Protein AF-0000000068558010 (afdb_homodimer)

InterPro domains:
  IPR004045 Glutathione S-transferase, N-terminal [PF02798] (6-77)
  IPR004045 Glutathione S-transferase, N-terminal [PS50404] (4-83)
  IPR004046 Glutathione S-transferase, C-terminal [PF00043] (120-195)
  IPR010987 Glutathione S-transferase, C-terminal-like [PS50405] (88-211)
  IPR036249 Thioredoxin-like superfamily [SSF52833] (5-106)
  IPR036282 Glutathione S-transferase, C-terminal domain superfamily [SSF47616] (77-216)
  IPR040079 Glutathione transferase family [SFLDS00019] (2-218)
  IPR045073 Glutathione S-transferase Omega/Tau-like [PTHR11260] (8-207)
  IPR045073 Glutathione S-transferase Omega/Tau-like [SFLDG01152] (2-218)
  IPR045074 Glutathione S-transferases Tau, C-terminal alpha-helical domain, plant [cd03185] (89-211)

Structure (mmCIF, N/CA/C/O backbone):
data_AF-0000000068558010-model_v1
#
loop_
_entity.id
_entity.type
_entity.pdbx_description
1 polymer 'glutathione transferase'
#
loop_
_atom_site.group_PDB
_atom_site.id
_atom_site.type_symbol
_atom_site.label_atom_id
_atom_site.label_alt_id
_atom_site.label_comp_id
_atom_site.label_asym_id
_atom_site.label_entity_id
_atom_site.label_seq_id
_atom_site.pdbx_PDB_ins_code
_atom_site.Cartn_x
_atom_site.Cartn_y
_atom_site.Cartn_z
_atom_site.occupancy
_atom_site.B_iso_or_equiv
_atom_site.auth_seq_id
_atom_site.auth_comp_id
_atom_site.auth_asym_id
_atom_site.auth_atom_id
_atom_site.pdbx_PDB_model_num
ATOM 1 N N . MET A 1 1 ? 26.234 -14.492 13.906 1 39.69 1 MET A N 1
ATOM 2 C CA . MET A 1 1 ? 25.875 -14.43 12.492 1 39.69 1 MET A CA 1
ATOM 3 C C . MET A 1 1 ? 26.625 -13.289 11.797 1 39.69 1 MET A C 1
ATOM 5 O O . MET A 1 1 ? 26.75 -12.195 12.344 1 39.69 1 MET A O 1
ATOM 9 N N . GLY A 1 2 ? 27.281 -13.422 10.789 1 46.94 2 GLY A N 1
ATOM 10 C CA . GLY A 1 2 ? 28.156 -12.398 10.25 1 46.94 2 GLY A CA 1
ATOM 11 C C . GLY A 1 2 ? 27.438 -11.133 9.844 1 46.94 2 GLY A C 1
ATOM 12 O O . GLY A 1 2 ? 26.203 -11.125 9.758 1 46.94 2 GLY A O 1
ATOM 13 N N . SER A 1 3 ? 28.062 -9.828 9.758 1 55 3 SER A N 1
ATOM 14 C CA . SER A 1 3 ? 27.641 -8.453 9.492 1 55 3 SER A CA 1
ATOM 15 C C . SER A 1 3 ? 26.734 -8.367 8.273 1 55 3 SER A C 1
ATOM 17 O O . SER A 1 3 ? 25.953 -7.426 8.133 1 55 3 SER A O 1
ATOM 19 N N . GLU A 1 4 ? 26.547 -9.562 7.398 1 76.94 4 GLU A N 1
ATOM 20 C CA . GLU A 1 4 ? 25.797 -9.492 6.141 1 76.94 4 GLU A CA 1
ATOM 21 C C . GLU A 1 4 ? 24.812 -10.641 6.027 1 76.94 4 GLU A C 1
ATOM 23 O O . GLU A 1 4 ? 24.344 -10.969 4.93 1 76.94 4 GLU A O 1
ATOM 28 N N . ASP A 1 5 ? 24.375 -11.109 7.207 1 91.81 5 ASP A N 1
ATOM 29 C CA . ASP A 1 5 ? 23.5 -12.281 7.195 1 91.81 5 ASP A CA 1
ATOM 30 C C . ASP A 1 5 ? 22.078 -11.898 6.801 1 91.81 5 ASP A C 1
ATOM 32 O O . ASP A 1 5 ? 21.578 -10.852 7.203 1 91.81 5 ASP A O 1
ATOM 36 N N . VAL A 1 6 ? 21.453 -12.812 6.031 1 98.25 6 VAL A N 1
ATOM 37 C CA . VAL A 1 6 ? 20.078 -12.625 5.57 1 98.25 6 VAL A CA 1
ATOM 38 C C . VAL A 1 6 ? 19.203 -13.781 6.055 1 98.25 6 VAL A C 1
ATOM 40 O O . VAL A 1 6 ? 19.562 -14.945 5.895 1 98.25 6 VAL A O 1
ATOM 43 N N . LYS A 1 7 ? 18.109 -13.391 6.793 1 98.62 7 LYS A N 1
ATOM 44 C CA . LYS A 1 7 ? 17.094 -14.344 7.211 1 98.62 7 LYS A CA 1
ATOM 45 C C . LYS A 1 7 ? 15.711 -13.938 6.699 1 98.62 7 LYS A C 1
ATOM 47 O O . LYS A 1 7 ? 15.43 -12.75 6.539 1 98.62 7 LYS A O 1
ATOM 52 N N . VAL A 1 8 ? 14.938 -14.961 6.426 1 98.75 8 VAL A N 1
ATOM 53 C CA . VAL A 1 8 ? 13.547 -14.695 6.059 1 98.75 8 VAL A CA 1
ATOM 54 C C . VAL A 1 8 ? 12.617 -15.555 6.91 1 98.75 8 VAL A C 1
ATOM 56 O O . VAL A 1 8 ? 12.656 -16.781 6.848 1 98.75 8 VAL A O 1
ATOM 59 N N . LEU A 1 9 ? 11.875 -14.891 7.797 1 98.81 9 LEU A N 1
ATOM 60 C CA . LEU A 1 9 ? 10.742 -15.57 8.43 1 98.81 9 LEU A CA 1
ATOM 61 C C . LEU A 1 9 ? 9.578 -15.703 7.461 1 98.81 9 LEU A C 1
ATOM 63 O O . LEU A 1 9 ? 9.078 -14.703 6.938 1 98.81 9 LEU A O 1
ATOM 67 N N . CYS A 1 10 ? 9.148 -16.922 7.258 1 98 10 CYS A N 1
ATOM 68 C CA . CYS A 1 10 ? 8.203 -17.203 6.184 1 98 10 CYS A CA 1
ATOM 69 C C . CYS A 1 10 ? 7.184 -18.25 6.613 1 98 10 CYS A C 1
ATOM 71 O O . CYS A 1 10 ? 7.363 -18.922 7.637 1 98 10 CYS A O 1
ATOM 73 N N . PHE A 1 11 ? 6.137 -18.328 5.898 1 98.38 11 PHE A N 1
ATOM 74 C CA . PHE A 1 11 ? 5.152 -19.391 5.918 1 98.38 11 PHE A CA 1
ATOM 75 C C . PHE A 1 11 ? 5.043 -20.062 4.547 1 98.38 11 PHE A C 1
ATOM 77 O O . PHE A 1 11 ? 4.879 -19.375 3.535 1 98.38 11 PHE A O 1
ATOM 84 N N . TRP A 1 12 ? 5.121 -21.312 4.402 1 97.75 12 TRP A N 1
ATOM 85 C CA . TRP A 1 12 ? 5.34 -22.031 3.154 1 97.75 12 TRP A CA 1
ATOM 86 C C . TRP A 1 12 ? 4.195 -21.797 2.178 1 97.75 12 TRP A C 1
ATOM 88 O O . TRP A 1 12 ? 4.391 -21.812 0.96 1 97.75 12 TRP A O 1
ATOM 98 N N . ALA A 1 13 ? 3.035 -21.516 2.695 1 98 13 ALA A N 1
ATOM 99 C CA . ALA A 1 13 ? 1.86 -21.422 1.834 1 98 13 ALA A CA 1
ATOM 100 C C . ALA A 1 13 ? 1.511 -19.969 1.549 1 98 13 ALA A C 1
ATOM 102 O O . ALA A 1 13 ? 0.517 -19.672 0.876 1 98 13 ALA A O 1
ATOM 103 N N . SER A 1 14 ? 2.283 -19.031 2.055 1 97.81 14 SER A N 1
ATOM 104 C CA . SER A 1 14 ? 2.002 -17.594 1.93 1 97.81 14 SER A CA 1
ATOM 105 C C . SER A 1 14 ? 2.543 -17.047 0.617 1 97.81 14 SER A C 1
ATOM 107 O O . SER A 1 14 ? 3.748 -17.094 0.362 1 97.81 14 SER A O 1
ATOM 109 N N . PRO A 1 15 ? 1.687 -16.484 -0.187 1 98 15 PRO A N 1
ATOM 110 C CA . PRO A 1 15 ? 2.188 -15.859 -1.41 1 98 15 PRO A CA 1
ATOM 111 C C . PRO A 1 15 ? 3.1 -14.664 -1.13 1 98 15 PRO A C 1
ATOM 113 O O . PRO A 1 15 ? 3.971 -14.344 -1.942 1 98 15 PRO A O 1
ATOM 116 N N . PHE A 1 16 ? 2.928 -14.016 -0.006 1 98.31 16 PHE A N 1
ATOM 117 C CA . PHE A 1 16 ? 3.732 -12.859 0.375 1 98.31 16 PHE A CA 1
ATOM 118 C C . PHE A 1 16 ? 5.145 -13.281 0.761 1 98.31 16 PHE A C 1
ATOM 120 O O . PHE A 1 16 ? 6.109 -12.57 0.486 1 98.31 16 PHE A O 1
ATOM 127 N N . SER A 1 17 ? 5.234 -14.422 1.38 1 98.44 17 SER A N 1
ATOM 128 C CA . SER A 1 17 ? 6.539 -14.984 1.71 1 98.44 17 SER A CA 1
ATOM 129 C C . SER A 1 17 ? 7.297 -15.406 0.454 1 98.44 17 SER A C 1
ATOM 131 O O . SER A 1 17 ? 8.492 -15.125 0.32 1 98.44 17 SER A O 1
ATOM 133 N N . LEU A 1 18 ? 6.586 -16.016 -0.424 1 98.44 18 LEU A N 1
ATOM 134 C CA . LEU A 1 18 ? 7.242 -16.578 -1.597 1 98.44 18 LEU A CA 1
ATOM 135 C C . LEU A 1 18 ? 7.809 -15.477 -2.488 1 98.44 18 LEU A C 1
ATOM 137 O O . LEU A 1 18 ? 8.875 -15.648 -3.09 1 98.44 18 LEU A O 1
ATOM 141 N N . ARG A 1 19 ? 7.051 -14.391 -2.635 1 98.25 19 ARG A N 1
ATOM 142 C CA . ARG A 1 19 ? 7.559 -13.359 -3.535 1 98.25 19 ARG A CA 1
ATOM 143 C C . ARG A 1 19 ? 8.875 -12.781 -3.02 1 98.25 19 ARG A C 1
ATOM 145 O O . ARG A 1 19 ? 9.742 -12.398 -3.807 1 98.25 19 ARG A O 1
ATOM 152 N N . VAL A 1 20 ? 9.062 -12.758 -1.673 1 98.81 20 VAL A N 1
ATOM 153 C CA . VAL A 1 20 ? 10.32 -12.305 -1.088 1 98.81 20 VAL A CA 1
ATOM 154 C C . VAL A 1 20 ? 11.43 -13.305 -1.412 1 98.81 20 VAL A C 1
ATOM 156 O O . VAL A 1 20 ? 12.531 -12.914 -1.823 1 98.81 20 VAL A O 1
ATOM 159 N N . GLU A 1 21 ? 11.133 -14.578 -1.282 1 98.69 21 GLU A N 1
ATOM 160 C CA . GLU A 1 21 ? 12.117 -15.609 -1.581 1 98.69 21 GLU A CA 1
ATOM 161 C C . GLU A 1 21 ? 12.508 -15.594 -3.055 1 98.69 21 GLU A C 1
ATOM 163 O O . GLU A 1 21 ? 13.688 -15.68 -3.389 1 98.69 21 GLU A O 1
ATOM 168 N N . TRP A 1 22 ? 11.516 -15.5 -3.941 1 98.69 22 TRP A N 1
ATOM 169 C CA . TRP A 1 22 ? 11.789 -15.422 -5.371 1 98.69 22 TRP A CA 1
ATOM 170 C C . TRP A 1 22 ? 12.727 -14.266 -5.688 1 98.69 22 TRP A C 1
ATOM 172 O O . TRP A 1 22 ? 13.664 -14.406 -6.48 1 98.69 22 TRP A O 1
ATOM 182 N N . ALA A 1 23 ? 12.492 -13.078 -5.086 1 98.75 23 ALA A N 1
ATOM 183 C CA . ALA A 1 23 ? 13.32 -11.906 -5.328 1 98.75 23 ALA A CA 1
ATOM 184 C C . ALA A 1 23 ? 14.766 -12.156 -4.91 1 98.75 23 ALA A C 1
ATOM 186 O O . ALA A 1 23 ? 15.703 -11.836 -5.652 1 98.75 23 ALA A O 1
ATOM 187 N N . LEU A 1 24 ? 14.953 -12.734 -3.711 1 98.56 24 LEU A N 1
ATOM 188 C CA . LEU A 1 24 ? 16.297 -13.023 -3.217 1 98.56 24 LEU A CA 1
ATOM 189 C C . LEU A 1 24 ? 17.016 -14.016 -4.129 1 98.56 24 LEU A C 1
ATOM 191 O O . LEU A 1 24 ? 18.188 -13.82 -4.461 1 98.56 24 LEU A O 1
ATOM 195 N N . LYS A 1 25 ? 16.312 -15.008 -4.559 1 98.19 25 LYS A N 1
ATOM 196 C CA . LYS A 1 25 ? 16.906 -16.047 -5.41 1 98.19 25 LYS A CA 1
ATOM 197 C C . LYS A 1 25 ? 17.281 -15.477 -6.777 1 98.19 25 LYS A C 1
ATOM 199 O O . LYS A 1 25 ? 18.344 -15.797 -7.32 1 98.19 25 LYS A O 1
ATOM 204 N N . LEU A 1 26 ? 16.406 -14.672 -7.336 1 97.75 26 LEU A N 1
ATOM 205 C CA . LEU A 1 26 ? 16.719 -14.039 -8.609 1 97.75 26 LEU A CA 1
ATOM 206 C C . LEU A 1 26 ? 18 -13.234 -8.523 1 97.75 26 LEU A C 1
ATOM 208 O O . LEU A 1 26 ? 18.766 -13.164 -9.484 1 97.75 26 LEU A O 1
ATOM 212 N N . LYS A 1 27 ? 18.25 -12.68 -7.352 1 97.56 27 LYS A N 1
ATOM 213 C CA . LYS A 1 27 ? 19.406 -11.82 -7.172 1 97.56 27 LYS A CA 1
ATOM 214 C C . LYS A 1 27 ? 20.609 -12.609 -6.676 1 97.56 27 LYS A C 1
ATOM 216 O O . LYS A 1 27 ? 21.703 -12.055 -6.512 1 97.56 27 LYS A O 1
ATOM 221 N N . GLY A 1 28 ? 20.422 -13.859 -6.41 1 97 28 GLY A N 1
ATOM 222 C CA . GLY A 1 28 ? 21.5 -14.719 -5.973 1 97 28 GLY A CA 1
ATOM 223 C C . GLY A 1 28 ? 21.922 -14.469 -4.531 1 97 28 GLY A C 1
ATOM 224 O O . GLY A 1 28 ? 23.078 -14.648 -4.172 1 97 28 GLY A O 1
ATOM 225 N N . VAL A 1 29 ? 21.031 -14.016 -3.729 1 97.56 29 VAL A N 1
ATOM 226 C CA . VAL A 1 29 ? 21.312 -13.727 -2.328 1 97.56 29 VAL A CA 1
ATOM 227 C C . VAL A 1 29 ? 20.969 -14.945 -1.469 1 97.56 29 VAL A C 1
ATOM 229 O O . VAL A 1 29 ? 19.828 -15.398 -1.447 1 97.56 29 VAL A O 1
ATOM 232 N N . ASP A 1 30 ? 21.969 -15.445 -0.79 1 97.12 30 ASP A N 1
ATOM 233 C CA . ASP A 1 30 ? 21.734 -16.547 0.146 1 97.12 30 ASP A CA 1
ATOM 234 C C . ASP A 1 30 ? 21 -16.047 1.393 1 97.12 30 ASP A C 1
ATOM 236 O O . ASP A 1 30 ? 21.25 -14.953 1.877 1 97.12 30 ASP A O 1
ATOM 240 N N . TYR A 1 31 ? 20.109 -16.938 1.855 1 98.06 31 TYR A N 1
ATOM 241 C CA . TYR A 1 31 ? 19.359 -16.578 3.059 1 98.06 31 TYR A CA 1
ATOM 242 C C . TYR A 1 31 ? 19.016 -17.828 3.877 1 98.06 31 TYR A C 1
ATOM 244 O O . TYR A 1 31 ? 18.953 -18.938 3.338 1 98.06 31 TYR A O 1
ATOM 252 N N . GLU A 1 32 ? 18.859 -17.562 5.148 1 98.25 32 GLU A N 1
ATOM 253 C CA . GLU A 1 32 ? 18.328 -18.594 6.035 1 98.25 32 GLU A CA 1
ATOM 254 C C . GLU A 1 32 ? 16.812 -18.562 6.074 1 98.25 32 GLU A C 1
ATOM 256 O O . GLU A 1 32 ? 16.219 -17.531 6.395 1 98.25 32 GLU A O 1
ATOM 261 N N . TYR A 1 33 ? 16.234 -19.672 5.691 1 97.94 33 TYR A N 1
ATOM 262 C CA . TYR A 1 33 ? 14.789 -19.859 5.723 1 97.94 33 TYR A CA 1
ATOM 263 C C . TYR A 1 33 ? 14.312 -20.25 7.117 1 97.94 33 TYR A C 1
ATOM 265 O O . TYR A 1 33 ? 14.773 -21.25 7.68 1 97.94 33 TYR A O 1
ATOM 273 N N . ILE A 1 34 ? 13.391 -19.469 7.695 1 98.44 34 ILE A N 1
ATOM 274 C CA . ILE A 1 34 ? 12.836 -19.781 9.016 1 98.44 34 ILE A CA 1
ATOM 275 C C . ILE A 1 34 ? 11.32 -19.922 8.922 1 98.44 34 ILE A C 1
ATOM 277 O O . ILE A 1 34 ? 10.602 -18.922 8.82 1 98.44 34 ILE A O 1
ATOM 281 N N . GLU A 1 35 ? 10.867 -21.109 8.977 1 98.44 35 GLU A N 1
ATOM 282 C CA . GLU A 1 35 ? 9.445 -21.422 8.883 1 98.44 35 GLU A CA 1
ATOM 283 C C . GLU A 1 35 ? 8.688 -20.922 10.109 1 98.44 35 GLU A C 1
ATOM 285 O O . GLU A 1 35 ? 9.148 -21.109 11.242 1 98.44 35 GLU A O 1
ATOM 290 N N . GLN A 1 36 ? 7.555 -20.25 9.867 1 98.19 36 GLN A N 1
ATOM 291 C CA . GLN A 1 36 ? 6.695 -19.781 10.945 1 98.19 36 GLN A CA 1
ATOM 292 C C . GLN A 1 36 ? 5.336 -20.484 10.906 1 98.19 36 GLN A C 1
ATOM 294 O O . GLN A 1 36 ? 4.84 -20.828 9.836 1 98.19 36 GLN A O 1
ATOM 299 N N . ASP A 1 37 ? 4.773 -20.688 12.078 1 95.62 37 ASP A N 1
ATOM 300 C CA . ASP A 1 37 ? 3.371 -21.078 12.234 1 95.62 37 ASP A CA 1
ATOM 301 C C . ASP A 1 37 ? 2.48 -19.844 12.359 1 95.62 37 ASP A C 1
ATOM 303 O O . ASP A 1 37 ? 2.541 -19.125 13.359 1 95.62 37 ASP A O 1
ATOM 307 N N . VAL A 1 38 ? 1.643 -19.609 11.406 1 92.69 38 VAL A N 1
ATOM 308 C CA . VAL A 1 38 ? 0.875 -18.375 11.375 1 92.69 38 VAL A CA 1
ATOM 309 C C . VAL A 1 38 ? -0.32 -18.484 12.32 1 92.69 38 VAL A C 1
ATOM 311 O O . VAL A 1 38 ? -0.961 -17.484 12.641 1 92.69 38 VAL A O 1
ATOM 314 N N . PHE A 1 39 ? -0.606 -19.609 12.805 1 93.12 39 PHE A N 1
ATOM 315 C CA . PHE A 1 39 ? -1.703 -19.828 13.734 1 93.12 39 PHE A CA 1
ATOM 316 C C . PHE A 1 39 ? -1.205 -19.781 15.18 1 93.12 39 PHE A C 1
ATOM 318 O O . PHE A 1 39 ? -1.98 -19.516 16.094 1 93.12 39 PHE A O 1
ATOM 325 N N . ASN A 1 40 ? -0.041 -20.156 15.375 1 95.69 40 ASN A N 1
ATOM 326 C CA . ASN A 1 40 ? 0.66 -20.031 16.656 1 95.69 40 ASN A CA 1
ATOM 327 C C . ASN A 1 40 ? 1.964 -19.266 16.5 1 95.69 40 ASN A C 1
ATOM 329 O O . ASN A 1 40 ? 3.039 -19.859 16.406 1 95.69 40 ASN A O 1
ATOM 333 N N . LYS A 1 41 ? 1.896 -18.062 16.656 1 96.69 41 LYS A N 1
ATOM 334 C CA . LYS A 1 41 ? 2.992 -17.156 16.328 1 96.69 41 LYS A CA 1
ATOM 335 C C . LYS A 1 41 ? 4.152 -17.328 17.297 1 96.69 41 LYS A C 1
ATOM 337 O O . LYS A 1 41 ? 3.943 -17.391 18.516 1 96.69 41 LYS A O 1
ATOM 342 N N . SER A 1 42 ? 5.309 -17.328 16.844 1 98 42 SER A N 1
ATOM 343 C CA . SER A 1 42 ? 6.516 -17.516 17.641 1 98 42 SER A CA 1
ATOM 344 C C . SER A 1 42 ? 6.918 -16.219 18.344 1 98 42 SER A C 1
ATOM 346 O O . SER A 1 42 ? 6.547 -15.125 17.891 1 98 42 SER A O 1
ATOM 348 N N . THR A 1 43 ? 7.691 -16.344 19.406 1 97.94 43 THR A N 1
ATOM 349 C CA . THR A 1 43 ? 8.266 -15.195 20.094 1 97.94 43 THR A CA 1
ATOM 350 C C . THR A 1 43 ? 9.188 -14.414 19.172 1 97.94 43 THR A C 1
ATOM 352 O O . THR A 1 43 ? 9.219 -13.18 19.219 1 97.94 43 THR A O 1
ATOM 355 N N . LEU A 1 44 ? 9.828 -15.125 18.328 1 97.88 44 LEU A N 1
ATOM 356 C CA . LEU A 1 44 ? 10.742 -14.5 17.375 1 97.88 44 LEU A CA 1
ATOM 357 C C . LEU A 1 44 ? 9.992 -13.578 16.422 1 97.88 44 LEU A C 1
ATOM 359 O O . LEU A 1 44 ? 10.398 -12.438 16.203 1 97.88 44 LEU A O 1
ATOM 363 N N . LEU A 1 45 ? 8.914 -14.078 15.844 1 98.25 45 LEU A N 1
ATOM 364 C CA . LEU A 1 45 ? 8.109 -13.273 14.93 1 98.25 45 LEU A CA 1
ATOM 365 C C . LEU A 1 45 ? 7.555 -12.039 15.633 1 98.25 45 LEU A C 1
ATOM 367 O O . LEU A 1 45 ? 7.594 -10.938 15.086 1 98.25 45 LEU A O 1
ATOM 371 N N . LEU A 1 46 ? 7.098 -12.258 16.891 1 97.81 46 LEU A N 1
ATOM 372 C CA . LEU A 1 46 ? 6.504 -11.164 17.641 1 97.81 46 LEU A CA 1
ATOM 373 C C . LEU A 1 46 ? 7.547 -10.109 17.984 1 97.81 46 LEU A C 1
ATOM 375 O O . LEU A 1 46 ? 7.238 -8.914 18.047 1 97.81 46 LEU A O 1
ATOM 379 N N . GLU A 1 47 ? 8.758 -10.461 18.156 1 97.81 47 GLU A N 1
ATOM 380 C CA . GLU A 1 47 ? 9.859 -9.547 18.438 1 97.81 47 GLU A CA 1
ATOM 381 C C . GLU A 1 47 ? 10.289 -8.781 17.188 1 97.81 47 GLU A C 1
ATOM 383 O O . GLU A 1 47 ? 10.547 -7.582 17.25 1 97.81 47 GLU A O 1
ATOM 388 N N . LEU A 1 48 ? 10.312 -9.477 16.062 1 97.88 48 LEU A N 1
ATOM 389 C CA . LEU A 1 48 ? 10.859 -8.898 14.844 1 97.88 48 LEU A CA 1
ATOM 390 C C . LEU A 1 48 ? 9.812 -8.062 14.117 1 97.88 48 LEU A C 1
ATOM 392 O O . LEU A 1 48 ? 10.156 -7.188 13.32 1 97.88 48 LEU A O 1
ATOM 396 N N . ASN A 1 49 ? 8.578 -8.352 14.383 1 97.62 49 ASN A N 1
ATOM 397 C CA . ASN A 1 49 ? 7.457 -7.586 13.844 1 97.62 49 ASN A CA 1
ATOM 398 C C . ASN A 1 49 ? 6.379 -7.355 14.891 1 97.62 49 ASN A C 1
ATOM 400 O O . ASN A 1 49 ? 5.27 -7.875 14.773 1 97.62 49 ASN A O 1
ATOM 404 N N . PRO A 1 50 ? 6.637 -6.496 15.812 1 95.56 50 PRO A N 1
ATOM 405 C CA . PRO A 1 50 ? 5.758 -6.344 16.984 1 95.56 50 PRO A CA 1
ATOM 406 C C . PRO A 1 50 ? 4.449 -5.633 16.641 1 95.56 50 PRO A C 1
ATOM 408 O O . PRO A 1 50 ? 3.488 -5.699 17.406 1 95.56 50 PRO A O 1
ATOM 411 N N . ILE A 1 51 ? 4.406 -5.051 15.547 1 93.62 51 ILE A N 1
ATOM 412 C CA . ILE A 1 51 ? 3.232 -4.25 15.227 1 93.62 51 ILE A CA 1
ATOM 413 C C . ILE A 1 51 ? 2.215 -5.102 14.477 1 93.62 51 ILE A C 1
ATOM 415 O O . ILE A 1 51 ? 1.093 -5.301 14.945 1 93.62 51 ILE A O 1
ATOM 419 N N . HIS A 1 52 ? 2.57 -5.668 13.305 1 93.94 52 HIS A N 1
ATOM 420 C CA . HIS A 1 52 ? 1.626 -6.418 12.484 1 93.94 52 HIS A CA 1
ATOM 421 C C . HIS A 1 52 ? 1.671 -7.906 12.812 1 93.94 52 HIS A C 1
ATOM 423 O O . HIS A 1 52 ? 0.722 -8.641 12.523 1 93.94 52 HIS A O 1
ATOM 429 N N . LYS A 1 53 ? 2.836 -8.352 13.297 1 96.94 53 LYS A N 1
ATOM 430 C CA . LYS A 1 53 ? 3.002 -9.727 13.758 1 96.94 53 LYS A CA 1
ATOM 431 C C . LYS A 1 53 ? 2.73 -10.719 12.633 1 96.94 53 LYS A C 1
ATOM 433 O O . LYS A 1 53 ? 2.129 -11.773 12.859 1 96.94 53 LYS A O 1
ATOM 438 N N . LYS A 1 54 ? 3.105 -10.383 11.414 1 97.38 54 LYS A N 1
ATOM 439 C CA . LYS A 1 54 ? 2.846 -11.211 10.234 1 97.38 54 LYS A CA 1
ATOM 440 C C . LYS A 1 54 ? 4.145 -11.555 9.508 1 97.38 54 LYS A C 1
ATOM 442 O O . LYS A 1 54 ? 5.164 -10.891 9.703 1 97.38 54 LYS A O 1
ATOM 447 N N . VAL A 1 55 ? 4.09 -12.586 8.773 1 98.19 55 VAL A N 1
ATOM 448 C CA . VAL A 1 55 ? 5.141 -12.906 7.812 1 98.19 55 VAL A CA 1
ATOM 449 C C . VAL A 1 55 ? 4.816 -12.281 6.461 1 98.19 55 VAL A C 1
ATOM 451 O O . VAL A 1 55 ? 3.654 -11.992 6.164 1 98.19 55 VAL A O 1
ATOM 454 N N . PRO A 1 56 ? 5.832 -12 5.652 1 98.69 56 PRO A N 1
ATOM 455 C CA . PRO A 1 56 ? 7.262 -12.266 5.828 1 98.69 56 PRO A CA 1
ATOM 456 C C . PRO A 1 56 ? 7.973 -11.172 6.629 1 98.69 56 PRO A C 1
ATOM 458 O O . PRO A 1 56 ? 7.496 -10.039 6.688 1 98.69 56 PRO A O 1
ATOM 461 N N . VAL A 1 57 ? 9.023 -11.555 7.309 1 98.81 57 VAL A N 1
ATOM 462 C CA . VAL A 1 57 ? 10.008 -10.625 7.855 1 98.81 57 VAL A CA 1
ATOM 463 C C . VAL A 1 57 ? 11.383 -10.914 7.262 1 98.81 57 VAL A C 1
ATOM 465 O O . VAL A 1 57 ? 11.883 -12.039 7.367 1 98.81 57 VAL A O 1
ATOM 468 N N . LEU A 1 58 ? 11.961 -10 6.562 1 98.88 58 LEU A N 1
ATOM 469 C CA . LEU A 1 58 ? 13.359 -10.078 6.133 1 98.88 58 LEU A CA 1
ATOM 470 C C . LEU A 1 58 ? 14.281 -9.477 7.18 1 98.88 58 LEU A C 1
ATOM 472 O O . LEU A 1 58 ? 14.07 -8.344 7.621 1 98.88 58 LEU A O 1
ATOM 476 N N . VAL A 1 59 ? 15.203 -10.219 7.645 1 98.75 59 VAL A N 1
ATOM 477 C CA . VAL A 1 59 ? 16.219 -9.695 8.562 1 98.75 59 VAL A CA 1
ATOM 478 C C . VAL A 1 59 ? 17.562 -9.594 7.844 1 98.75 59 VAL A C 1
ATOM 480 O O . VAL A 1 59 ? 18.094 -10.594 7.375 1 98.75 59 VAL A O 1
ATOM 483 N N . HIS A 1 60 ? 18.031 -8.422 7.656 1 98.44 60 HIS A N 1
ATOM 484 C CA . HIS A 1 60 ? 19.344 -8.172 7.047 1 98.44 60 HIS A CA 1
ATOM 485 C C . HIS A 1 60 ? 20.25 -7.418 8 1 98.44 60 HIS A C 1
ATOM 487 O O . HIS A 1 60 ? 19.938 -6.312 8.445 1 98.44 60 HIS A O 1
ATOM 493 N N . ALA A 1 61 ? 21.422 -7.98 8.367 1 96.06 61 ALA A N 1
ATOM 494 C CA . ALA A 1 61 ? 22.359 -7.379 9.32 1 96.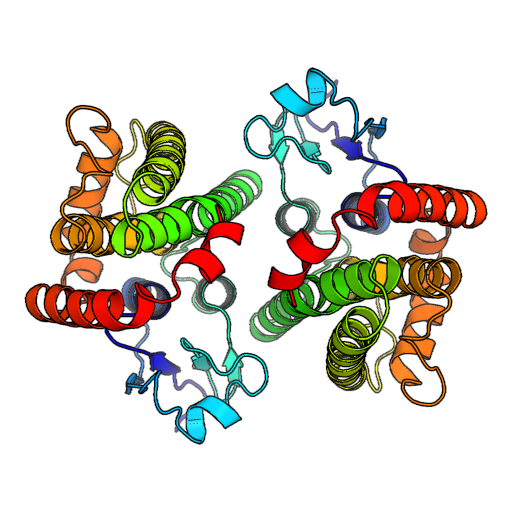06 61 ALA A CA 1
ATOM 495 C C . ALA A 1 61 ? 21.656 -7.008 10.617 1 96.06 61 ALA A C 1
ATOM 497 O O . ALA A 1 61 ? 21.766 -5.875 11.094 1 96.06 61 ALA A O 1
ATOM 498 N N . SER A 1 62 ? 20.797 -7.879 11.039 1 95.12 62 SER A N 1
ATOM 499 C CA . SER A 1 62 ? 20.109 -7.824 12.32 1 95.12 62 SER A CA 1
ATOM 500 C C . SER A 1 62 ? 19.016 -6.762 12.312 1 95.12 62 SER A C 1
ATOM 502 O O . SER A 1 62 ? 18.484 -6.398 13.367 1 95.12 62 SER A O 1
ATOM 504 N N . LYS A 1 63 ? 18.641 -6.312 11.141 1 97 63 LYS A N 1
ATOM 505 C CA . LYS A 1 63 ? 17.562 -5.328 11.016 1 97 63 LYS A CA 1
ATOM 506 C C . LYS A 1 63 ? 16.359 -5.926 10.312 1 97 63 LYS A C 1
ATOM 508 O O . LYS A 1 63 ? 16.453 -6.375 9.164 1 97 63 LYS A O 1
ATOM 513 N N . PRO A 1 64 ? 15.211 -5.879 10.953 1 98.44 64 PRO A N 1
ATOM 514 C CA . PRO A 1 64 ? 14.008 -6.434 10.328 1 98.44 64 PRO A CA 1
ATOM 515 C C . PRO A 1 64 ? 13.344 -5.465 9.352 1 98.44 64 PRO A C 1
ATOM 517 O O . PRO A 1 64 ? 13.297 -4.258 9.609 1 98.44 64 PRO A O 1
ATOM 520 N N . ILE A 1 65 ? 12.961 -5.965 8.273 1 98.69 65 ILE A N 1
ATOM 521 C CA . ILE A 1 65 ? 12.125 -5.285 7.293 1 98.69 65 ILE A CA 1
ATOM 522 C C . ILE A 1 65 ? 10.828 -6.055 7.094 1 98.69 65 ILE A C 1
ATOM 524 O O . ILE A 1 65 ? 10.844 -7.266 6.871 1 98.69 65 ILE A O 1
ATOM 528 N N . VAL A 1 66 ? 9.688 -5.27 7.168 1 98.25 66 VAL A N 1
ATOM 529 C CA . VAL A 1 66 ? 8.406 -5.961 7.109 1 98.25 66 VAL A CA 1
ATOM 530 C C . VAL A 1 66 ? 7.559 -5.383 5.977 1 98.25 66 VAL A C 1
ATOM 532 O O . VAL A 1 66 ? 7.914 -4.359 5.387 1 98.25 66 VAL A O 1
ATOM 535 N N . GLU A 1 67 ? 6.438 -6.121 5.684 1 97.69 67 GLU A N 1
ATOM 536 C CA . GLU A 1 67 ? 5.559 -5.852 4.547 1 97.69 67 GLU A CA 1
ATOM 537 C C . GLU A 1 67 ? 6.203 -6.281 3.234 1 97.69 67 GLU A C 1
ATOM 539 O O . GLU A 1 67 ? 7.238 -5.742 2.838 1 97.69 67 GLU A O 1
ATOM 544 N N . SER A 1 68 ? 5.586 -7.125 2.561 1 98.44 68 SER A N 1
ATOM 545 C CA . SER A 1 68 ? 6.219 -7.84 1.457 1 98.44 68 SER A CA 1
ATOM 546 C C . SER A 1 68 ? 6.582 -6.891 0.319 1 98.44 68 SER A C 1
ATOM 548 O O . SER A 1 68 ? 7.645 -7.027 -0.292 1 98.44 68 SER A O 1
ATOM 550 N N . PHE A 1 69 ? 5.734 -5.863 0.031 1 98.5 69 PHE A N 1
ATOM 551 C CA . PHE A 1 69 ? 6.074 -4.914 -1.024 1 98.5 69 PHE A CA 1
ATOM 552 C C . PHE A 1 69 ? 7.25 -4.043 -0.611 1 98.5 69 PHE A C 1
ATOM 554 O O . PHE A 1 69 ? 8.102 -3.711 -1.436 1 98.5 69 PHE A O 1
ATOM 561 N N . VAL A 1 70 ? 7.297 -3.65 0.668 1 98.69 70 VAL A N 1
ATOM 562 C CA . VAL A 1 70 ? 8.414 -2.879 1.2 1 98.69 70 VAL A CA 1
ATOM 563 C C . VAL A 1 70 ? 9.695 -3.71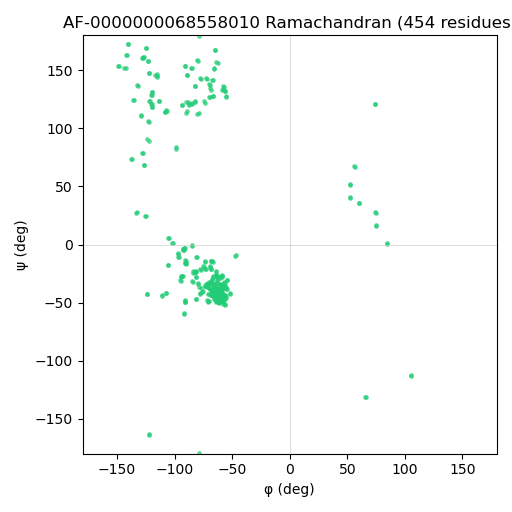1 1.144 1 98.69 70 VAL A C 1
ATOM 565 O O . VAL A 1 70 ? 10.758 -3.205 0.776 1 98.69 70 VAL A O 1
ATOM 568 N N . ILE A 1 71 ? 9.562 -4.973 1.479 1 98.88 71 ILE A N 1
ATOM 569 C CA . ILE A 1 71 ? 10.703 -5.879 1.452 1 98.88 71 ILE A CA 1
ATOM 570 C C . ILE A 1 71 ? 11.242 -5.988 0.027 1 98.88 71 ILE A C 1
ATOM 572 O O . ILE A 1 71 ? 12.461 -5.961 -0.189 1 98.88 71 ILE A O 1
ATOM 576 N N . LEU A 1 72 ? 10.344 -6.109 -0.96 1 98.81 72 LEU A N 1
ATOM 577 C CA . LEU A 1 72 ? 10.773 -6.219 -2.35 1 98.81 72 LEU A CA 1
ATOM 578 C C . LEU A 1 72 ? 11.555 -4.984 -2.777 1 98.81 72 LEU A C 1
ATOM 580 O O . LEU A 1 72 ? 12.578 -5.098 -3.451 1 98.81 72 LEU A O 1
ATOM 584 N N . GLU A 1 73 ? 11.023 -3.809 -2.408 1 98.56 73 GLU A N 1
ATOM 585 C CA . GLU A 1 73 ? 11.742 -2.576 -2.719 1 98.56 73 GLU A CA 1
ATOM 586 C C . GLU A 1 73 ? 13.109 -2.543 -2.031 1 98.56 73 GLU A C 1
ATOM 588 O O . GLU A 1 73 ? 14.102 -2.152 -2.639 1 98.56 73 GLU A O 1
ATOM 593 N N . TYR A 1 74 ? 13.172 -2.971 -0.799 1 98.75 74 TYR A N 1
ATOM 594 C CA . TYR A 1 74 ? 14.43 -3.021 -0.052 1 98.75 74 TYR A CA 1
ATOM 595 C C . TYR A 1 74 ? 15.445 -3.916 -0.75 1 98.75 74 TYR A C 1
ATOM 597 O O . TYR A 1 74 ? 16.609 -3.535 -0.917 1 98.75 74 TYR A O 1
ATOM 605 N N . ILE A 1 75 ? 14.992 -5.059 -1.155 1 98.75 75 ILE A N 1
ATOM 606 C CA . ILE A 1 75 ? 15.852 -6.012 -1.845 1 98.75 75 ILE A CA 1
ATOM 607 C C . ILE A 1 75 ? 16.422 -5.375 -3.115 1 98.75 75 ILE A C 1
ATOM 609 O O . ILE A 1 75 ? 17.609 -5.461 -3.381 1 98.75 75 ILE A O 1
ATOM 613 N N . ASP A 1 76 ? 15.523 -4.727 -3.832 1 98.44 76 ASP A N 1
ATOM 614 C CA . ASP A 1 76 ? 15.93 -4.105 -5.09 1 98.44 76 ASP A CA 1
ATOM 615 C C . ASP A 1 76 ? 16.922 -2.973 -4.844 1 98.44 76 ASP A C 1
ATOM 617 O O . ASP A 1 76 ? 17.844 -2.762 -5.641 1 98.44 76 ASP A O 1
ATOM 621 N N . GLU A 1 77 ? 16.797 -2.238 -3.795 1 98 77 GLU A N 1
ATOM 622 C CA . GLU A 1 77 ? 17.609 -1.076 -3.473 1 98 77 GLU A CA 1
ATOM 623 C C . GLU A 1 77 ? 18.938 -1.494 -2.832 1 98 77 GLU A C 1
ATOM 625 O O . GLU A 1 77 ? 19.906 -0.737 -2.85 1 98 77 GLU A O 1
ATOM 630 N N . THR A 1 78 ? 18.969 -2.662 -2.25 1 98.06 78 THR A N 1
ATOM 631 C CA . THR A 1 78 ? 20.141 -3.133 -1.519 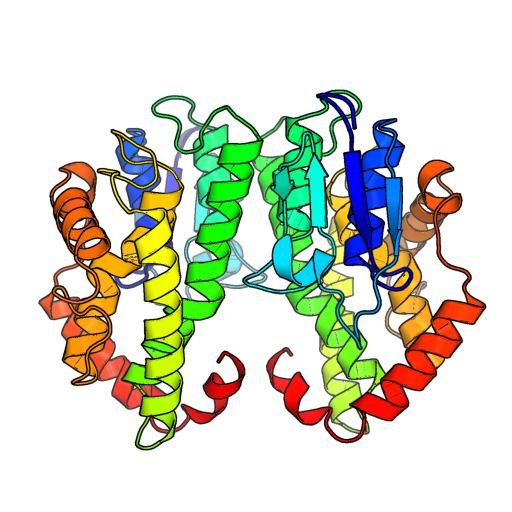1 98.06 78 THR A CA 1
ATOM 632 C C . THR A 1 78 ? 21.078 -3.918 -2.438 1 98.06 78 THR A C 1
ATOM 634 O O . THR A 1 78 ? 22.281 -3.674 -2.461 1 98.06 78 THR A O 1
ATOM 637 N N . TRP A 1 79 ? 20.531 -4.824 -3.146 1 97.75 79 TRP A N 1
ATOM 638 C CA . TRP A 1 79 ? 21.297 -5.645 -4.082 1 97.75 79 TRP A CA 1
ATOM 639 C C . TRP A 1 79 ? 21 -5.242 -5.523 1 97.75 79 TRP A C 1
ATOM 641 O O . TRP A 1 79 ? 19.922 -5.512 -6.043 1 97.75 79 TRP A O 1
ATOM 651 N N . LYS A 1 80 ? 22.016 -4.73 -6.215 1 96.25 80 LYS A N 1
ATOM 652 C CA . LYS A 1 80 ? 21.797 -3.99 -7.453 1 96.25 80 LYS A CA 1
ATOM 653 C C . LYS A 1 80 ? 21.812 -4.922 -8.664 1 96.25 80 LYS A C 1
ATOM 655 O O . LYS A 1 80 ? 21.391 -4.543 -9.758 1 96.25 80 LYS A O 1
ATOM 660 N N . GLN A 1 81 ? 22.328 -6.07 -8.461 1 95.5 81 GLN A N 1
ATOM 661 C CA . GLN A 1 81 ? 22.297 -7.016 -9.57 1 95.5 81 GLN A CA 1
ATOM 662 C C . GLN A 1 81 ? 20.859 -7.441 -9.883 1 95.5 81 GLN A C 1
ATOM 664 O O . GLN A 1 81 ? 20.031 -7.551 -8.977 1 95.5 81 GLN A O 1
ATOM 669 N N . HIS A 1 82 ? 20.562 -7.594 -11.227 1 94.31 82 HIS A N 1
ATOM 670 C CA . HIS A 1 82 ? 19.234 -8 -11.672 1 94.31 82 HIS A CA 1
ATOM 671 C C . HIS A 1 82 ? 18.156 -7.07 -11.133 1 94.31 82 HIS A C 1
ATOM 673 O O . HIS A 1 82 ? 17.297 -7.492 -10.352 1 94.31 82 HIS A O 1
ATOM 679 N N . PRO A 1 83 ? 18.156 -5.887 -11.578 1 96.44 83 PRO A N 1
ATOM 680 C CA . PRO A 1 83 ? 17.141 -4.945 -11.086 1 96.44 83 PRO A CA 1
ATOM 681 C C . PRO A 1 83 ? 15.719 -5.449 -11.281 1 96.44 83 PRO A C 1
ATOM 683 O O . PRO A 1 83 ? 15.375 -5.926 -12.367 1 96.44 83 PRO A O 1
ATOM 686 N N . LEU A 1 84 ? 14.969 -5.355 -10.25 1 97.81 84 LEU A N 1
ATOM 687 C CA . LEU A 1 84 ? 13.578 -5.773 -10.328 1 97.81 84 LEU A CA 1
ATOM 688 C C . LEU A 1 84 ? 12.711 -4.68 -10.953 1 97.81 84 LEU A C 1
ATOM 690 O O . LEU A 1 84 ? 11.859 -4.965 -11.797 1 97.81 84 LEU A O 1
ATOM 694 N N . LEU A 1 85 ? 12.906 -3.467 -10.469 1 97.94 85 LEU A N 1
ATOM 695 C CA . LEU A 1 85 ? 12.156 -2.338 -11.008 1 97.94 85 LEU A CA 1
ATOM 696 C C . LEU A 1 85 ? 12.898 -1.701 -12.18 1 97.94 85 LEU A C 1
ATOM 698 O O . LEU A 1 85 ? 14.133 -1.636 -12.18 1 97.94 85 LEU A O 1
ATOM 702 N N . PRO A 1 86 ? 12.102 -1.202 -13.156 1 96.38 86 PRO A N 1
ATOM 703 C CA . PRO A 1 86 ? 12.75 -0.466 -14.242 1 96.38 86 PRO A CA 1
ATOM 704 C C . PRO A 1 86 ? 13.406 0.825 -13.773 1 96.38 86 PRO A C 1
ATOM 706 O O . PRO A 1 86 ? 13.203 1.246 -12.633 1 96.38 86 PRO A O 1
ATOM 709 N N . HIS A 1 87 ? 14.242 1.428 -14.633 1 94.88 87 HIS A N 1
ATOM 710 C CA . HIS A 1 87 ? 14.914 2.676 -14.297 1 94.88 87 HIS A CA 1
ATOM 711 C C . HIS A 1 87 ? 13.984 3.869 -14.469 1 94.88 87 HIS A C 1
ATOM 713 O O . HIS A 1 87 ? 14.078 4.848 -13.719 1 94.88 87 HIS A O 1
ATOM 719 N N . ASP A 1 88 ? 13.109 3.758 -15.445 1 96.81 88 ASP A N 1
ATOM 720 C CA . ASP A 1 88 ? 12.211 4.855 -15.766 1 96.81 88 ASP A CA 1
ATOM 721 C C . ASP A 1 88 ? 11.164 5.055 -14.672 1 96.81 88 ASP A C 1
ATOM 723 O O . ASP A 1 88 ? 10.43 4.125 -14.328 1 96.81 88 ASP A O 1
ATOM 727 N N . PRO A 1 89 ? 11.039 6.301 -14.156 1 97.75 89 PRO A N 1
ATOM 728 C CA . PRO A 1 89 ? 10.125 6.551 -13.047 1 97.75 89 PRO A CA 1
ATOM 729 C C . PRO A 1 89 ? 8.672 6.211 -13.391 1 97.75 89 PRO A C 1
ATOM 731 O O . PRO A 1 89 ? 7.934 5.719 -12.531 1 97.75 89 PRO A O 1
ATOM 734 N N . TYR A 1 90 ? 8.281 6.504 -14.578 1 97.75 90 TYR A N 1
ATOM 735 C CA . TYR A 1 90 ? 6.906 6.207 -14.953 1 97.75 90 TYR A CA 1
ATOM 736 C C . TYR A 1 90 ? 6.648 4.707 -14.953 1 97.75 90 TYR A C 1
ATOM 738 O O . TYR A 1 90 ? 5.609 4.25 -14.477 1 97.75 90 TYR A O 1
ATOM 746 N N . GLN A 1 91 ? 7.594 3.936 -15.484 1 97.31 91 GLN A N 1
ATOM 747 C CA . GLN A 1 91 ? 7.453 2.482 -15.508 1 97.31 91 GLN A CA 1
ATOM 748 C C . GLN A 1 91 ? 7.477 1.91 -14.094 1 97.31 91 GLN A C 1
ATOM 750 O O . GLN A 1 91 ? 6.805 0.917 -13.805 1 97.31 91 GLN A O 1
ATOM 755 N N . ARG A 1 92 ? 8.273 2.547 -13.203 1 98.19 92 ARG A N 1
ATOM 756 C CA . ARG A 1 92 ? 8.266 2.156 -11.797 1 98.19 92 ARG A CA 1
ATOM 757 C C . ARG A 1 92 ? 6.887 2.373 -11.18 1 98.19 92 ARG A C 1
ATOM 759 O O . ARG A 1 92 ? 6.352 1.483 -10.516 1 98.19 92 ARG A O 1
ATOM 766 N N . ALA A 1 93 ? 6.324 3.535 -11.438 1 98.44 93 ALA A N 1
ATOM 767 C CA . ALA A 1 93 ? 5.004 3.879 -10.914 1 98.44 93 ALA A CA 1
ATOM 768 C C . ALA A 1 93 ? 3.938 2.928 -11.445 1 98.44 93 ALA A C 1
ATOM 770 O O . ALA A 1 93 ? 3.055 2.496 -10.703 1 98.44 93 ALA A O 1
ATOM 771 N N . HIS A 1 94 ? 4.125 2.639 -12.641 1 97.5 94 HIS A N 1
ATOM 772 C CA . HIS A 1 94 ? 3.197 1.727 -13.305 1 97.5 94 HIS A CA 1
ATOM 773 C C . HIS A 1 94 ? 3.225 0.348 -12.648 1 97.5 94 HIS A C 1
ATOM 775 O O . HIS A 1 94 ? 2.172 -0.231 -12.367 1 97.5 94 HIS A O 1
ATOM 781 N N . ALA A 1 95 ? 4.359 -0.162 -12.422 1 98.06 95 ALA A N 1
ATOM 782 C CA . ALA A 1 95 ? 4.516 -1.46 -11.766 1 98.06 95 ALA A CA 1
ATOM 783 C C . ALA A 1 95 ? 3.908 -1.45 -10.367 1 98.06 95 ALA A C 1
ATOM 785 O O . ALA A 1 95 ? 3.197 -2.383 -9.984 1 98.06 95 ALA A O 1
ATOM 786 N N . ARG A 1 96 ? 4.148 -0.392 -9.609 1 98.38 96 ARG A N 1
ATOM 787 C CA . ARG A 1 96 ? 3.619 -0.273 -8.25 1 98.38 96 ARG A CA 1
ATOM 788 C C . ARG A 1 96 ? 2.094 -0.219 -8.266 1 98.38 96 ARG A C 1
ATOM 790 O O . ARG A 1 96 ? 1.44 -0.819 -7.41 1 98.38 96 ARG A O 1
ATOM 797 N N . PHE A 1 97 ? 1.523 0.453 -9.266 1 98.06 97 PHE A N 1
ATOM 798 C CA . PHE A 1 97 ? 0.073 0.561 -9.367 1 98.06 97 PHE A CA 1
ATOM 799 C C . PHE A 1 97 ? -0.56 -0.812 -9.555 1 98.06 97 PHE A C 1
ATOM 801 O O . PHE A 1 97 ? -1.471 -1.189 -8.812 1 98.06 97 PHE A O 1
ATOM 808 N N . TRP A 1 98 ? -0.048 -1.552 -10.422 1 98 98 TRP A N 1
ATOM 809 C CA . TRP A 1 98 ? -0.661 -2.83 -10.773 1 98 98 TRP A CA 1
ATOM 810 C C . TRP A 1 98 ? -0.448 -3.854 -9.656 1 98 98 TRP A C 1
ATOM 812 O O . TRP A 1 98 ? -1.307 -4.707 -9.422 1 98 98 TRP A O 1
ATOM 822 N N . ALA A 1 99 ? 0.708 -3.785 -8.992 1 98.31 99 ALA A N 1
ATOM 823 C CA . ALA A 1 99 ? 0.927 -4.645 -7.836 1 98.31 99 ALA A CA 1
ATOM 824 C C . ALA A 1 99 ? -0.139 -4.406 -6.77 1 98.31 99 ALA A C 1
ATOM 826 O O . ALA A 1 99 ? -0.744 -5.355 -6.266 1 98.31 99 ALA A O 1
ATOM 827 N N . ASN A 1 100 ? -0.33 -3.141 -6.488 1 97 100 ASN A N 1
ATOM 828 C CA . ASN A 1 100 ? -1.322 -2.77 -5.488 1 97 100 ASN A CA 1
ATOM 829 C C . ASN A 1 100 ? -2.734 -3.133 -5.934 1 97 100 ASN A C 1
ATOM 831 O O . ASN A 1 100 ? -3.529 -3.643 -5.141 1 97 100 ASN A O 1
ATOM 835 N N . PHE A 1 101 ? -3.057 -2.869 -7.16 1 96.5 101 PHE A N 1
ATOM 836 C CA . PHE A 1 101 ? -4.375 -3.172 -7.707 1 96.5 101 PHE A CA 1
ATOM 837 C C . PHE A 1 101 ? -4.688 -4.656 -7.578 1 96.5 101 PHE A C 1
ATOM 839 O O . PHE A 1 101 ? -5.75 -5.031 -7.074 1 96.5 101 PHE A O 1
ATOM 846 N N . ALA A 1 102 ? -3.811 -5.488 -8.023 1 97.75 102 ALA A N 1
ATOM 847 C CA . ALA A 1 102 ? -4.043 -6.93 -8.039 1 97.75 102 ALA A CA 1
ATOM 848 C C . ALA A 1 102 ? -4.234 -7.465 -6.621 1 97.75 102 ALA A C 1
ATOM 850 O O . ALA A 1 102 ? -5.078 -8.328 -6.383 1 97.75 102 ALA A O 1
ATOM 851 N N . GLU A 1 103 ? -3.434 -6.965 -5.723 1 95.5 103 GLU A N 1
ATOM 852 C CA . GLU A 1 103 ? -3.527 -7.449 -4.348 1 95.5 103 GLU A CA 1
ATOM 853 C C . GLU A 1 103 ? -4.84 -7.02 -3.701 1 95.5 103 GLU A C 1
ATOM 855 O O . GLU A 1 103 ? -5.52 -7.832 -3.066 1 95.5 103 GLU A O 1
ATOM 860 N N . ASN A 1 104 ? -5.227 -5.809 -3.922 1 92.5 104 ASN A N 1
ATOM 861 C CA . ASN A 1 104 ? -6.387 -5.258 -3.23 1 92.5 104 ASN A CA 1
ATOM 862 C C . ASN A 1 104 ? -7.691 -5.684 -3.895 1 92.5 104 ASN A C 1
ATOM 864 O O . ASN A 1 104 ? -8.727 -5.789 -3.232 1 92.5 104 ASN A O 1
ATOM 868 N N . LYS A 1 105 ? -7.676 -5.941 -5.152 1 94.62 105 LYS A N 1
ATOM 869 C CA . LYS A 1 105 ? -8.914 -6.227 -5.863 1 94.62 105 LYS A CA 1
ATOM 870 C C . LYS A 1 105 ? -9.016 -7.703 -6.223 1 94.62 105 LYS A C 1
ATOM 872 O O . LYS A 1 105 ? -10.039 -8.344 -5.969 1 94.62 105 LYS A O 1
ATOM 877 N N . LEU A 1 106 ? -7.957 -8.273 -6.652 1 97.88 106 LEU A N 1
ATOM 878 C CA . LEU A 1 106 ? -8.031 -9.625 -7.195 1 97.88 106 LEU A CA 1
ATOM 879 C C . LEU A 1 106 ? -7.785 -10.664 -6.102 1 97.88 106 LEU A C 1
ATOM 881 O O . LEU A 1 106 ? -8.539 -11.633 -5.984 1 97.88 106 LEU A O 1
ATOM 885 N N . LEU A 1 107 ? -6.777 -10.492 -5.316 1 97.38 107 LEU A N 1
ATOM 886 C CA . LEU A 1 107 ? -6.406 -11.508 -4.34 1 97.38 107 LEU A CA 1
ATOM 887 C C . LEU A 1 107 ? -7.535 -11.75 -3.346 1 97.38 107 LEU A C 1
ATOM 889 O O . LEU A 1 107 ? -7.945 -12.891 -3.129 1 97.38 107 LEU A O 1
ATOM 893 N N . TYR A 1 108 ? -8.031 -10.68 -2.814 1 94.25 108 TYR A N 1
ATOM 894 C CA . TYR A 1 108 ? -9.086 -10.812 -1.82 1 94.25 108 TYR A CA 1
ATOM 895 C C . TYR A 1 108 ? -10.352 -11.383 -2.443 1 94.25 108 TYR A C 1
ATOM 897 O O . TYR A 1 108 ? -10.992 -12.266 -1.868 1 94.25 108 TYR A O 1
ATOM 905 N N . ALA A 1 109 ? -10.711 -10.859 -3.607 1 97.38 109 ALA A N 1
ATOM 906 C CA . ALA A 1 109 ? -11.898 -11.359 -4.289 1 97.38 109 ALA A CA 1
ATOM 907 C C . ALA A 1 109 ? -11.773 -12.852 -4.586 1 97.38 109 ALA A C 1
ATOM 909 O O . ALA A 1 109 ? -12.742 -13.602 -4.438 1 97.38 109 ALA A O 1
ATOM 910 N N . SER A 1 110 ? -10.656 -13.32 -4.973 1 98.38 110 SER A N 1
ATOM 911 C CA . SER A 1 110 ? -10.445 -14.727 -5.293 1 98.38 110 SER A CA 1
ATOM 912 C C . SER A 1 110 ? -10.555 -15.602 -4.047 1 98.38 110 SER A C 1
ATOM 914 O O . SER A 1 110 ? -11.148 -16.672 -4.09 1 98.38 110 SER A O 1
ATOM 916 N N . PHE A 1 111 ? -9.984 -15.148 -2.975 1 97.88 111 PHE A N 1
ATOM 917 C CA . PHE A 1 111 ? -10.055 -15.891 -1.724 1 97.88 111 PHE A CA 1
ATOM 918 C C . PHE A 1 111 ? -11.492 -15.977 -1.226 1 97.88 111 PHE A C 1
ATOM 920 O O . PHE A 1 111 ? -11.945 -17.047 -0.801 1 97.88 111 PHE A O 1
ATOM 927 N N . ILE A 1 112 ? -12.195 -14.836 -1.317 1 97.38 112 ILE A N 1
ATOM 928 C CA . ILE A 1 112 ? -13.586 -14.797 -0.887 1 97.38 112 ILE A CA 1
ATOM 929 C C . ILE A 1 112 ? -14.422 -15.742 -1.744 1 97.38 112 ILE A C 1
ATOM 931 O O . ILE A 1 112 ? -15.266 -16.484 -1.226 1 97.38 112 ILE A O 1
ATOM 935 N N . ALA A 1 113 ? -14.18 -15.734 -3.027 1 98.06 113 ALA A N 1
ATOM 936 C CA . ALA A 1 113 ? -14.914 -16.641 -3.918 1 98.06 113 ALA A CA 1
ATOM 937 C C . ALA A 1 113 ? -14.727 -18.094 -3.5 1 98.06 113 ALA A C 1
ATOM 939 O O . ALA A 1 113 ? -15.656 -18.891 -3.602 1 98.06 113 ALA A O 1
ATOM 940 N N . MET A 1 114 ? -13.57 -18.422 -3.01 1 98.25 114 MET A N 1
ATOM 941 C CA . MET A 1 114 ? -13.242 -19.781 -2.625 1 98.25 114 MET A CA 1
ATOM 942 C C . MET A 1 114 ? -14.008 -20.203 -1.366 1 98.25 114 MET A C 1
ATOM 944 O O . MET A 1 114 ? -14.438 -21.344 -1.241 1 98.25 114 MET A O 1
ATOM 948 N N . VAL A 1 115 ? -14.234 -19.25 -0.465 1 98 115 VAL A N 1
ATOM 949 C CA . VAL A 1 115 ? -14.727 -19.656 0.849 1 98 115 VAL A CA 1
ATOM 950 C C . VAL A 1 115 ? -16.219 -19.312 0.973 1 98 115 VAL A C 1
ATOM 952 O O . VAL A 1 115 ? -16.891 -19.797 1.878 1 98 115 VAL A O 1
ATOM 955 N N . ALA A 1 116 ? -16.688 -18.453 0.115 1 97.19 116 ALA A N 1
ATOM 956 C CA . ALA A 1 116 ? -18.078 -17.984 0.198 1 97.19 116 ALA A CA 1
ATOM 957 C C . ALA A 1 116 ? -19.031 -19.031 -0.381 1 97.19 116 ALA A C 1
ATOM 959 O O . ALA A 1 116 ? -18.609 -20.125 -0.749 1 97.19 116 ALA A O 1
ATOM 960 N N . SER A 1 117 ? -20.375 -18.688 -0.345 1 94.75 117 SER A N 1
ATOM 961 C CA . SER A 1 117 ? -21.391 -19.562 -0.908 1 94.75 117 SER A CA 1
ATOM 962 C C . SER A 1 117 ? -22.5 -18.766 -1.59 1 94.75 117 SER A C 1
ATOM 964 O O . SER A 1 117 ? -22.656 -17.562 -1.333 1 94.75 117 SER A O 1
ATOM 966 N N . GLY A 1 118 ? -23.047 -19.391 -2.512 1 94.12 118 GLY A N 1
ATOM 967 C CA . GLY A 1 118 ? -24.219 -18.828 -3.16 1 94.12 118 GLY A CA 1
ATOM 968 C C . GLY A 1 118 ? -23.922 -17.547 -3.922 1 94.12 118 GLY A C 1
ATOM 969 O O . GLY A 1 118 ? -22.984 -17.484 -4.707 1 94.12 118 GLY A O 1
ATOM 970 N N . ASP A 1 119 ? -24.766 -16.562 -3.664 1 95.31 119 ASP A N 1
ATOM 971 C CA . ASP A 1 119 ? -24.703 -15.305 -4.398 1 95.31 119 ASP A CA 1
ATOM 972 C C . ASP A 1 119 ? -23.422 -14.547 -4.094 1 95.31 119 ASP A C 1
ATOM 974 O O . ASP A 1 119 ? -22.891 -13.828 -4.949 1 95.31 119 ASP A O 1
ATOM 978 N N . ASP A 1 120 ? -22.922 -14.781 -2.957 1 95.44 120 ASP A N 1
ATOM 979 C CA . ASP A 1 120 ? -21.703 -14.086 -2.557 1 95.44 120 ASP A CA 1
ATOM 980 C C . ASP A 1 120 ? -20.5 -14.609 -3.33 1 95.44 120 ASP A C 1
ATOM 982 O O . ASP A 1 120 ? -19.594 -13.844 -3.668 1 95.44 120 ASP A O 1
ATOM 986 N N . THR A 1 121 ? -20.516 -15.906 -3.629 1 96.88 121 THR A N 1
ATOM 987 C CA . THR A 1 121 ? -19.484 -16.469 -4.488 1 96.88 121 THR A CA 1
ATOM 988 C C . THR A 1 121 ? -19.5 -15.805 -5.863 1 96.88 121 THR A C 1
ATOM 990 O O . THR A 1 121 ? -18.453 -15.406 -6.379 1 96.88 121 THR A O 1
ATOM 993 N N . GLU A 1 122 ? -20.641 -15.641 -6.375 1 96.81 122 GLU A N 1
ATOM 994 C CA . GLU A 1 122 ? -20.781 -15.07 -7.711 1 96.81 122 GLU A CA 1
ATOM 995 C C . GLU A 1 122 ? -20.344 -13.609 -7.73 1 96.81 122 GLU A C 1
ATOM 997 O O . GLU A 1 122 ? -19.703 -13.156 -8.688 1 96.81 122 GLU A O 1
ATOM 1002 N N . LYS A 1 123 ? -20.703 -12.93 -6.73 1 96.75 123 LYS A N 1
ATOM 1003 C CA . LYS A 1 123 ? -20.25 -11.547 -6.613 1 96.75 123 LYS A CA 1
ATOM 1004 C C . LYS A 1 123 ? -18.734 -11.453 -6.59 1 96.75 123 LYS A C 1
ATOM 1006 O O . LYS A 1 123 ? -18.141 -10.641 -7.309 1 96.75 123 LYS A O 1
ATOM 1011 N N . ALA A 1 124 ? -18.141 -12.266 -5.773 1 97.69 124 ALA A N 1
ATOM 1012 C CA . ALA A 1 124 ? -16.688 -12.289 -5.656 1 97.69 124 ALA A CA 1
ATOM 1013 C C . ALA A 1 124 ? -16.031 -12.703 -6.973 1 97.69 124 ALA A C 1
ATOM 1015 O O . ALA A 1 124 ? -15.031 -12.133 -7.383 1 97.69 124 ALA A O 1
ATOM 1016 N N . LEU A 1 125 ? -16.625 -13.641 -7.613 1 97.88 125 LEU A N 1
ATOM 1017 C CA . LEU A 1 125 ? -16.109 -14.109 -8.898 1 97.88 125 LEU A CA 1
ATOM 1018 C C . LEU A 1 125 ? -16.156 -13 -9.938 1 97.88 125 LEU A C 1
ATOM 1020 O O . LEU A 1 125 ? -15.211 -12.836 -10.711 1 97.88 125 LEU A O 1
ATOM 1024 N N . ASN A 1 126 ? -17.203 -12.289 -9.945 1 97.69 12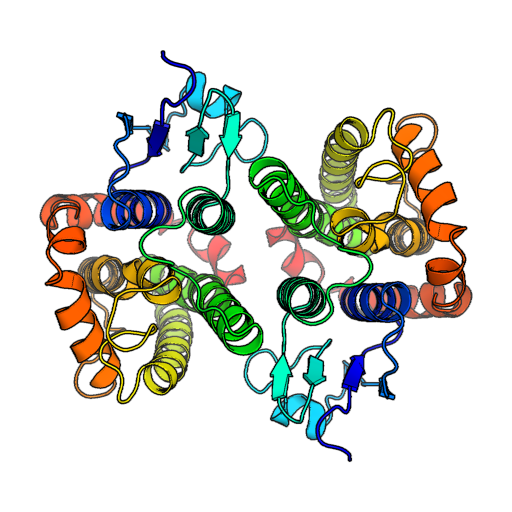6 ASN A N 1
ATOM 1025 C CA . ASN A 1 126 ? -17.328 -11.195 -10.898 1 97.69 126 ASN A CA 1
ATOM 1026 C C . ASN A 1 126 ? -16.234 -10.141 -10.688 1 97.69 126 ASN A C 1
ATOM 1028 O O . ASN A 1 126 ? -15.609 -9.688 -11.648 1 97.69 126 ASN A O 1
ATOM 1032 N N . VAL A 1 127 ? -15.984 -9.859 -9.438 1 97 127 VAL A N 1
ATOM 1033 C CA . VAL A 1 127 ? -14.938 -8.898 -9.125 1 97 127 VAL A CA 1
ATOM 1034 C C . VAL A 1 127 ? -13.578 -9.453 -9.547 1 97 127 VAL A C 1
ATOM 1036 O O . VAL A 1 127 ? -12.773 -8.742 -10.156 1 97 127 VAL A O 1
ATOM 1039 N N . ALA A 1 128 ? -13.336 -10.664 -9.242 1 98.19 128 ALA A N 1
ATOM 1040 C CA . ALA A 1 128 ? -12.07 -11.305 -9.578 1 98.19 128 ALA A CA 1
ATOM 1041 C C . ALA A 1 128 ? -11.867 -11.344 -11.094 1 98.19 128 ALA A C 1
ATOM 1043 O O . ALA A 1 128 ? -10.797 -10.961 -11.586 1 98.19 128 ALA A O 1
ATOM 1044 N N . ARG A 1 129 ? -12.859 -11.719 -11.781 1 98.19 129 ARG A N 1
ATOM 1045 C CA . ARG A 1 129 ? -12.758 -11.844 -13.227 1 98.19 129 ARG A CA 1
ATOM 1046 C C . ARG A 1 129 ? -12.586 -10.484 -13.891 1 98.19 129 ARG A C 1
ATOM 1048 O O . ARG A 1 129 ? -11.812 -10.336 -14.836 1 98.19 129 ARG A O 1
ATOM 1055 N N . ASP A 1 130 ? -13.297 -9.469 -13.398 1 97.12 130 ASP A N 1
ATOM 1056 C CA . ASP A 1 130 ? -13.117 -8.109 -13.891 1 97.12 130 ASP A CA 1
ATOM 1057 C C . ASP A 1 130 ? -11.68 -7.633 -13.672 1 97.12 130 ASP A C 1
ATOM 1059 O O . ASP A 1 130 ? -11.117 -6.941 -14.523 1 97.12 130 ASP A O 1
ATOM 1063 N N . SER A 1 131 ? -11.141 -7.992 -12.539 1 97.69 131 SER A N 1
ATOM 1064 C CA . SER A 1 131 ? -9.766 -7.621 -12.227 1 97.69 131 SER A CA 1
ATOM 1065 C C . SER A 1 131 ? -8.781 -8.328 -13.148 1 97.69 131 SER A C 1
ATOM 1067 O O . SER A 1 131 ? -7.836 -7.711 -13.648 1 97.69 131 SER A O 1
ATOM 1069 N N . VAL A 1 132 ? -9 -9.586 -13.406 1 98.25 132 VAL A N 1
ATOM 1070 C CA . VAL A 1 132 ? -8.141 -10.352 -14.305 1 98.25 132 VAL A CA 1
ATOM 1071 C C . VAL A 1 132 ? -8.188 -9.75 -15.703 1 98.25 132 VAL A C 1
ATOM 1073 O O . VAL A 1 132 ? -7.172 -9.703 -16.406 1 98.25 132 VAL A O 1
ATOM 1076 N N . GLU A 1 133 ? -9.344 -9.336 -16.062 1 97.81 133 GLU A N 1
ATOM 1077 C CA . GLU A 1 133 ? -9.5 -8.734 -17.375 1 97.81 133 GLU A CA 1
ATOM 1078 C C . GLU A 1 133 ? -8.602 -7.512 -17.547 1 97.81 133 GLU A C 1
ATOM 1080 O O . GLU A 1 133 ? -7.984 -7.32 -18.594 1 97.81 133 GLU A O 1
ATOM 1085 N N . LYS A 1 134 ? -8.562 -6.68 -16.609 1 97.19 134 LYS A N 1
ATOM 1086 C CA . LYS A 1 134 ? -7.707 -5.5 -16.641 1 97.19 134 LYS A CA 1
ATOM 1087 C C . LYS A 1 134 ? -6.234 -5.891 -16.688 1 97.19 134 LYS A C 1
ATOM 1089 O O . LYS A 1 134 ? -5.457 -5.297 -17.438 1 97.19 134 LYS A O 1
ATOM 1094 N N . ILE A 1 135 ? -5.852 -6.902 -15.953 1 97.88 135 ILE A N 1
ATOM 1095 C CA . ILE A 1 135 ? -4.465 -7.359 -15.914 1 97.88 135 ILE A CA 1
ATOM 1096 C C . ILE A 1 135 ? -4.102 -8.016 -17.234 1 97.88 135 ILE A C 1
ATOM 1098 O O . ILE A 1 135 ? -2.971 -7.883 -17.719 1 97.88 135 ILE A O 1
ATOM 1102 N N . GLU A 1 136 ? -5.039 -8.742 -17.828 1 98.12 136 GLU A N 1
ATOM 1103 C CA . GLU A 1 136 ? -4.871 -9.336 -19.156 1 98.12 136 GLU A CA 1
ATOM 1104 C C . GLU A 1 136 ? -4.418 -8.289 -20.172 1 98.12 136 GLU A C 1
ATOM 1106 O O . GLU A 1 136 ? -3.514 -8.547 -20.969 1 98.12 136 GLU A O 1
ATOM 1111 N N . GLN A 1 137 ? -5.008 -7.148 -20.094 1 96.31 137 GLN A N 1
ATOM 1112 C CA . GLN A 1 137 ? -4.664 -6.074 -21.016 1 96.31 137 GLN A CA 1
ATOM 1113 C C . GLN A 1 137 ? -3.248 -5.562 -20.766 1 96.31 137 GLN A C 1
ATOM 1115 O O . GLN A 1 137 ? -2.535 -5.195 -21.703 1 96.31 137 GLN A O 1
ATOM 1120 N N . GLU A 1 138 ? -2.863 -5.578 -19.547 1 95.19 138 GLU A N 1
ATOM 1121 C CA . GLU A 1 138 ? -1.552 -5.07 -19.156 1 95.19 138 GLU A CA 1
ATOM 1122 C C . GLU A 1 138 ? -0.436 -5.988 -19.641 1 95.19 138 GLU A C 1
ATOM 1124 O O . GLU A 1 138 ? 0.644 -5.523 -20.016 1 95.19 138 GLU A O 1
ATOM 1129 N N . ILE A 1 139 ? -0.652 -7.266 -19.703 1 97.62 139 ILE A N 1
ATOM 1130 C CA . ILE A 1 139 ? 0.396 -8.242 -19.984 1 97.62 139 ILE A CA 1
ATOM 1131 C C . ILE A 1 139 ? 0.388 -8.594 -21.469 1 97.62 139 ILE A C 1
ATOM 1133 O O . ILE A 1 139 ? 1.326 -9.219 -21.969 1 97.62 139 ILE A O 1
ATOM 1137 N N . LYS A 1 140 ? -0.604 -8.195 -22.172 1 95.81 140 LYS A N 1
ATOM 1138 C CA . LYS A 1 140 ? -0.756 -8.547 -23.578 1 95.81 140 LYS A CA 1
ATOM 1139 C C . LYS A 1 140 ? 0.478 -8.148 -24.375 1 95.81 140 LYS A C 1
ATOM 1141 O O . LYS A 1 140 ? 0.961 -7.02 -24.266 1 95.81 140 LYS A O 1
ATOM 1146 N N . GLY A 1 141 ? 1.038 -9.164 -25.156 1 93.88 141 GLY A N 1
ATOM 1147 C CA . GLY A 1 141 ? 2.162 -8.906 -26.047 1 93.88 141 GLY A CA 1
ATOM 1148 C C . GLY A 1 141 ? 3.504 -8.969 -25.344 1 93.88 141 GLY A C 1
ATOM 1149 O O . GLY A 1 141 ? 4.547 -8.734 -25.953 1 93.88 141 GLY A O 1
ATOM 1150 N N . LYS A 1 142 ? 3.545 -9.234 -24.109 1 95.06 142 LYS A N 1
ATOM 1151 C CA . LYS A 1 142 ? 4.773 -9.312 -23.328 1 95.06 142 LYS A CA 1
ATOM 1152 C C . LYS A 1 142 ? 5.016 -10.734 -22.812 1 95.06 142 LYS A C 1
ATOM 1154 O O . LYS A 1 142 ? 4.074 -11.438 -22.453 1 95.06 142 LYS A O 1
ATOM 1159 N N . LYS A 1 143 ? 6.199 -11.102 -22.766 1 97.38 143 LYS A N 1
ATOM 1160 C CA . LYS A 1 143 ? 6.566 -12.383 -22.172 1 97.38 143 LYS A CA 1
ATOM 1161 C C . LYS A 1 143 ? 6.398 -12.352 -20.656 1 97.38 143 LYS A C 1
ATOM 1163 O O . LYS A 1 143 ? 5.848 -13.281 -20.062 1 97.38 143 LYS A O 1
ATOM 1168 N N . PHE A 1 144 ? 6.93 -11.328 -20.078 1 98.25 144 PHE A N 1
ATOM 1169 C CA . PHE A 1 144 ? 6.773 -11 -18.672 1 98.25 144 PHE A CA 1
ATOM 1170 C C . PHE A 1 144 ? 6.281 -9.562 -18.5 1 98.25 144 PHE A C 1
ATOM 1172 O O . PHE A 1 144 ? 6.367 -8.758 -19.438 1 98.25 144 PHE A O 1
ATOM 1179 N N . PHE A 1 145 ? 5.723 -9.203 -17.328 1 96.75 145 PHE A N 1
ATOM 1180 C CA . PHE A 1 145 ? 5.344 -7.824 -17.062 1 96.75 145 PHE A CA 1
ATOM 1181 C C . PHE A 1 145 ? 6.555 -6.902 -17.156 1 96.75 145 PHE A C 1
ATOM 1183 O O . PHE A 1 145 ? 6.422 -5.742 -17.547 1 96.75 145 PHE A O 1
ATOM 1190 N N . GLY A 1 146 ? 7.762 -7.391 -16.906 1 88.38 146 GLY A N 1
ATOM 1191 C CA . GLY A 1 146 ? 9 -6.637 -17.016 1 88.38 146 GLY A CA 1
ATOM 1192 C C . GLY A 1 146 ? 9.57 -6.621 -18.422 1 88.38 146 GLY A C 1
ATOM 1193 O O . GLY A 1 146 ? 10.633 -6.047 -18.656 1 88.38 146 GLY A O 1
ATOM 1194 N N . GLY A 1 147 ? 8.953 -7.254 -19.312 1 93.12 147 GLY A N 1
ATOM 1195 C CA . GLY A 1 147 ? 9.461 -7.375 -20.672 1 93.12 147 GLY A CA 1
ATOM 1196 C C . GLY A 1 147 ? 10.023 -8.75 -20.984 1 93.12 147 GLY A C 1
ATOM 1197 O O . GLY A 1 147 ? 9.305 -9.75 -20.922 1 93.12 147 GLY A O 1
ATOM 1198 N N . ASP A 1 148 ? 11.312 -8.773 -21.172 1 93.62 148 ASP A N 1
ATOM 1199 C CA . ASP A 1 148 ? 11.945 -10.031 -21.562 1 93.62 148 ASP A CA 1
ATOM 1200 C C . ASP A 1 148 ? 12.406 -10.82 -20.344 1 93.62 148 ASP A C 1
ATOM 1202 O O . ASP A 1 148 ? 12.648 -12.023 -20.438 1 93.62 148 ASP A O 1
ATOM 1206 N N . ASN A 1 149 ? 12.453 -10.156 -19.281 1 95.38 149 ASN A N 1
ATOM 1207 C CA . ASN A 1 149 ? 12.898 -10.789 -18.047 1 95.38 149 ASN A CA 1
ATOM 1208 C C . ASN A 1 149 ? 11.906 -10.57 -16.922 1 95.38 149 ASN A C 1
ATOM 1210 O O . ASN A 1 149 ? 11.109 -9.625 -16.953 1 95.38 149 ASN A O 1
ATOM 1214 N N . ILE A 1 150 ? 12.016 -11.43 -15.898 1 97.81 150 ILE A N 1
ATOM 1215 C CA . ILE A 1 150 ? 11.188 -11.289 -14.711 1 97.81 150 ILE A CA 1
ATOM 1216 C C . ILE A 1 150 ? 11.562 -10.008 -13.969 1 97.81 150 ILE A C 1
ATOM 1218 O O . ILE A 1 150 ? 12.742 -9.75 -13.727 1 97.81 150 ILE A O 1
ATOM 1222 N N . GLY A 1 151 ? 10.594 -9.227 -13.695 1 97.5 151 GLY A N 1
ATOM 1223 C CA . GLY A 1 151 ? 10.789 -8.016 -12.922 1 97.5 151 GLY A CA 1
ATOM 1224 C C . GLY A 1 151 ? 9.938 -7.953 -11.672 1 97.5 151 GLY A C 1
ATOM 1225 O O . GLY A 1 151 ? 9.445 -8.984 -11.203 1 97.5 151 GLY A O 1
ATOM 1226 N N . TYR A 1 152 ? 9.812 -6.773 -11.125 1 98.5 152 TYR A N 1
ATOM 1227 C CA . TYR A 1 152 ? 9.086 -6.504 -9.891 1 98.5 152 TYR A CA 1
ATOM 1228 C C . TYR A 1 152 ? 7.645 -6.988 -9.984 1 98.5 152 TYR A C 1
ATOM 1230 O O . TYR A 1 152 ? 7.156 -7.688 -9.094 1 98.5 152 TYR A O 1
ATOM 1238 N N . LEU A 1 153 ? 7.008 -6.574 -11.016 1 98.5 153 LEU A N 1
ATOM 1239 C CA . LEU A 1 153 ? 5.578 -6.852 -11.125 1 98.5 153 LEU A CA 1
ATOM 1240 C C . LEU A 1 153 ? 5.328 -8.344 -11.32 1 98.5 153 LEU A C 1
ATOM 1242 O O . LEU A 1 153 ? 4.324 -8.875 -10.836 1 98.5 153 LEU A O 1
ATOM 1246 N N . ASP A 1 154 ? 6.219 -9.062 -11.984 1 98.75 154 ASP A N 1
ATOM 1247 C CA . ASP A 1 154 ? 6.098 -10.508 -12.117 1 98.75 154 ASP A CA 1
ATOM 1248 C C . ASP A 1 154 ? 6.141 -11.195 -10.75 1 98.75 154 ASP A C 1
ATOM 1250 O O . ASP A 1 154 ? 5.332 -12.078 -10.469 1 98.75 154 ASP A O 1
ATOM 1254 N N . ILE A 1 155 ? 7.02 -10.742 -9.945 1 98.5 155 ILE A N 1
ATOM 1255 C CA . ILE A 1 155 ? 7.188 -11.32 -8.609 1 98.5 155 ILE A CA 1
ATOM 1256 C C . ILE A 1 155 ? 5.996 -10.945 -7.734 1 98.5 155 ILE A C 1
ATOM 1258 O O . ILE A 1 155 ? 5.473 -11.789 -7 1 98.5 155 ILE A O 1
ATOM 1262 N N . ALA A 1 156 ? 5.594 -9.734 -7.832 1 98.62 156 ALA A N 1
ATOM 1263 C CA . ALA A 1 156 ? 4.477 -9.234 -7.039 1 98.62 156 ALA A CA 1
ATOM 1264 C C . ALA A 1 156 ? 3.184 -9.969 -7.379 1 98.62 156 ALA A C 1
ATOM 1266 O O . ALA A 1 156 ? 2.357 -10.227 -6.5 1 98.62 156 ALA A O 1
ATOM 1267 N N . LEU A 1 157 ? 3.02 -10.383 -8.625 1 98.56 157 LEU A N 1
ATOM 1268 C CA . LEU A 1 157 ? 1.777 -10.984 -9.094 1 98.56 157 LEU A CA 1
ATOM 1269 C C . LEU A 1 157 ? 1.939 -12.492 -9.273 1 98.56 157 LEU A C 1
ATOM 1271 O O . LEU A 1 157 ? 1.021 -13.172 -9.742 1 98.56 157 LEU A O 1
ATOM 1275 N N . GLY A 1 158 ? 3.061 -12.992 -8.883 1 98.56 158 GLY A N 1
ATOM 1276 C CA . GLY A 1 158 ? 3.342 -14.398 -9.102 1 98.56 158 GLY A CA 1
ATOM 1277 C C . GLY A 1 158 ? 2.273 -15.312 -8.531 1 98.56 158 GLY A C 1
ATOM 1278 O O . GLY A 1 158 ? 2.021 -16.391 -9.078 1 98.56 158 GLY A O 1
ATOM 1279 N N . TRP A 1 159 ? 1.653 -14.891 -7.492 1 98.5 159 TRP A N 1
ATOM 1280 C CA . TRP A 1 159 ? 0.623 -15.68 -6.824 1 98.5 159 TRP A CA 1
ATOM 1281 C C . TRP A 1 159 ? -0.543 -15.961 -7.766 1 98.5 159 TRP A C 1
ATOM 1283 O O . TRP A 1 159 ? -1.249 -16.953 -7.613 1 98.5 159 TRP A O 1
ATOM 1293 N N . ILE A 1 160 ? -0.828 -15.125 -8.711 1 98.69 160 ILE A N 1
ATOM 1294 C CA . ILE A 1 160 ? -1.883 -15.375 -9.688 1 98.69 160 ILE A CA 1
ATOM 1295 C C . ILE A 1 160 ? -1.649 -16.719 -10.375 1 98.69 160 ILE A C 1
ATOM 1297 O O . ILE A 1 160 ? -2.588 -17.484 -10.578 1 98.69 160 ILE A O 1
ATOM 1301 N N . SER A 1 161 ? -0.446 -17.047 -10.656 1 98.5 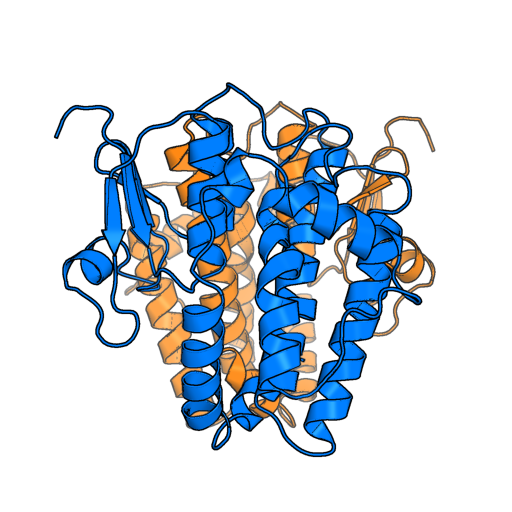161 SER A N 1
ATOM 1302 C CA . SER A 1 161 ? -0.095 -18.219 -11.453 1 98.5 161 SER A CA 1
ATOM 1303 C C . SER A 1 161 ? -0.214 -19.5 -10.641 1 98.5 161 SER A C 1
ATOM 1305 O O . SER A 1 161 ? -0.397 -20.578 -11.195 1 98.5 161 SER A O 1
ATOM 1307 N N . TYR A 1 162 ? -0.161 -19.375 -9.375 1 98.19 162 TYR A N 1
ATOM 1308 C CA . TYR A 1 162 ? -0.037 -20.594 -8.586 1 98.19 162 TYR A CA 1
ATOM 1309 C C . TYR A 1 162 ? -1.163 -20.703 -7.566 1 98.19 162 TYR A C 1
ATOM 1311 O O . TYR A 1 162 ? -1.803 -21.75 -7.445 1 98.19 162 TYR A O 1
ATOM 1319 N N . TRP A 1 163 ? -1.531 -19.656 -6.891 1 98.56 163 TRP A N 1
ATOM 1320 C CA . TRP A 1 163 ? -2.549 -19.672 -5.848 1 98.56 163 TRP A CA 1
ATOM 1321 C C . TRP A 1 163 ? -3.949 -19.703 -6.453 1 98.56 163 TRP A C 1
ATOM 1323 O O . TRP A 1 163 ? -4.832 -20.406 -5.965 1 98.56 163 TRP A O 1
ATOM 1333 N N . ILE A 1 164 ? -4.172 -18.891 -7.516 1 98.62 164 ILE A N 1
ATOM 1334 C CA . ILE A 1 164 ? -5.523 -18.812 -8.055 1 98.62 164 ILE A CA 1
ATOM 1335 C C . ILE A 1 164 ? -5.953 -20.172 -8.586 1 98.62 164 ILE A C 1
ATOM 1337 O O . ILE A 1 164 ? -7.059 -20.641 -8.289 1 98.62 164 ILE A O 1
ATOM 1341 N N . PRO A 1 165 ? -5.145 -20.922 -9.305 1 98.56 165 PRO A N 1
ATOM 1342 C CA . PRO A 1 165 ? -5.551 -22.266 -9.703 1 98.56 165 PRO A CA 1
ATOM 1343 C C . PRO A 1 165 ? -5.883 -23.156 -8.508 1 98.56 165 PRO A C 1
ATOM 1345 O O . PRO A 1 165 ? -6.797 -23.984 -8.586 1 98.56 165 PRO A O 1
ATOM 1348 N N . VAL A 1 166 ? -5.156 -23.016 -7.465 1 98.69 166 VAL A N 1
ATOM 1349 C CA . VAL A 1 166 ? -5.457 -23.766 -6.258 1 98.69 166 VAL A CA 1
ATOM 1350 C C . VAL A 1 166 ? -6.824 -23.359 -5.711 1 98.69 166 VAL A C 1
ATOM 1352 O O . VAL A 1 166 ? -7.641 -24.203 -5.355 1 98.69 166 VAL A O 1
ATOM 1355 N N . TYR A 1 167 ? -7.051 -22.031 -5.637 1 98.62 167 TYR A N 1
ATOM 1356 C CA . TYR A 1 167 ? -8.352 -21.531 -5.191 1 98.62 167 TYR A CA 1
ATOM 1357 C C . TYR A 1 167 ? -9.469 -22.078 -6.066 1 98.62 167 TYR A C 1
ATOM 1359 O O . TYR A 1 167 ? -10.539 -22.453 -5.566 1 98.62 167 TYR A O 1
ATOM 1367 N N . GLU A 1 168 ? -9.227 -22.078 -7.348 1 98.56 168 GLU A N 1
ATOM 1368 C CA . GLU A 1 168 ? -10.227 -22.594 -8.289 1 98.56 168 GLU A CA 1
ATOM 1369 C C . GLU A 1 168 ? -10.57 -24.047 -7.988 1 98.56 168 GLU A C 1
ATOM 1371 O O . GLU A 1 168 ? -11.742 -24.422 -7.973 1 98.56 168 GLU A O 1
ATOM 1376 N N . GLU A 1 169 ? -9.57 -24.828 -7.789 1 98.44 169 GLU A N 1
ATOM 1377 C CA . GLU A 1 169 ? -9.781 -26.234 -7.5 1 98.44 169 GLU A CA 1
ATOM 1378 C C . GLU A 1 169 ? -10.523 -26.438 -6.18 1 98.44 169 GLU A C 1
ATOM 1380 O O . GLU A 1 169 ? -11.516 -27.156 -6.121 1 98.44 169 GLU A O 1
ATOM 1385 N N . VAL A 1 170 ? -10.094 -25.781 -5.164 1 98.62 170 VAL A N 1
ATOM 1386 C CA . VAL A 1 170 ? -10.641 -25.922 -3.82 1 98.62 170 VAL A CA 1
ATOM 1387 C C . VAL A 1 170 ? -12.078 -25.406 -3.789 1 98.62 170 VAL A C 1
ATOM 1389 O O . VAL A 1 170 ? -12.945 -26 -3.143 1 98.62 170 VAL A O 1
ATOM 1392 N N . GLY A 1 171 ? -12.32 -24.328 -4.516 1 97.81 171 GLY A N 1
ATOM 1393 C CA . GLY A 1 171 ? -13.625 -23.688 -4.496 1 97.81 171 GLY A CA 1
ATOM 1394 C C . GLY A 1 171 ? -14.547 -24.188 -5.59 1 97.81 171 GLY A C 1
ATOM 1395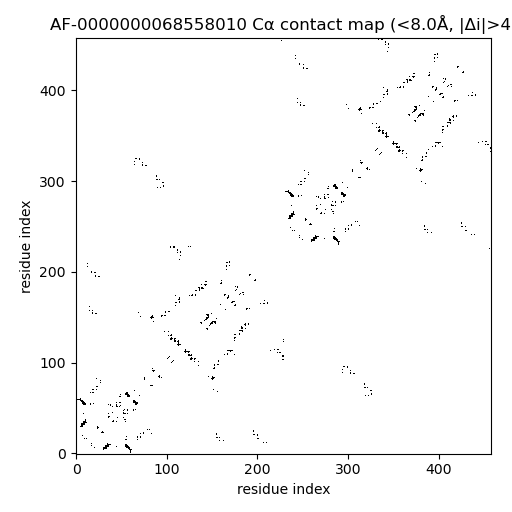 O O . GLY A 1 171 ? -15.695 -23.734 -5.691 1 97.81 171 GLY A O 1
ATOM 1396 N N . SER A 1 172 ? -14.031 -25.094 -6.488 1 97.38 172 SER A N 1
ATOM 1397 C CA . SER A 1 172 ? -14.781 -25.594 -7.633 1 97.38 172 SER A CA 1
ATOM 1398 C C . SER A 1 172 ? -15.352 -24.453 -8.461 1 97.38 172 SER A C 1
ATOM 1400 O O . SER A 1 172 ? -16.547 -24.406 -8.742 1 97.38 172 SER A O 1
ATOM 1402 N N . MET A 1 173 ? -14.492 -23.562 -8.797 1 97.44 173 MET A N 1
ATOM 1403 C CA . MET A 1 173 ? -14.836 -22.359 -9.547 1 97.44 173 MET A CA 1
ATOM 1404 C C . MET A 1 173 ? -13.766 -22.031 -10.578 1 97.44 173 MET A C 1
ATOM 1406 O O . MET A 1 173 ? -12.742 -22.719 -10.648 1 97.44 173 MET A O 1
ATOM 1410 N N . GLN A 1 174 ? -14.07 -21.031 -11.414 1 97.81 174 GLN A N 1
ATOM 1411 C CA . GLN A 1 174 ? -13.094 -20.656 -12.43 1 97.81 174 GLN A CA 1
ATOM 1412 C C . GLN A 1 174 ? -12.953 -19.141 -12.516 1 97.81 174 GLN A C 1
ATOM 1414 O O . GLN A 1 174 ? -13.938 -18.422 -12.672 1 97.81 174 GLN A O 1
ATOM 1419 N N . ILE A 1 175 ? -11.719 -18.734 -12.359 1 98.5 175 ILE A N 1
ATOM 1420 C CA . ILE A 1 175 ? -11.367 -17.328 -12.484 1 98.5 175 ILE A CA 1
ATOM 1421 C C . ILE A 1 175 ? -10.523 -17.109 -13.734 1 98.5 175 ILE A C 1
ATOM 1423 O O . ILE A 1 175 ? -10.797 -16.203 -14.531 1 98.5 175 ILE A O 1
ATOM 1427 N N . LEU A 1 176 ? -9.586 -18 -13.914 1 98.38 176 LEU A N 1
ATOM 1428 C CA . LEU A 1 176 ? -8.617 -17.875 -15 1 98.38 176 LEU A CA 1
ATOM 1429 C C . LEU A 1 176 ? -9.023 -18.75 -16.188 1 98.38 176 LEU A C 1
ATOM 1431 O O . LEU A 1 176 ? -8.445 -19.828 -16.391 1 98.38 176 LEU A O 1
ATOM 1435 N N . ASP A 1 177 ? -9.891 -18.266 -16.984 1 97.5 177 ASP A N 1
ATOM 1436 C CA . ASP A 1 177 ? -10.281 -18.953 -18.219 1 97.5 177 ASP A CA 1
ATOM 1437 C C . ASP A 1 177 ? -9.25 -18.734 -19.312 1 97.5 177 ASP A C 1
ATOM 1439 O O . ASP A 1 177 ? -9.117 -17.641 -19.844 1 97.5 177 ASP A O 1
ATOM 1443 N N . PRO A 1 178 ? -8.531 -19.75 -19.75 1 96.69 178 PRO A N 1
ATOM 1444 C CA . PRO A 1 178 ? -7.457 -19.578 -20.719 1 96.69 178 PRO A CA 1
ATOM 1445 C C . PRO A 1 178 ? -7.965 -19.078 -22.078 1 96.69 178 PRO A C 1
ATOM 1447 O O . PRO A 1 178 ? -7.207 -18.484 -22.844 1 96.69 178 PRO A O 1
ATOM 1450 N N . LEU A 1 179 ? -9.18 -19.328 -22.469 1 96.88 179 LEU A N 1
ATOM 1451 C CA . LEU A 1 179 ? -9.758 -18.859 -23.719 1 96.88 179 LEU A CA 1
ATOM 1452 C C . LEU A 1 179 ? -10.062 -17.359 -23.641 1 96.88 179 LEU A C 1
ATOM 1454 O O . LEU A 1 179 ? -9.875 -16.641 -24.625 1 96.88 179 LEU A O 1
ATOM 1458 N N . ARG A 1 180 ? -10.461 -16.953 -22.469 1 96.88 180 ARG A N 1
ATOM 1459 C CA . ARG A 1 180 ? -10.812 -15.555 -22.281 1 96.88 180 ARG A CA 1
ATOM 1460 C C . ARG A 1 180 ? -9.57 -14.719 -21.969 1 96.88 180 ARG A C 1
ATOM 1462 O O . ARG A 1 180 ? -9.508 -13.547 -22.344 1 96.88 180 ARG A O 1
ATOM 1469 N N . PHE A 1 181 ? -8.641 -15.398 -21.312 1 98.12 181 PHE A N 1
ATOM 1470 C CA . PHE A 1 181 ? -7.449 -14.68 -20.875 1 98.12 181 PHE A CA 1
ATOM 1471 C C . PHE A 1 181 ? -6.184 -15.375 -21.359 1 98.12 181 PHE A C 1
ATOM 1473 O O . PHE A 1 181 ? -5.367 -15.82 -20.547 1 98.12 181 PHE A O 1
ATOM 1480 N N . PRO A 1 182 ? -5.945 -15.367 -22.672 1 98.12 182 PRO A N 1
ATOM 1481 C CA . PRO A 1 182 ? -4.812 -16.109 -23.219 1 98.12 182 PRO A CA 1
ATOM 1482 C C . PRO A 1 182 ? -3.465 -15.5 -22.844 1 98.12 182 PRO A C 1
ATOM 1484 O O . PRO A 1 182 ? -2.479 -16.219 -22.688 1 98.12 182 PRO A O 1
ATOM 1487 N N . ALA A 1 183 ? -3.369 -14.211 -22.703 1 98.31 183 ALA A N 1
ATOM 1488 C CA . ALA A 1 183 ? -2.098 -13.562 -22.391 1 98.31 183 ALA A CA 1
ATOM 1489 C C . ALA A 1 183 ? -1.633 -13.906 -20.984 1 98.31 183 ALA A C 1
ATOM 1491 O O . ALA A 1 183 ? -0.456 -14.211 -20.766 1 98.31 183 ALA A O 1
ATOM 1492 N N . ILE A 1 184 ? -2.527 -13.883 -20.062 1 98.19 184 ILE A N 1
ATOM 1493 C CA . ILE A 1 184 ? -2.186 -14.234 -18.688 1 98.19 184 ILE A CA 1
ATOM 1494 C C . ILE A 1 184 ? -1.783 -15.703 -18.625 1 98.19 184 ILE A C 1
ATOM 1496 O O . ILE A 1 184 ? -0.844 -16.062 -17.906 1 98.19 184 ILE A O 1
ATOM 1500 N N . ASN A 1 185 ? -2.52 -16.5 -19.328 1 98.06 185 ASN A N 1
ATOM 1501 C CA . ASN A 1 185 ? -2.184 -17.922 -19.359 1 98.06 185 ASN A CA 1
ATOM 1502 C C . ASN A 1 185 ? -0.771 -18.156 -19.891 1 98.06 185 ASN A C 1
ATOM 1504 O O . ASN A 1 185 ? -0.023 -18.969 -19.344 1 98.06 185 ASN A O 1
ATOM 1508 N N . ALA A 1 186 ? -0.45 -17.484 -20.953 1 98.44 186 ALA A N 1
ATOM 1509 C CA . ALA A 1 186 ? 0.9 -17.594 -21.5 1 98.44 186 ALA A CA 1
ATOM 1510 C C . ALA A 1 186 ? 1.939 -17.109 -20.5 1 98.44 186 ALA A C 1
ATOM 1512 O O . ALA A 1 186 ? 2.973 -17.75 -20.297 1 98.44 186 ALA A O 1
ATOM 1513 N N . TRP A 1 187 ? 1.692 -16.016 -19.859 1 98.69 187 TRP A N 1
ATOM 1514 C CA . TRP A 1 187 ? 2.584 -15.461 -18.844 1 98.69 187 TRP A CA 1
ATOM 1515 C C . TRP A 1 187 ? 2.773 -16.453 -17.688 1 98.69 187 TRP A C 1
ATOM 1517 O O . TRP A 1 187 ? 3.895 -16.656 -17.219 1 98.69 187 TRP A O 1
ATOM 1527 N N . MET A 1 188 ? 1.665 -17.031 -17.25 1 98.5 188 MET A N 1
ATOM 1528 C CA . MET A 1 188 ? 1.743 -18 -16.156 1 98.5 188 MET A CA 1
ATOM 1529 C C . MET A 1 188 ? 2.682 -19.141 -16.516 1 98.5 188 MET A C 1
ATOM 1531 O O . MET A 1 188 ? 3.502 -19.547 -15.688 1 98.5 188 MET A O 1
ATOM 1535 N N . THR A 1 189 ? 2.535 -19.625 -17.688 1 98.19 189 THR A N 1
ATOM 1536 C CA . THR A 1 189 ? 3.381 -20.719 -18.156 1 98.19 189 THR A CA 1
ATOM 1537 C C . THR A 1 189 ? 4.848 -20.297 -18.172 1 98.19 189 THR A C 1
ATOM 1539 O O . THR A 1 189 ? 5.715 -21.016 -17.672 1 98.19 189 THR A O 1
ATOM 1542 N N . ASN A 1 190 ? 5.121 -19.156 -18.781 1 98.31 190 ASN A N 1
ATOM 1543 C CA . ASN A 1 190 ? 6.477 -18.625 -18.812 1 98.31 190 ASN A CA 1
ATOM 1544 C C . ASN A 1 190 ? 7.051 -18.453 -17.406 1 98.31 190 ASN A C 1
ATOM 1546 O O . ASN A 1 190 ? 8.188 -18.828 -17.141 1 98.31 190 ASN A O 1
ATOM 1550 N N . PHE A 1 191 ? 6.262 -17.875 -16.562 1 98.56 191 PHE A N 1
ATOM 1551 C CA . PHE A 1 191 ? 6.684 -17.531 -15.211 1 98.56 191 PHE A CA 1
ATOM 1552 C C . PHE A 1 191 ? 6.996 -18.781 -14.406 1 98.56 191 PHE A C 1
ATOM 1554 O O . PHE A 1 191 ? 8.07 -18.891 -13.805 1 98.56 191 PHE A O 1
ATOM 1561 N N . LEU A 1 192 ? 6.145 -19.781 -14.445 1 98.31 192 LEU A N 1
ATOM 1562 C CA . LEU A 1 192 ? 6.285 -21 -13.641 1 98.31 192 LEU A CA 1
ATOM 1563 C C . LEU A 1 192 ? 7.406 -21.875 -14.172 1 98.31 192 LEU A C 1
ATOM 1565 O O . LEU A 1 192 ? 7.945 -22.703 -13.438 1 98.31 192 LEU A O 1
ATOM 1569 N N . ASN A 1 193 ? 7.738 -21.656 -15.398 1 97.75 193 ASN A N 1
ATOM 1570 C CA . ASN A 1 193 ? 8.781 -22.484 -15.992 1 97.75 193 ASN A CA 1
ATOM 1571 C C . ASN A 1 193 ? 10.164 -21.859 -15.805 1 97.75 193 ASN A C 1
ATOM 1573 O O . ASN A 1 193 ? 11.18 -22.5 -16.094 1 97.75 193 ASN A O 1
ATOM 1577 N N . HIS A 1 194 ? 10.188 -20.641 -15.43 1 97.44 194 HIS A N 1
ATOM 1578 C CA . HIS A 1 194 ? 11.492 -20.062 -15.117 1 97.44 194 HIS A CA 1
ATOM 1579 C C . HIS A 1 194 ? 12.211 -20.844 -14.031 1 97.44 194 HIS A C 1
ATOM 1581 O O . HIS A 1 194 ? 11.609 -21.172 -13 1 97.44 194 HIS A O 1
ATOM 1587 N N . PRO A 1 195 ? 13.469 -21.125 -14.164 1 97.31 195 PRO A N 1
ATOM 1588 C CA . PRO A 1 195 ? 14.172 -22.031 -13.258 1 97.31 195 PRO A CA 1
ATOM 1589 C C . PRO A 1 195 ? 14.125 -21.562 -11.805 1 97.31 195 PRO A C 1
ATOM 1591 O O . PRO A 1 195 ? 13.867 -22.375 -10.906 1 97.31 195 PRO A O 1
ATOM 1594 N N . VAL A 1 196 ? 14.289 -20.312 -11.562 1 96.62 196 VAL A N 1
ATOM 1595 C CA . VAL A 1 196 ? 14.312 -19.766 -10.211 1 96.62 196 VAL A CA 1
ATOM 1596 C C . VAL A 1 196 ? 12.945 -19.938 -9.555 1 96.62 196 VAL A C 1
ATOM 1598 O O . VAL A 1 196 ? 12.852 -20.297 -8.383 1 96.62 196 VAL A O 1
ATOM 1601 N N . ILE A 1 197 ? 11.891 -19.688 -10.32 1 98.12 197 ILE A N 1
ATOM 1602 C CA . ILE A 1 197 ? 10.523 -19.781 -9.82 1 98.12 197 ILE A CA 1
ATOM 1603 C C . ILE A 1 197 ? 10.164 -21.25 -9.586 1 98.12 197 ILE A C 1
ATOM 1605 O O . ILE A 1 197 ? 9.695 -21.625 -8.5 1 98.12 197 ILE A O 1
ATOM 1609 N N . LYS A 1 198 ? 10.422 -22.016 -10.547 1 97.38 198 LYS A N 1
ATOM 1610 C CA . LYS A 1 198 ? 10.094 -23.438 -10.523 1 97.38 198 LYS A CA 1
ATOM 1611 C C . LYS A 1 198 ? 10.758 -24.141 -9.344 1 97.38 198 LYS A C 1
ATOM 1613 O O . LYS A 1 198 ? 10.18 -25.047 -8.75 1 97.38 198 LYS A O 1
ATOM 1618 N N . ASP A 1 199 ? 11.898 -23.688 -9.031 1 96.25 199 ASP A N 1
ATOM 1619 C CA . ASP A 1 199 ? 12.695 -24.328 -7.984 1 96.25 199 ASP A CA 1
ATOM 1620 C C . ASP A 1 199 ? 12.141 -24 -6.598 1 96.25 199 ASP A C 1
ATOM 1622 O O . ASP A 1 199 ? 12.5 -24.656 -5.617 1 96.25 199 ASP A O 1
ATOM 1626 N N . ARG A 1 200 ? 11.352 -22.953 -6.578 1 96.62 200 ARG A N 1
ATOM 1627 C CA . ARG A 1 200 ? 10.805 -22.578 -5.277 1 96.62 200 ARG A CA 1
ATOM 1628 C C . ARG A 1 200 ? 9.289 -22.438 -5.344 1 96.62 200 ARG A C 1
ATOM 1630 O O . ARG A 1 200 ? 8.773 -21.312 -5.418 1 96.62 200 ARG A O 1
ATOM 1637 N N . LEU A 1 201 ? 8.602 -23.438 -5.328 1 97.94 201 LEU A N 1
ATOM 1638 C CA . LEU A 1 201 ? 7.152 -23.562 -5.227 1 97.94 201 LEU A CA 1
ATOM 1639 C C . LEU A 1 201 ? 6.762 -24.594 -4.176 1 97.94 201 LEU A C 1
ATOM 1641 O O . LEU A 1 201 ? 7.395 -25.641 -4.07 1 97.94 201 LEU A O 1
ATOM 1645 N N . PRO A 1 202 ? 5.77 -24.25 -3.369 1 98 202 PRO A N 1
ATOM 1646 C CA . PRO A 1 202 ? 5.301 -25.297 -2.469 1 98 202 PRO A CA 1
ATOM 1647 C C . PRO A 1 202 ? 4.656 -26.469 -3.213 1 98 202 PRO A C 1
ATOM 1649 O O . PRO A 1 202 ? 4.121 -26.281 -4.309 1 98 202 PRO A O 1
ATOM 1652 N N . PRO A 1 203 ? 4.73 -27.625 -2.617 1 97.94 203 PRO A N 1
ATOM 1653 C CA . PRO A 1 203 ? 4.059 -28.75 -3.281 1 97.94 203 PRO A CA 1
ATOM 1654 C C . PRO A 1 203 ? 2.566 -28.5 -3.482 1 97.94 203 PRO A C 1
ATOM 1656 O O . PRO A 1 203 ? 1.869 -28.109 -2.545 1 97.94 203 PRO A O 1
ATOM 1659 N N . ARG A 1 204 ? 2.164 -28.781 -4.66 1 97.38 204 ARG A N 1
ATOM 1660 C CA . ARG A 1 204 ? 0.791 -28.469 -5.043 1 97.38 204 ARG A CA 1
ATOM 1661 C C . ARG A 1 204 ? -0.206 -29.203 -4.152 1 97.38 204 ARG A C 1
ATOM 1663 O O . ARG A 1 204 ? -1.196 -28.625 -3.707 1 97.38 204 ARG A O 1
ATOM 1670 N N . ASP A 1 205 ? 0.022 -30.453 -3.906 1 98.31 205 ASP A N 1
ATOM 1671 C CA . ASP A 1 205 ? -0.891 -31.25 -3.084 1 98.31 205 ASP A CA 1
ATOM 1672 C C . ASP A 1 205 ? -1.006 -30.656 -1.678 1 98.31 205 ASP A C 1
ATOM 1674 O O . ASP A 1 205 ? -2.09 -30.656 -1.091 1 98.31 205 ASP A O 1
ATOM 1678 N N . ASP A 1 206 ? 0.113 -30.219 -1.15 1 98.5 206 ASP A N 1
ATOM 1679 C CA . ASP A 1 206 ? 0.102 -29.578 0.164 1 98.5 206 ASP A CA 1
ATOM 1680 C C . ASP A 1 206 ? -0.704 -28.281 0.144 1 98.5 206 ASP A C 1
ATOM 1682 O O . ASP A 1 206 ? -1.431 -27.984 1.093 1 98.5 206 ASP A O 1
ATOM 1686 N N . MET A 1 207 ? -0.59 -27.594 -0.931 1 98.56 207 MET A N 1
ATOM 1687 C CA . MET A 1 207 ? -1.339 -26.344 -1.085 1 98.56 207 MET A CA 1
ATOM 1688 C C . MET A 1 207 ? -2.84 -26.609 -1.111 1 98.56 207 MET A C 1
ATOM 1690 O O . MET A 1 207 ? -3.607 -25.938 -0.417 1 98.56 207 MET A O 1
ATOM 1694 N N . VAL A 1 208 ? -3.229 -27.562 -1.876 1 98.69 208 VAL A N 1
ATOM 1695 C CA . VAL A 1 208 ? -4.645 -27.891 -1.999 1 98.69 208 VAL A CA 1
ATOM 1696 C C . VAL A 1 208 ? -5.188 -28.344 -0.644 1 98.69 208 VAL A C 1
ATOM 1698 O O . VAL A 1 208 ? -6.254 -27.891 -0.219 1 98.69 208 VAL A O 1
ATOM 1701 N N . ALA A 1 209 ? -4.441 -29.172 0.05 1 98.69 209 ALA A N 1
ATOM 1702 C CA . ALA A 1 209 ? -4.859 -29.625 1.369 1 98.69 209 ALA A CA 1
ATOM 1703 C C . ALA A 1 209 ? -4.969 -28.469 2.354 1 98.69 209 ALA A C 1
ATOM 1705 O O . ALA A 1 209 ? -5.938 -28.375 3.111 1 98.69 209 ALA A O 1
ATOM 1706 N N . TYR A 1 210 ? -4.031 -27.641 2.32 1 98.38 210 TYR A N 1
ATOM 1707 C CA . TYR A 1 210 ? -4.016 -26.484 3.215 1 98.38 210 TYR A CA 1
ATOM 1708 C C . TYR A 1 210 ? -5.234 -25.609 2.984 1 98.38 210 TYR A C 1
ATOM 1710 O O . TYR A 1 210 ? -5.91 -25.203 3.936 1 98.38 210 TYR A O 1
ATOM 1718 N N . PHE A 1 211 ? -5.582 -25.359 1.771 1 98.5 211 PHE A N 1
ATOM 1719 C CA . PHE A 1 211 ? -6.648 -24.406 1.497 1 98.5 211 PHE A CA 1
ATOM 1720 C C . PHE A 1 211 ? -8.016 -25.062 1.644 1 98.5 211 PHE A C 1
ATOM 1722 O O . PHE A 1 211 ? -9.023 -24.375 1.852 1 98.5 211 PHE A O 1
ATOM 1729 N N . HIS A 1 212 ? -8.094 -26.391 1.509 1 98.62 212 HIS A N 1
ATOM 1730 C CA . HIS A 1 212 ? -9.32 -27.062 1.915 1 98.62 212 HIS A CA 1
ATOM 1731 C C . HIS A 1 212 ? -9.602 -26.844 3.398 1 98.62 212 HIS A C 1
ATOM 1733 O O . HIS A 1 212 ? -10.742 -26.594 3.787 1 98.62 212 HIS A O 1
ATOM 1739 N N . THR A 1 213 ? -8.539 -26.953 4.156 1 98 213 THR A N 1
ATOM 1740 C CA . THR A 1 213 ? -8.672 -26.719 5.594 1 98 213 THR A CA 1
ATOM 1741 C C . THR A 1 213 ? -9.039 -25.266 5.875 1 98 213 THR A C 1
ATOM 1743 O O . THR A 1 213 ? -9.906 -25 6.711 1 98 213 THR A O 1
ATOM 1746 N N . ARG A 1 214 ? -8.391 -24.375 5.18 1 96.81 214 ARG A N 1
ATOM 1747 C CA . ARG A 1 214 ? -8.688 -22.953 5.348 1 96.81 214 ARG A CA 1
ATOM 1748 C C . ARG A 1 214 ? -10.148 -22.672 5.012 1 96.81 214 ARG A C 1
ATOM 1750 O O . ARG A 1 214 ? -10.812 -21.906 5.719 1 96.81 214 ARG A O 1
ATOM 1757 N N . LYS A 1 215 ? -10.586 -23.203 3.928 1 97.69 215 LYS A N 1
ATOM 1758 C CA . LYS A 1 215 ? -11.977 -23.016 3.525 1 97.69 215 LYS A CA 1
ATOM 1759 C C . LYS A 1 215 ? -12.938 -23.469 4.621 1 97.69 215 LYS A C 1
ATOM 1761 O O . LYS A 1 215 ? -13.883 -22.766 4.965 1 97.69 215 LYS A O 1
ATOM 1766 N N . LYS A 1 216 ? -12.68 -24.609 5.168 1 97 216 LYS A N 1
ATOM 1767 C CA . LYS A 1 216 ? -13.523 -25.156 6.23 1 97 216 LYS A CA 1
ATOM 1768 C C . LYS A 1 216 ? -13.562 -24.219 7.434 1 97 216 LYS A C 1
ATOM 1770 O O . LYS A 1 216 ? -14.617 -24.016 8.047 1 97 216 LYS A O 1
ATOM 1775 N N . ILE A 1 217 ? -12.469 -23.625 7.707 1 95.88 217 ILE A N 1
ATOM 1776 C CA . ILE A 1 217 ? -12.336 -22.781 8.891 1 95.88 217 ILE A CA 1
ATOM 1777 C C . ILE A 1 217 ? -13 -21.438 8.648 1 95.88 217 ILE A C 1
ATOM 1779 O O . ILE A 1 217 ? -13.656 -20.891 9.547 1 95.88 217 ILE A O 1
ATOM 1783 N N . VAL A 1 218 ? -12.898 -20.938 7.473 1 95.56 218 VAL A N 1
ATOM 1784 C CA . VAL A 1 218 ? -13.258 -19.547 7.207 1 95.56 218 VAL A CA 1
ATOM 1785 C C . VAL A 1 218 ? -14.703 -19.484 6.707 1 95.56 218 VAL A C 1
ATOM 1787 O O . VAL A 1 218 ? -15.383 -18.469 6.895 1 95.56 218 VAL A O 1
ATOM 1790 N N . SER A 1 219 ? -15.203 -20.438 6.129 1 95.38 219 SER A N 1
ATOM 1791 C CA . SER A 1 219 ? -16.5 -20.438 5.457 1 95.38 219 SER A CA 1
ATOM 1792 C C . SER A 1 219 ? -17.609 -20.016 6.406 1 95.38 219 SER A C 1
ATOM 1794 O O . SER A 1 219 ? -18.5 -19.25 6.02 1 95.38 219 SER A O 1
ATOM 1796 N N . PRO A 1 220 ? -17.531 -20.406 7.688 1 94.81 220 PRO A N 1
ATOM 1797 C CA . PRO A 1 220 ? -18.641 -20.047 8.578 1 94.81 220 PRO A CA 1
ATOM 1798 C C . PRO A 1 220 ? -18.703 -18.547 8.844 1 94.81 220 PRO A C 1
ATOM 1800 O O . PRO A 1 220 ? -19.766 -18.016 9.203 1 94.81 220 PRO A O 1
ATOM 1803 N N . THR A 1 221 ? -17.609 -17.859 8.641 1 93.19 221 THR A N 1
ATOM 1804 C CA . THR A 1 221 ? -17.578 -16.438 8.977 1 93.19 221 THR A CA 1
ATOM 1805 C C . THR A 1 221 ? -17.156 -15.609 7.777 1 93.19 221 THR A C 1
ATOM 1807 O O . THR A 1 221 ? -16.625 -14.508 7.941 1 93.19 221 THR A O 1
ATOM 1810 N N . TYR A 1 222 ? -17.359 -16.125 6.609 1 91.94 222 TYR A N 1
ATOM 1811 C CA . TYR A 1 222 ? -16.828 -15.469 5.426 1 91.94 222 TYR A CA 1
ATOM 1812 C C . TYR A 1 222 ? -17.469 -14.094 5.234 1 91.94 222 TYR A C 1
ATOM 1814 O O . TYR A 1 222 ? -16.891 -13.219 4.582 1 91.94 222 TYR A O 1
ATOM 1822 N N . HIS A 1 223 ? -18.625 -13.812 5.742 1 89.25 223 HIS A N 1
ATOM 1823 C CA . HIS A 1 223 ? -19.344 -12.555 5.57 1 89.25 223 HIS A CA 1
ATOM 1824 C C . HIS A 1 223 ? -18.516 -11.375 6.078 1 89.25 223 HIS A C 1
ATOM 1826 O O . HIS A 1 223 ? -18.641 -10.258 5.57 1 89.25 223 HIS A O 1
ATOM 1832 N N . ASP A 1 224 ? -17.625 -11.719 7.031 1 83.12 224 ASP A N 1
ATOM 1833 C CA . ASP A 1 224 ? -16.75 -10.688 7.574 1 83.12 224 ASP A CA 1
ATOM 1834 C C . ASP A 1 224 ? -15.75 -10.203 6.52 1 83.12 224 ASP A C 1
ATOM 1836 O O . ASP A 1 224 ? -15.18 -9.117 6.648 1 83.12 224 ASP A O 1
ATOM 1840 N N . LEU A 1 225 ? -15.625 -10.977 5.418 1 86.5 225 LEU A N 1
ATOM 1841 C CA . LEU A 1 225 ? -14.633 -10.688 4.391 1 86.5 225 LEU A CA 1
ATOM 1842 C C . LEU A 1 225 ? -15.25 -9.914 3.23 1 86.5 225 LEU A C 1
ATOM 1844 O O . LEU A 1 225 ? -14.539 -9.352 2.396 1 86.5 225 LEU A O 1
ATOM 1848 N N . MET A 1 226 ? -16.562 -9.773 3.225 1 81.44 226 MET A N 1
ATOM 1849 C CA . MET A 1 226 ? -17.266 -9.203 2.074 1 81.44 226 MET A CA 1
ATOM 1850 C C . MET A 1 226 ? -16.953 -7.719 1.924 1 81.44 226 MET A C 1
ATOM 1852 O O . MET A 1 226 ? -17.094 -7.16 0.833 1 81.44 226 MET A O 1
ATOM 1856 N N . LYS A 1 227 ? -16.484 -7.152 2.971 1 74.75 227 LYS A N 1
ATOM 1857 C CA . LYS A 1 227 ? -16.125 -5.734 2.955 1 74.75 227 LYS A CA 1
ATOM 1858 C C . LYS A 1 227 ? -14.914 -5.48 2.064 1 74.75 227 LYS A C 1
ATOM 1860 O O . LYS A 1 227 ? -14.664 -4.344 1.663 1 74.75 227 LYS A O 1
ATOM 1865 N N . TYR A 1 228 ? -14.227 -6.488 1.691 1 72.81 228 TYR A N 1
ATOM 1866 C CA . TYR A 1 228 ? -13.016 -6.352 0.897 1 72.81 228 TYR A CA 1
ATOM 1867 C C . TYR A 1 228 ? -13.32 -6.434 -0.593 1 72.81 228 TYR A C 1
ATOM 1869 O O . TYR A 1 228 ? -12.43 -6.293 -1.428 1 72.81 228 TYR A O 1
ATOM 1877 N N . LEU A 1 229 ? -14.609 -6.676 -0.894 1 79.19 229 LEU A N 1
ATOM 1878 C CA . LEU A 1 229 ? -15 -6.691 -2.301 1 79.19 229 LEU A CA 1
ATOM 1879 C C . LEU A 1 229 ? -15.312 -5.285 -2.797 1 79.19 229 LEU A C 1
ATOM 1881 O O . LEU A 1 229 ? -15.891 -4.48 -2.064 1 79.19 229 LEU A O 1
ATOM 1885 N N . MET B 1 1 ? 0.164 21.906 -24.562 1 39.69 1 MET B N 1
ATOM 1886 C CA . MET B 1 1 ? 0.88 21.938 -23.297 1 39.69 1 MET B CA 1
ATOM 1887 C C . MET B 1 1 ? 2.316 21.453 -23.469 1 39.69 1 MET B C 1
ATOM 1889 O O . MET B 1 1 ? 2.564 20.469 -24.156 1 39.69 1 MET B O 1
ATOM 1893 N N . GLY B 1 2 ? 3.277 22.078 -23.109 1 46.84 2 GLY B N 1
ATOM 1894 C CA . GLY B 1 2 ? 4.641 21.734 -23.469 1 46.84 2 GLY B CA 1
ATOM 1895 C C . GLY B 1 2 ? 5.082 20.391 -22.906 1 46.84 2 GLY B C 1
ATOM 1896 O O . GLY B 1 2 ? 4.406 19.812 -22.047 1 46.84 2 GLY B O 1
ATOM 1897 N N . SER B 1 3 ? 6.152 19.594 -23.469 1 54.72 3 SER B N 1
ATOM 1898 C CA . SER B 1 3 ? 6.746 18.281 -23.25 1 54.72 3 SER B CA 1
ATOM 1899 C C . SER B 1 3 ? 7.02 18.047 -21.766 1 54.72 3 SER B C 1
ATOM 1901 O O . SER B 1 3 ? 7.121 16.906 -21.312 1 54.72 3 SER B O 1
ATOM 1903 N N . GLU B 1 4 ? 6.891 19.141 -20.781 1 76.94 4 GLU B N 1
ATOM 1904 C CA . GLU B 1 4 ? 7.281 19 -19.391 1 76.94 4 GLU B CA 1
ATOM 1905 C C . GLU B 1 4 ? 6.199 19.547 -18.453 1 76.94 4 GLU B C 1
ATOM 1907 O O . GLU B 1 4 ? 6.465 19.828 -17.281 1 76.94 4 GLU B O 1
ATOM 1912 N N . ASP B 1 5 ? 4.973 19.5 -18.984 1 91.69 5 ASP B N 1
ATOM 1913 C CA . ASP B 1 5 ? 3.891 20.094 -18.203 1 91.69 5 ASP B CA 1
ATOM 1914 C C . ASP B 1 5 ? 3.461 19.156 -17.062 1 91.69 5 ASP B C 1
ATOM 1916 O O . ASP B 1 5 ? 3.398 17.938 -17.25 1 91.69 5 ASP B O 1
ATOM 1920 N N . VAL B 1 6 ? 3.131 19.797 -15.922 1 98.25 6 VAL B N 1
ATOM 1921 C CA . VAL B 1 6 ? 2.686 19.078 -14.734 1 98.25 6 VAL B CA 1
ATOM 1922 C C . VAL B 1 6 ? 1.299 19.562 -14.32 1 98.25 6 VAL B C 1
ATOM 1924 O O . VAL B 1 6 ? 1.066 20.766 -14.203 1 98.25 6 VAL B O 1
ATOM 1927 N N . LYS B 1 7 ? 0.342 18.562 -14.242 1 98.62 7 LYS B N 1
ATOM 1928 C CA . LYS B 1 7 ? -0.995 18.828 -13.719 1 98.62 7 LYS B CA 1
ATOM 1929 C C . LYS B 1 7 ? -1.311 17.922 -12.539 1 98.62 7 LYS B C 1
ATOM 1931 O O . LYS B 1 7 ? -0.819 16.781 -12.461 1 98.62 7 LYS B O 1
ATOM 1936 N N . VAL B 1 8 ? -2.086 18.484 -11.641 1 98.75 8 VAL B N 1
ATOM 1937 C CA . VAL B 1 8 ? -2.566 17.672 -10.531 1 98.75 8 VAL B CA 1
ATOM 1938 C C . VAL B 1 8 ? -4.082 17.812 -10.406 1 98.75 8 VAL B C 1
ATOM 1940 O O . VAL B 1 8 ? -4.598 18.891 -10.156 1 98.75 8 VAL B O 1
ATOM 1943 N N . LEU B 1 9 ? -4.793 16.719 -10.734 1 98.81 9 LEU B N 1
ATOM 1944 C CA . LEU B 1 9 ? -6.203 16.641 -10.359 1 98.81 9 LEU B CA 1
ATOM 1945 C C . LEU B 1 9 ? -6.359 16.391 -8.867 1 98.81 9 LEU B C 1
ATOM 1947 O O . LEU B 1 9 ? -5.855 15.391 -8.344 1 98.81 9 LEU B O 1
ATOM 1951 N N . CYS B 1 10 ? -7.059 17.297 -8.211 1 98 10 CYS B N 1
ATOM 1952 C CA . CYS B 1 10 ? -7.078 17.281 -6.754 1 98 10 CYS B CA 1
ATOM 1953 C C . CYS B 1 10 ? -8.469 17.625 -6.227 1 98 10 CYS B C 1
ATOM 1955 O O . CYS B 1 10 ? -9.328 18.094 -6.98 1 98 10 CYS B O 1
ATOM 1957 N N . PHE B 1 11 ? -8.672 17.312 -5.004 1 98.38 11 PHE B N 1
ATOM 1958 C CA . PHE B 1 11 ? -9.789 17.766 -4.188 1 98.38 11 PHE B CA 1
ATOM 1959 C C . PHE B 1 11 ? -9.297 18.547 -2.971 1 98.38 11 PHE B C 1
ATOM 1961 O O . PHE B 1 11 ? -8.422 18.062 -2.242 1 98.38 11 PHE B O 1
ATOM 1968 N N . TRP B 1 12 ? -9.75 19.688 -2.676 1 97.69 12 TRP B N 1
ATOM 1969 C CA . TRP B 1 12 ? -9.164 20.656 -1.748 1 97.69 12 TRP B CA 1
ATOM 1970 C C . TRP B 1 12 ? -9.125 20.094 -0.332 1 97.69 12 TRP B C 1
ATOM 1972 O O . TRP B 1 12 ? -8.234 20.422 0.455 1 97.69 12 TRP B O 1
ATOM 1982 N N . ALA B 1 13 ? -10.023 19.203 -0.036 1 98 13 ALA B N 1
ATOM 1983 C CA . ALA B 1 13 ? -10.141 18.734 1.339 1 98 13 ALA B CA 1
ATOM 1984 C C . ALA B 1 13 ? -9.484 17.359 1.502 1 98 13 ALA B C 1
ATOM 1986 O O . ALA B 1 13 ? -9.523 16.766 2.584 1 98 13 ALA B O 1
ATOM 1987 N N . SER B 1 14 ? -8.898 16.812 0.465 1 97.81 14 SER B N 1
ATOM 1988 C CA . SER B 1 14 ? -8.312 15.484 0.469 1 97.81 14 SER B CA 1
ATOM 1989 C C . SER B 1 14 ? -6.879 15.508 0.997 1 97.81 14 SER B C 1
ATOM 1991 O O . SER B 1 14 ? -6.016 16.172 0.428 1 97.81 14 SER B O 1
ATOM 1993 N N . PRO B 1 15 ? -6.617 14.781 2.039 1 98 15 PRO B N 1
ATOM 1994 C CA . PRO B 1 15 ? -5.234 14.703 2.512 1 98 15 PRO B CA 1
ATOM 1995 C C . PRO B 1 15 ? -4.297 14.055 1.494 1 98 15 PRO B C 1
ATOM 1997 O O . PRO B 1 15 ? -3.098 14.344 1.48 1 98 15 PRO B O 1
ATOM 2000 N N . PHE B 1 16 ? -4.812 13.203 0.646 1 98.31 16 PHE B N 1
ATOM 2001 C CA . PHE B 1 16 ? -4.023 12.516 -0.37 1 98.31 16 PHE B CA 1
ATOM 2002 C C . PHE B 1 16 ? -3.617 13.484 -1.479 1 98.31 16 PHE B C 1
ATOM 2004 O O . PHE B 1 16 ? -2.518 13.375 -2.027 1 98.31 16 PHE B O 1
ATOM 2011 N N . SER B 1 17 ? -4.5 14.383 -1.788 1 98.44 17 SER B N 1
ATOM 2012 C CA . SER B 1 17 ? -4.184 15.414 -2.764 1 98.44 17 SER B CA 1
ATOM 2013 C C . SER B 1 17 ? -3.121 16.375 -2.232 1 98.44 17 SER B C 1
ATOM 2015 O O . SER B 1 17 ? -2.18 16.719 -2.949 1 98.44 17 SER B O 1
ATOM 2017 N N . LEU B 1 18 ? -3.271 16.734 -1.012 1 98.44 18 LEU B N 1
ATOM 2018 C CA . LEU B 1 18 ? -2.393 17.75 -0.449 1 98.44 18 LEU B CA 1
ATOM 2019 C C . LEU B 1 18 ? -0.959 17.234 -0.354 1 98.44 18 LEU B C 1
ATOM 2021 O O . LEU B 1 18 ? -0.009 18 -0.557 1 98.44 18 LEU B O 1
ATOM 2025 N N . ARG B 1 19 ? -0.815 15.969 0.029 1 98.25 19 ARG B N 1
ATOM 2026 C CA . ARG B 1 19 ? 0.556 15.492 0.181 1 98.25 19 ARG B CA 1
ATOM 2027 C C . ARG B 1 19 ? 1.296 15.523 -1.152 1 98.25 19 ARG B C 1
ATOM 2029 O O . ARG B 1 19 ? 2.508 15.75 -1.19 1 98.25 19 ARG B O 1
ATOM 2036 N N . VAL B 1 20 ? 0.564 15.328 -2.281 1 98.81 20 VAL B N 1
ATOM 2037 C CA . VAL B 1 20 ? 1.167 15.43 -3.607 1 98.81 20 VAL B CA 1
ATOM 2038 C C . VAL B 1 20 ? 1.575 16.875 -3.885 1 98.81 20 VAL B C 1
ATOM 2040 O O . VAL B 1 20 ? 2.688 17.125 -4.352 1 98.81 20 VAL B O 1
ATOM 2043 N N . GLU B 1 21 ? 0.704 17.797 -3.547 1 98.69 21 GLU B N 1
ATOM 2044 C CA . GLU B 1 21 ? 1.001 19.203 -3.76 1 98.69 21 GLU B CA 1
ATOM 2045 C C . GLU B 1 21 ? 2.191 19.656 -2.914 1 98.69 21 GLU B C 1
ATOM 2047 O O . GLU B 1 21 ? 3.082 20.344 -3.404 1 98.69 21 GLU B O 1
ATOM 2052 N N . TRP B 1 22 ? 2.199 19.266 -1.638 1 98.69 22 TRP B N 1
ATOM 2053 C CA . TRP B 1 22 ? 3.316 19.609 -0.762 1 98.69 22 TRP B CA 1
ATOM 2054 C C . TRP B 1 22 ? 4.637 19.109 -1.344 1 98.69 22 TRP B C 1
ATOM 2056 O O . TRP B 1 22 ? 5.641 19.828 -1.322 1 98.69 22 TRP B O 1
ATOM 2066 N N . ALA B 1 23 ? 4.668 17.875 -1.861 1 98.75 23 ALA B N 1
ATOM 2067 C CA . ALA B 1 23 ? 5.883 17.297 -2.436 1 98.75 23 ALA B CA 1
ATOM 2068 C C . ALA B 1 23 ? 6.371 18.125 -3.621 1 98.75 23 ALA B C 1
ATOM 2070 O O . ALA B 1 23 ? 7.562 18.438 -3.721 1 98.75 23 ALA B O 1
ATOM 2071 N N . LEU B 1 24 ? 5.445 18.469 -4.516 1 98.56 24 LEU B N 1
ATOM 2072 C CA . LEU B 1 24 ? 5.809 19.266 -5.688 1 98.56 24 LEU B CA 1
ATOM 2073 C C . LEU B 1 24 ? 6.355 20.625 -5.281 1 98.56 24 LEU B C 1
ATOM 2075 O O . LEU B 1 24 ? 7.367 21.078 -5.816 1 98.56 24 LEU B O 1
ATOM 2079 N N . LYS B 1 25 ? 5.738 21.234 -4.328 1 98.19 25 LYS B N 1
ATOM 2080 C CA . LYS B 1 25 ? 6.152 22.562 -3.877 1 98.19 25 LYS B CA 1
ATOM 2081 C C . LYS B 1 25 ? 7.52 22.516 -3.203 1 98.19 25 LYS B C 1
ATOM 2083 O O . LYS B 1 25 ? 8.352 23.391 -3.412 1 98.19 25 LYS B O 1
ATOM 2088 N N . LEU B 1 26 ? 7.727 21.516 -2.379 1 97.75 26 LEU B N 1
ATOM 2089 C CA . LEU B 1 26 ? 9.031 21.359 -1.742 1 97.75 26 LEU B CA 1
ATOM 2090 C C . LEU B 1 26 ? 10.133 21.266 -2.787 1 97.75 26 LEU B C 1
ATOM 2092 O O . LEU B 1 26 ? 11.25 21.734 -2.564 1 97.75 26 LEU B O 1
ATOM 2096 N N . LYS B 1 27 ? 9.797 20.672 -3.912 1 97.56 27 LYS B N 1
ATOM 2097 C CA . LYS B 1 27 ? 10.797 20.438 -4.953 1 97.56 27 LYS B CA 1
ATOM 2098 C C . LYS B 1 27 ? 10.836 21.594 -5.945 1 97.56 27 LYS B C 1
ATOM 2100 O O . LYS B 1 27 ? 11.656 21.609 -6.863 1 97.56 27 LYS B O 1
ATOM 2105 N N . GLY B 1 28 ? 9.953 22.531 -5.777 1 97 28 GLY B N 1
ATOM 2106 C CA . GLY B 1 28 ? 9.93 23.703 -6.637 1 97 28 GLY B CA 1
ATOM 2107 C C . GLY B 1 28 ? 9.375 23.406 -8.023 1 97 28 GLY B C 1
ATOM 2108 O O . GLY B 1 28 ? 9.773 24.047 -9 1 97 28 GLY B O 1
ATOM 2109 N N . VAL B 1 29 ? 8.547 22.453 -8.141 1 97.56 29 VAL B N 1
ATOM 2110 C CA . VAL B 1 29 ? 7.961 22.078 -9.422 1 97.56 29 VAL B CA 1
ATOM 2111 C C . VAL B 1 29 ? 6.629 22.797 -9.617 1 97.56 29 VAL B C 1
ATOM 2113 O O . VAL B 1 29 ? 5.707 22.641 -8.812 1 97.56 29 VAL B O 1
ATOM 2116 N N . ASP B 1 30 ? 6.562 23.578 -10.664 1 97.12 30 ASP B N 1
ATOM 2117 C CA . ASP B 1 30 ? 5.305 24.234 -11.008 1 97.12 30 ASP B CA 1
ATOM 2118 C C . ASP B 1 30 ? 4.293 23.234 -11.562 1 97.12 30 ASP B C 1
ATOM 2120 O O . ASP B 1 30 ? 4.66 22.312 -12.289 1 97.12 30 ASP B O 1
ATOM 2124 N N . TYR B 1 31 ? 3.035 23.5 -11.156 1 98.06 31 TYR B N 1
ATOM 2125 C CA . TYR B 1 31 ? 1.984 22.609 -11.648 1 98.06 31 TYR B CA 1
ATOM 2126 C C . TYR B 1 31 ? 0.668 23.359 -11.805 1 98.06 31 TYR B C 1
ATOM 2128 O O . TYR B 1 31 ? 0.454 24.391 -11.156 1 98.06 31 TYR B O 1
ATOM 2136 N N . GLU B 1 32 ? -0.12 22.828 -12.703 1 98.25 32 GLU B N 1
ATOM 2137 C CA . GLU B 1 32 ? -1.496 23.297 -12.828 1 98.25 32 GLU B CA 1
ATOM 2138 C C . GLU B 1 32 ? -2.43 22.547 -11.891 1 98.25 32 GLU B C 1
ATOM 2140 O O . GLU B 1 32 ? -2.506 21.312 -11.938 1 98.25 32 GLU B O 1
ATOM 2145 N N . TYR B 1 33 ? -3.055 23.281 -11.031 1 97.88 33 TYR B N 1
ATOM 2146 C CA . TYR B 1 33 ? -4.039 22.75 -10.102 1 97.88 33 TYR B CA 1
ATOM 2147 C C . TYR B 1 33 ? -5.402 22.609 -10.766 1 97.88 33 TYR B C 1
ATOM 2149 O O . TYR B 1 33 ? -5.953 23.578 -11.289 1 97.88 33 TYR B O 1
ATOM 2157 N N . ILE B 1 34 ? -5.973 21.391 -10.758 1 98.44 34 ILE B N 1
ATOM 2158 C CA . ILE B 1 34 ? -7.293 21.156 -11.336 1 98.44 34 ILE B CA 1
ATOM 2159 C C . ILE B 1 34 ? -8.219 20.562 -10.266 1 98.44 34 ILE B C 1
ATOM 2161 O O . ILE B 1 34 ? -8.117 19.391 -9.93 1 98.44 34 ILE B O 1
ATOM 2165 N N . GLU B 1 35 ? -9.102 21.375 -9.805 1 98.38 35 GLU B N 1
ATOM 2166 C CA . GLU B 1 35 ? -10.047 20.969 -8.766 1 98.38 35 GLU B CA 1
ATOM 2167 C C . GLU B 1 35 ? -11.047 19.953 -9.297 1 98.38 35 GLU B C 1
ATOM 2169 O O . GLU B 1 35 ? -11.578 20.109 -10.398 1 98.38 35 GLU B O 1
ATOM 2174 N N . GLN B 1 36 ? -11.273 18.891 -8.508 1 98.12 36 GLN B N 1
ATOM 2175 C CA . GLN B 1 36 ? -12.258 17.875 -8.852 1 98.12 36 GLN B CA 1
ATOM 2176 C C . GLN B 1 36 ? -13.383 17.828 -7.82 1 98.12 36 GLN B C 1
ATOM 2178 O O . GLN B 1 36 ? -13.156 18.078 -6.633 1 98.12 36 GLN B O 1
ATOM 2183 N N . ASP B 1 37 ? -14.578 17.531 -8.305 1 95.5 37 ASP B N 1
ATOM 2184 C CA . ASP B 1 37 ? -15.703 17.172 -7.445 1 95.5 37 ASP B CA 1
ATOM 2185 C C . ASP B 1 37 ? -15.734 15.664 -7.203 1 95.5 37 ASP B C 1
ATOM 2187 O O . ASP B 1 37 ? -15.992 14.883 -8.125 1 95.5 37 ASP B O 1
ATOM 2191 N N . VAL B 1 38 ? -15.539 15.258 -6.004 1 92.5 38 VAL B N 1
ATOM 2192 C CA . VAL B 1 38 ? -15.398 13.828 -5.73 1 92.5 38 VAL B CA 1
ATOM 2193 C C . VAL B 1 38 ? -16.781 13.18 -5.648 1 92.5 38 VAL B C 1
ATOM 2195 O O . VAL B 1 38 ? -16.891 11.953 -5.672 1 92.5 38 VAL B O 1
ATOM 2198 N N . PHE B 1 39 ? -17.781 13.922 -5.609 1 93.06 39 PHE B N 1
ATOM 2199 C CA . PHE B 1 39 ? -19.156 13.414 -5.566 1 93.06 39 PHE B CA 1
ATOM 2200 C C . PHE B 1 39 ? -19.75 13.344 -6.965 1 93.06 39 PHE B C 1
ATOM 2202 O O . PHE B 1 39 ? -20.688 12.586 -7.203 1 93.06 39 PHE B O 1
ATOM 2209 N N . ASN B 1 40 ? -19.359 14.188 -7.781 1 95.62 40 ASN B N 1
ATOM 2210 C CA . ASN B 1 40 ? -19.688 14.188 -9.203 1 95.62 40 ASN B CA 1
ATOM 2211 C C . ASN B 1 40 ? -18.438 14.156 -10.07 1 95.62 40 ASN B C 1
ATOM 2213 O O . ASN B 1 40 ? -18 15.195 -10.578 1 95.62 40 ASN B O 1
ATOM 2217 N N . LYS B 1 41 ? -18 13.062 -10.367 1 96.56 41 LYS B N 1
ATOM 2218 C CA . LYS B 1 41 ? -16.703 12.859 -11 1 96.56 41 LYS B CA 1
ATOM 2219 C C . LYS B 1 41 ? -16.703 13.375 -12.438 1 96.56 41 LYS B C 1
ATOM 2221 O O . LYS B 1 41 ? -17.641 13.117 -13.195 1 96.56 41 LYS B O 1
ATOM 2226 N N . SER B 1 42 ? -15.695 14.023 -12.82 1 97.94 42 SER B N 1
ATOM 2227 C CA . SER B 1 42 ? -15.562 14.602 -14.156 1 97.94 42 SER B CA 1
ATOM 2228 C C . SER B 1 42 ? -15.156 13.547 -15.18 1 97.94 42 SER B C 1
ATOM 2230 O O . SER B 1 42 ? -14.578 12.516 -14.82 1 97.94 42 SER B O 1
ATOM 2232 N N . THR B 1 43 ? -15.438 13.82 -16.438 1 97.88 43 THR B N 1
ATOM 2233 C CA . THR B 1 43 ? -14.984 12.969 -17.547 1 97.88 43 THR B CA 1
ATOM 2234 C C . THR B 1 43 ? -13.461 12.898 -17.578 1 97.88 43 THR B C 1
ATOM 2236 O O . THR B 1 43 ? -12.891 11.844 -17.875 1 97.88 43 THR B O 1
ATOM 2239 N N . LEU B 1 44 ? -12.867 13.969 -17.234 1 97.88 44 LEU B N 1
ATOM 2240 C CA . LEU B 1 44 ? -11.406 14.039 -17.234 1 97.88 44 LEU B CA 1
ATOM 2241 C C . LEU B 1 44 ? -10.82 13.07 -16.203 1 97.88 44 LEU B C 1
ATOM 2243 O O . LEU B 1 44 ? -9.898 12.312 -16.516 1 97.88 44 LEU B O 1
ATOM 2247 N N . LEU B 1 45 ? -11.336 13.109 -14.992 1 98.19 45 LEU B N 1
ATOM 2248 C CA . LEU B 1 45 ? -10.867 12.203 -13.945 1 98.19 45 LEU B CA 1
ATOM 2249 C C . LEU B 1 45 ? -11.07 10.75 -14.352 1 98.19 45 LEU B C 1
ATOM 2251 O O . LEU B 1 45 ? -10.18 9.914 -14.172 1 98.19 45 LEU B O 1
ATOM 2255 N N . LEU B 1 46 ? -12.25 10.484 -14.953 1 97.81 46 LEU B N 1
ATOM 2256 C CA . LEU B 1 46 ? -12.578 9.117 -15.344 1 97.81 46 LEU B CA 1
ATOM 2257 C C . LEU B 1 46 ? -11.672 8.641 -16.469 1 97.81 46 LEU B C 1
ATOM 2259 O O . LEU B 1 46 ? -11.336 7.457 -16.547 1 97.81 46 LEU B O 1
ATOM 2263 N N . GLU B 1 47 ? -11.211 9.484 -17.297 1 97.75 47 GLU B N 1
ATOM 2264 C CA . GLU B 1 47 ? -10.305 9.164 -18.391 1 97.75 47 GLU B CA 1
ATOM 2265 C C . GLU B 1 47 ? -8.883 8.945 -17.875 1 97.75 47 GLU B C 1
ATOM 2267 O O . GLU B 1 47 ? -8.195 8.016 -18.312 1 97.75 47 GLU B O 1
ATOM 2272 N N . LEU B 1 48 ? -8.461 9.766 -16.938 1 97.88 48 LEU B N 1
ATOM 2273 C CA . LEU B 1 48 ? -7.07 9.758 -16.484 1 97.88 48 LEU B CA 1
ATOM 2274 C C . LEU B 1 48 ? -6.852 8.68 -15.43 1 97.88 48 LEU B C 1
ATOM 2276 O O . LEU B 1 48 ? -5.719 8.234 -15.219 1 97.88 48 LEU B O 1
ATOM 2280 N N . ASN B 1 49 ? -7.898 8.305 -14.758 1 97.62 49 ASN B N 1
ATOM 2281 C CA . ASN B 1 49 ? -7.875 7.219 -13.781 1 97.62 49 ASN B CA 1
ATOM 2282 C C . ASN B 1 49 ? -9.094 6.309 -13.922 1 97.62 49 ASN B C 1
ATOM 2284 O O . ASN B 1 49 ? -9.938 6.254 -13.031 1 97.62 49 ASN B O 1
ATOM 2288 N N . PRO B 1 50 ? -9.125 5.504 -14.938 1 95.62 50 PRO B N 1
ATOM 2289 C CA . PRO B 1 50 ? -10.32 4.734 -15.273 1 95.62 50 PRO B CA 1
ATOM 2290 C C . PRO B 1 50 ? -10.562 3.57 -14.312 1 95.62 50 PRO B C 1
ATOM 2292 O O . PRO B 1 50 ? -11.672 3.029 -14.258 1 95.62 50 PRO B O 1
ATOM 2295 N N . ILE B 1 51 ? -9.617 3.25 -13.586 1 93.69 51 ILE B N 1
ATOM 2296 C CA . ILE B 1 51 ? -9.75 2.062 -12.75 1 93.69 51 ILE B CA 1
ATOM 2297 C C . ILE B 1 51 ? -10.289 2.457 -11.375 1 93.69 51 ILE B C 1
ATOM 2299 O O . ILE B 1 51 ? -11.359 2.008 -10.969 1 93.69 51 ILE B O 1
ATOM 2303 N N . HIS B 1 52 ? -9.602 3.34 -10.625 1 94.12 52 HIS B N 1
ATOM 2304 C CA . HIS B 1 52 ? -10.008 3.695 -9.273 1 94.12 52 HIS B CA 1
ATOM 2305 C C . HIS B 1 52 ? -10.891 4.938 -9.266 1 94.12 52 HIS B C 1
ATOM 2307 O O . HIS B 1 52 ? -11.633 5.172 -8.312 1 94.12 52 HIS B O 1
ATOM 2313 N N . LYS B 1 53 ? -10.703 5.777 -10.281 1 97 53 LYS B N 1
ATOM 2314 C CA . LYS B 1 53 ? -11.547 6.953 -10.469 1 97 53 LYS B CA 1
ATOM 2315 C C . LYS B 1 53 ? -11.461 7.895 -9.273 1 97 53 LYS B C 1
ATOM 2317 O O . LYS B 1 53 ? -12.461 8.477 -8.852 1 97 53 LYS B O 1
ATOM 2322 N N . LYS B 1 54 ? -10.281 8.008 -8.672 1 97.38 54 LYS B N 1
ATOM 2323 C CA . LYS B 1 54 ? -10.07 8.82 -7.477 1 97.38 54 LYS B CA 1
ATOM 2324 C C . LYS B 1 54 ? -8.984 9.859 -7.703 1 97.38 54 LYS B C 1
ATOM 2326 O O . LYS B 1 54 ? -8.18 9.742 -8.625 1 97.38 54 LYS B O 1
ATOM 2331 N N . VAL B 1 55 ? -9.039 10.867 -6.922 1 98.19 55 VAL B N 1
ATOM 2332 C CA . VAL B 1 55 ? -7.941 11.82 -6.816 1 98.19 55 VAL B CA 1
ATOM 2333 C C . VAL B 1 55 ? -6.977 11.383 -5.715 1 98.19 55 VAL B C 1
ATOM 2335 O O . VAL B 1 55 ? -7.359 10.641 -4.809 1 98.19 55 VAL B O 1
ATOM 2338 N N . PRO B 1 56 ? -5.711 11.781 -5.812 1 98.69 56 PRO B N 1
ATOM 2339 C CA . PRO B 1 56 ? -5.086 12.656 -6.809 1 98.69 56 PRO B CA 1
ATOM 2340 C C . PRO B 1 56 ? -4.648 11.898 -8.062 1 98.69 56 PRO B C 1
ATOM 2342 O O . PRO B 1 56 ? -4.434 10.688 -8.016 1 98.69 56 PRO B O 1
ATOM 2345 N N . VAL B 1 57 ? -4.629 12.594 -9.172 1 98.81 57 VAL B N 1
ATOM 2346 C CA . VAL B 1 57 ? -3.945 12.156 -10.383 1 98.81 57 VAL B CA 1
ATOM 2347 C C . VAL B 1 57 ? -2.871 13.172 -10.766 1 98.81 57 VAL B C 1
ATOM 2349 O O . VAL B 1 57 ? -3.166 14.352 -10.953 1 98.81 57 VAL B O 1
ATOM 2352 N N . LEU B 1 58 ? -1.641 12.781 -10.789 1 98.88 58 LEU B N 1
ATOM 2353 C CA . LEU B 1 58 ? -0.56 13.594 -11.336 1 98.88 58 LEU B CA 1
ATOM 2354 C C . LEU B 1 58 ? -0.377 13.312 -12.828 1 98.88 58 LEU B C 1
ATOM 2356 O O . LEU B 1 58 ? -0.255 12.156 -13.234 1 98.88 58 LEU B O 1
ATOM 2360 N N . VAL B 1 59 ? -0.47 14.305 -13.617 1 98.75 59 VAL B N 1
ATOM 2361 C CA . VAL B 1 59 ? -0.198 14.164 -15.039 1 98.75 59 VAL B CA 1
ATOM 2362 C C . VAL B 1 59 ? 1.127 14.844 -15.383 1 98.75 59 VAL B C 1
ATOM 2364 O O . VAL B 1 59 ? 1.284 16.047 -15.188 1 98.75 59 VAL B O 1
ATOM 2367 N N . HIS B 1 60 ? 2.09 14.086 -15.781 1 98.44 60 HIS B N 1
ATOM 2368 C CA . HIS B 1 60 ? 3.387 14.602 -16.203 1 98.44 60 HIS B CA 1
ATOM 2369 C C . HIS B 1 60 ? 3.689 14.211 -17.656 1 98.44 60 HIS B C 1
ATOM 2371 O O . HIS B 1 60 ? 3.729 13.023 -17.984 1 98.44 60 HIS B O 1
ATOM 2377 N N . ALA B 1 61 ? 3.898 15.195 -18.547 1 96.06 61 ALA B N 1
ATOM 2378 C CA . ALA B 1 61 ? 4.141 14.945 -19.969 1 96.06 61 ALA B CA 1
ATOM 2379 C C . ALA B 1 61 ? 3.061 14.047 -20.562 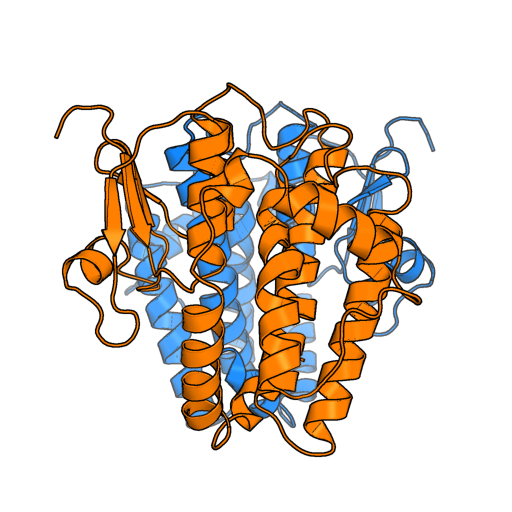1 96.06 61 ALA B C 1
ATOM 2381 O O . ALA B 1 61 ? 3.367 13.031 -21.203 1 96.06 61 ALA B O 1
ATOM 2382 N N . SER B 1 62 ? 1.862 14.297 -20.156 1 95.06 62 SER B N 1
ATOM 2383 C CA . SER B 1 62 ? 0.649 13.68 -20.672 1 95.06 62 SER B CA 1
ATOM 2384 C C . SER B 1 62 ? 0.494 12.25 -20.172 1 95.06 62 SER B C 1
ATOM 2386 O O . SER B 1 62 ? -0.327 11.492 -20.688 1 95.06 62 SER B O 1
ATOM 2388 N N . LYS B 1 63 ? 1.227 11.906 -19.141 1 97 63 LYS B N 1
ATOM 2389 C CA . LYS B 1 63 ? 1.125 10.578 -18.562 1 97 63 LYS B CA 1
ATOM 2390 C C . LYS B 1 63 ? 0.551 10.648 -17.141 1 97 63 LYS B C 1
ATOM 2392 O O . LYS B 1 63 ? 1.129 11.289 -16.266 1 97 63 LYS B O 1
ATOM 2397 N N . PRO 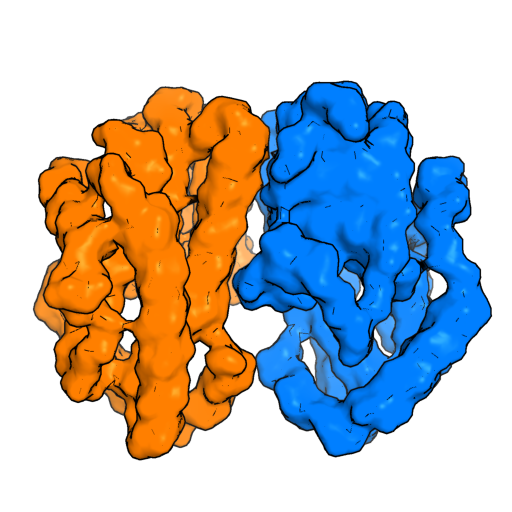B 1 64 ? -0.532 9.945 -16.891 1 98.44 64 PRO B N 1
ATOM 2398 C CA . PRO B 1 64 ? -1.127 9.969 -15.555 1 98.44 64 PRO B CA 1
ATOM 2399 C C . PRO B 1 64 ? -0.447 9.008 -14.586 1 98.44 64 PRO B C 1
ATOM 2401 O O . PRO B 1 64 ? -0.075 7.895 -14.977 1 98.44 64 PRO B O 1
ATOM 2404 N N . ILE B 1 65 ? -0.223 9.453 -13.453 1 98.69 65 ILE B N 1
ATOM 2405 C CA . ILE B 1 65 ? 0.223 8.656 -12.312 1 98.69 65 ILE B CA 1
ATOM 2406 C C . ILE B 1 65 ? -0.805 8.742 -11.188 1 98.69 65 ILE B C 1
ATOM 2408 O O . ILE B 1 65 ? -1.225 9.836 -10.805 1 98.69 65 ILE B O 1
ATOM 2412 N N . VAL B 1 66 ? -1.167 7.52 -10.664 1 98.31 66 VAL B N 1
ATOM 2413 C CA . VAL B 1 66 ? -2.234 7.52 -9.672 1 98.31 66 VAL B CA 1
ATOM 2414 C C . VAL B 1 66 ? -1.752 6.836 -8.391 1 98.31 66 VAL B C 1
ATOM 2416 O O . VAL B 1 66 ? -0.677 6.23 -8.375 1 98.31 66 VAL B O 1
ATOM 2419 N N . GLU B 1 67 ? -2.598 7 -7.328 1 97.75 67 GLU B N 1
ATOM 2420 C CA . GLU B 1 67 ? -2.279 6.562 -5.973 1 97.75 67 GLU B CA 1
ATOM 2421 C C . GLU B 1 67 ? -1.248 7.48 -5.324 1 97.75 67 GLU B C 1
ATOM 2423 O O . GLU B 1 67 ? -0.111 7.578 -5.793 1 97.75 67 GLU B O 1
ATOM 2428 N N . SER B 1 68 ? -1.584 8.055 -4.27 1 98.44 68 SER B N 1
ATOM 2429 C CA . SER B 1 68 ? -0.835 9.172 -3.717 1 98.44 68 SER B CA 1
ATOM 2430 C C . SER B 1 68 ? 0.56 8.742 -3.275 1 98.44 68 SER B C 1
ATOM 2432 O O . SER B 1 68 ? 1.532 9.477 -3.471 1 98.44 68 SER B O 1
ATOM 2434 N N . PHE B 1 69 ? 0.707 7.508 -2.705 1 98.5 69 PHE B N 1
ATOM 2435 C CA . PHE B 1 69 ? 2.035 7.051 -2.311 1 98.5 69 PHE B CA 1
ATOM 2436 C C . PHE B 1 69 ? 2.898 6.773 -3.537 1 98.5 69 PHE B C 1
ATOM 2438 O O . PHE B 1 69 ? 4.102 7.051 -3.531 1 98.5 69 PHE B O 1
ATOM 2445 N N . VAL B 1 70 ? 2.297 6.215 -4.594 1 98.69 70 VAL B N 1
ATOM 2446 C CA . VAL B 1 70 ? 2.998 5.977 -5.848 1 98.69 70 VAL B CA 1
ATOM 2447 C C . VAL B 1 70 ? 3.416 7.305 -6.473 1 98.69 70 VAL B C 1
ATOM 2449 O O . VAL B 1 70 ? 4.535 7.441 -6.973 1 98.69 70 VAL B O 1
ATOM 2452 N N . ILE B 1 71 ? 2.529 8.266 -6.41 1 98.88 71 ILE B N 1
ATOM 2453 C CA . ILE B 1 71 ? 2.811 9.594 -6.949 1 98.88 71 ILE B CA 1
ATOM 2454 C C . ILE B 1 71 ? 3.996 10.211 -6.207 1 98.88 71 ILE B C 1
ATOM 2456 O O . ILE B 1 71 ? 4.887 10.797 -6.828 1 98.88 71 ILE B O 1
ATOM 2460 N N . LEU B 1 72 ? 4.02 10.07 -4.875 1 98.81 72 LEU B N 1
ATOM 2461 C CA . LEU B 1 72 ? 5.117 10.633 -4.09 1 98.81 72 LEU B CA 1
ATOM 2462 C C . LEU B 1 72 ? 6.449 10.016 -4.508 1 98.81 72 LEU B C 1
ATOM 2464 O O . LEU B 1 72 ? 7.449 10.727 -4.637 1 98.81 72 LEU B O 1
ATOM 2468 N N . GLU B 1 73 ? 6.449 8.68 -4.668 1 98.56 73 GLU B N 1
ATOM 2469 C CA . GLU B 1 73 ? 7.664 8.023 -5.125 1 98.56 73 GLU B CA 1
ATOM 2470 C C . GLU B 1 73 ? 8.07 8.508 -6.516 1 98.56 73 GLU B C 1
ATOM 2472 O O . GLU B 1 73 ? 9.242 8.758 -6.777 1 98.56 73 GLU B O 1
ATOM 2477 N N . TYR B 1 74 ? 7.113 8.68 -7.395 1 98.75 74 TYR B N 1
ATOM 2478 C CA . TYR B 1 74 ? 7.367 9.18 -8.742 1 98.75 74 TYR B CA 1
ATOM 2479 C C . TYR B 1 74 ? 8.008 10.562 -8.703 1 98.75 74 TYR B C 1
ATOM 2481 O O . TYR B 1 74 ? 9 10.812 -9.391 1 98.75 74 TYR B O 1
ATOM 2489 N N . ILE B 1 75 ? 7.465 11.406 -7.902 1 98.75 75 ILE B N 1
ATOM 2490 C CA . ILE B 1 75 ? 7.977 12.766 -7.758 1 98.75 75 ILE B CA 1
ATOM 2491 C C . ILE B 1 75 ? 9.43 12.727 -7.289 1 98.75 75 ILE B C 1
ATOM 2493 O O . ILE B 1 75 ? 10.289 13.414 -7.844 1 98.75 75 ILE B O 1
ATOM 2497 N N . ASP B 1 76 ? 9.648 11.875 -6.309 1 98.44 76 ASP B N 1
ATOM 2498 C CA . ASP B 1 76 ? 10.992 11.773 -5.746 1 98.44 76 ASP B CA 1
ATOM 2499 C C . ASP B 1 76 ? 11.977 11.219 -6.777 1 98.44 76 ASP B C 1
ATOM 2501 O O . ASP B 1 76 ? 13.141 11.625 -6.809 1 98.44 76 ASP B O 1
ATOM 2505 N N . GLU B 1 77 ? 11.57 10.328 -7.605 1 98 77 GLU B N 1
ATOM 2506 C CA . GLU B 1 77 ? 12.414 9.656 -8.586 1 98 77 GLU B CA 1
ATOM 2507 C C . GLU B 1 77 ? 12.609 10.516 -9.828 1 98 77 GLU B C 1
ATOM 2509 O O . GLU B 1 77 ? 13.57 10.32 -10.578 1 98 77 GLU B O 1
ATOM 2514 N N . THR B 1 78 ? 11.711 11.43 -10.07 1 98.06 78 THR B N 1
ATOM 2515 C CA . THR B 1 78 ? 11.734 12.25 -11.273 1 98.06 78 THR B CA 1
ATOM 2516 C C . THR B 1 78 ? 12.516 13.539 -11.039 1 98.06 78 THR B C 1
ATOM 2518 O O . THR B 1 78 ? 13.383 13.898 -11.836 1 98.06 78 THR B O 1
ATOM 2521 N N . TRP B 1 79 ? 12.211 14.211 -9.992 1 97.75 79 TRP B N 1
ATOM 2522 C CA . TRP B 1 79 ? 12.883 15.453 -9.625 1 97.75 79 TRP B CA 1
ATOM 2523 C C . TRP B 1 79 ? 13.82 15.234 -8.438 1 97.75 79 TRP B C 1
ATOM 2525 O O . TRP B 1 79 ? 13.367 15.055 -7.309 1 97.75 79 TRP B O 1
ATOM 2535 N N . LYS B 1 80 ? 15.117 15.391 -8.664 1 96.25 80 LYS B N 1
ATOM 2536 C CA . LYS B 1 80 ? 16.125 14.883 -7.734 1 96.25 80 LYS B CA 1
ATOM 2537 C C . LYS B 1 80 ? 16.469 15.93 -6.68 1 96.25 80 LYS B C 1
ATOM 2539 O O . LYS B 1 80 ? 17.094 15.609 -5.664 1 96.25 80 LYS B O 1
ATOM 2544 N N . GLN B 1 81 ? 16.109 17.125 -6.938 1 95.44 81 GLN B N 1
ATOM 2545 C CA . GLN B 1 81 ? 16.359 18.125 -5.91 1 95.44 81 GLN B CA 1
ATOM 2546 C C . GLN B 1 81 ? 15.484 17.875 -4.684 1 95.44 81 GLN B C 1
ATOM 2548 O O . GLN B 1 81 ? 14.344 17.422 -4.805 1 95.44 81 GLN B O 1
ATOM 2553 N N . HIS B 1 82 ? 16.094 18.109 -3.471 1 94.25 82 HIS B N 1
ATOM 2554 C CA . HIS B 1 82 ? 15.375 17.938 -2.209 1 94.25 82 HIS B CA 1
ATOM 2555 C C . HIS B 1 82 ? 14.812 16.516 -2.096 1 94.25 82 HIS B C 1
ATOM 2557 O O . HIS B 1 82 ? 13.602 16.328 -2.031 1 94.25 82 HIS B O 1
ATOM 2563 N N . PRO B 1 83 ? 15.656 15.57 -1.987 1 96.38 83 PRO B N 1
ATOM 2564 C CA . PRO B 1 83 ? 15.164 14.195 -1.891 1 96.38 83 PRO B CA 1
ATOM 2565 C C . PRO B 1 83 ? 14.188 13.992 -0.735 1 96.38 83 PRO B C 1
ATOM 2567 O O . PRO B 1 83 ? 14.445 14.453 0.382 1 96.38 83 PRO B O 1
ATOM 2570 N N . LEU B 1 84 ? 13.117 13.367 -1.052 1 97.88 84 LEU B N 1
ATOM 2571 C CA . LEU B 1 84 ? 12.125 13.086 -0.023 1 97.88 84 LEU B CA 1
ATOM 2572 C C . LEU B 1 84 ? 12.516 11.852 0.786 1 97.88 84 LEU B C 1
ATOM 2574 O O . LEU B 1 84 ? 12.406 11.852 2.014 1 97.88 84 LEU B O 1
ATOM 2578 N N . LEU B 1 85 ? 12.898 10.805 0.081 1 97.94 85 LEU B N 1
ATOM 2579 C CA . LEU B 1 85 ? 13.32 9.578 0.747 1 97.94 85 LEU B CA 1
ATOM 2580 C C . LEU B 1 85 ? 14.82 9.602 1.029 1 97.94 85 LEU B C 1
ATOM 2582 O O . LEU B 1 85 ? 15.602 10.125 0.23 1 97.94 85 LEU B O 1
ATOM 2586 N N . PRO B 1 86 ? 15.203 8.977 2.174 1 96.38 86 PRO B N 1
ATOM 2587 C CA . PRO B 1 86 ? 16.641 8.852 2.432 1 96.38 86 PRO B CA 1
ATOM 2588 C C . PRO B 1 86 ? 17.344 7.965 1.416 1 96.38 86 PRO B C 1
ATOM 2590 O O . PRO B 1 86 ? 16.688 7.281 0.623 1 96.38 86 PRO B O 1
ATOM 2593 N N . HIS B 1 87 ? 18.688 8.008 1.428 1 94.81 87 HIS B N 1
ATOM 2594 C CA . HIS B 1 87 ? 19.469 7.184 0.512 1 94.81 87 HIS B CA 1
ATOM 2595 C C . HIS B 1 87 ? 19.578 5.75 1.014 1 94.81 87 HIS B C 1
ATOM 2597 O O . HIS B 1 87 ? 19.641 4.809 0.216 1 94.81 87 HIS B O 1
ATOM 2603 N N . ASP B 1 88 ? 19.625 5.617 2.314 1 96.81 88 ASP B N 1
ATOM 2604 C CA . ASP B 1 88 ? 19.797 4.309 2.932 1 96.81 88 ASP B CA 1
ATOM 2605 C C . ASP B 1 88 ? 18.562 3.438 2.738 1 96.81 88 ASP B C 1
ATOM 2607 O O . ASP B 1 88 ? 17.453 3.826 3.123 1 96.81 88 ASP B O 1
ATOM 2611 N N . PRO B 1 89 ? 18.734 2.207 2.199 1 97.75 89 PRO B N 1
ATOM 2612 C CA . PRO B 1 89 ? 17.594 1.346 1.911 1 97.75 89 PRO B CA 1
ATOM 2613 C C . PRO B 1 89 ? 16.766 1.021 3.158 1 97.75 89 PRO B C 1
ATOM 2615 O O . PRO B 1 89 ? 15.547 0.933 3.088 1 97.75 89 PRO B O 1
ATOM 2618 N N . TYR B 1 90 ? 17.438 0.815 4.242 1 97.75 90 TYR B N 1
ATOM 2619 C CA . TYR B 1 90 ? 16.703 0.489 5.461 1 97.75 90 TYR B CA 1
ATOM 2620 C C . TYR B 1 90 ? 15.836 1.66 5.902 1 97.75 90 TYR B C 1
ATOM 2622 O O . TYR B 1 90 ? 14.688 1.471 6.297 1 97.75 90 TYR B O 1
ATOM 2630 N N . GLN B 1 91 ? 16.391 2.869 5.84 1 97.25 91 GLN B N 1
ATOM 2631 C CA . GLN B 1 91 ? 15.625 4.055 6.211 1 97.25 91 GLN B CA 1
ATOM 2632 C C . GLN B 1 91 ? 14.469 4.293 5.25 1 97.25 91 GLN B C 1
ATOM 2634 O O . GLN B 1 91 ? 13.406 4.773 5.652 1 97.25 91 GLN B O 1
ATOM 2639 N N . ARG B 1 92 ? 14.68 3.947 3.955 1 98.19 92 ARG B N 1
ATOM 2640 C CA . ARG B 1 92 ? 13.594 4.008 2.986 1 98.19 92 ARG B CA 1
ATOM 2641 C C . ARG B 1 92 ? 12.469 3.055 3.363 1 98.19 92 ARG B C 1
ATOM 2643 O O . ARG B 1 92 ? 11.297 3.439 3.379 1 98.19 92 ARG B O 1
ATOM 2650 N N . ALA B 1 93 ? 12.836 1.854 3.707 1 98.44 93 ALA B N 1
ATOM 2651 C CA . ALA B 1 93 ? 11.867 0.834 4.098 1 98.44 93 ALA B CA 1
ATOM 2652 C C . ALA B 1 93 ? 11.109 1.251 5.355 1 98.44 93 ALA B C 1
ATOM 2654 O O . ALA B 1 93 ? 9.891 1.067 5.445 1 98.44 93 ALA B O 1
ATOM 2655 N N . HIS B 1 94 ? 11.852 1.812 6.18 1 97.44 94 HIS B N 1
ATOM 2656 C CA . HIS B 1 94 ? 11.281 2.285 7.434 1 97.44 94 HIS B CA 1
ATOM 2657 C C . HIS B 1 94 ? 10.227 3.361 7.188 1 97.44 94 HIS B C 1
ATOM 2659 O O . HIS B 1 94 ? 9.133 3.311 7.758 1 97.44 94 HIS B O 1
ATOM 2665 N N . ALA B 1 95 ? 10.531 4.293 6.379 1 98 95 ALA B N 1
ATOM 2666 C CA . ALA B 1 95 ? 9.594 5.359 6.035 1 98 95 ALA B CA 1
ATOM 2667 C C . ALA B 1 95 ? 8.336 4.801 5.379 1 98 95 ALA B C 1
ATOM 2669 O O . ALA B 1 95 ? 7.223 5.199 5.719 1 98 95 ALA B O 1
ATOM 2670 N N . ARG B 1 96 ? 8.492 3.857 4.461 1 98.38 96 ARG B N 1
ATOM 2671 C CA . ARG B 1 96 ? 7.363 3.248 3.77 1 98.38 96 ARG B CA 1
ATOM 2672 C C . ARG B 1 96 ? 6.473 2.486 4.742 1 98.38 96 ARG B C 1
ATOM 2674 O O . ARG B 1 96 ? 5.246 2.533 4.637 1 98.38 96 ARG B O 1
ATOM 2681 N N . PHE B 1 97 ? 7.07 1.829 5.723 1 97.88 97 PHE B N 1
ATOM 2682 C CA . PHE B 1 97 ? 6.305 1.07 6.707 1 97.88 97 PHE B CA 1
ATOM 2683 C C . PHE B 1 97 ? 5.395 1.99 7.512 1 97.88 97 PHE B C 1
ATOM 2685 O O . PHE B 1 97 ? 4.191 1.745 7.613 1 97.88 97 PHE B O 1
ATOM 2692 N N . TRP B 1 98 ? 5.922 3.035 7.973 1 97.94 98 TRP B N 1
ATOM 2693 C CA . TRP B 1 98 ? 5.168 3.912 8.867 1 97.94 98 TRP B CA 1
ATOM 2694 C C . TRP B 1 98 ? 4.102 4.684 8.094 1 97.94 98 TRP B C 1
ATOM 2696 O O . TRP B 1 98 ? 3.027 4.969 8.633 1 97.94 98 TRP B O 1
ATOM 2706 N N . ALA B 1 99 ? 4.418 5.027 6.844 1 98.25 99 ALA B N 1
ATOM 2707 C CA . ALA B 1 99 ? 3.402 5.652 6 1 98.25 99 ALA B CA 1
ATOM 2708 C C . ALA B 1 99 ? 2.188 4.746 5.84 1 98.25 99 ALA B C 1
ATOM 2710 O O . ALA B 1 99 ? 1.049 5.18 6.031 1 98.25 99 ALA B O 1
ATOM 2711 N N . ASN B 1 100 ? 2.479 3.514 5.531 1 96.94 100 ASN B N 1
ATOM 2712 C CA . ASN B 1 100 ? 1.41 2.537 5.348 1 96.94 100 ASN B CA 1
ATOM 2713 C C . ASN B 1 100 ? 0.67 2.262 6.652 1 96.94 100 ASN B C 1
ATOM 2715 O O . ASN B 1 100 ? -0.559 2.174 6.668 1 96.94 100 ASN B O 1
ATOM 2719 N N . PHE B 1 101 ? 1.407 2.109 7.762 1 96.56 101 PHE B N 1
ATOM 2720 C CA . PHE B 1 101 ? 0.819 1.854 9.07 1 96.56 101 PHE B CA 1
ATOM 2721 C C . PHE B 1 101 ? -0.156 2.963 9.453 1 96.56 101 PHE B C 1
ATOM 2723 O O . PHE B 1 101 ? -1.296 2.689 9.836 1 96.56 101 PHE B O 1
ATOM 2730 N N . ALA B 1 102 ? 0.253 4.191 9.336 1 97.81 102 ALA B N 1
ATOM 2731 C CA . ALA B 1 102 ? -0.561 5.328 9.758 1 97.81 102 ALA B CA 1
ATOM 2732 C C . ALA B 1 102 ? -1.833 5.434 8.922 1 97.81 102 ALA B C 1
ATOM 2734 O O . ALA B 1 102 ? -2.906 5.738 9.453 1 97.81 102 ALA B O 1
ATOM 2735 N N . GLU B 1 103 ? -1.681 5.207 7.656 1 95.38 103 GLU B N 1
ATOM 2736 C CA . GLU B 1 103 ? -2.844 5.32 6.781 1 95.38 103 GLU B CA 1
ATOM 2737 C C . GLU B 1 103 ? -3.852 4.211 7.055 1 95.38 103 GLU B C 1
ATOM 2739 O O . GLU B 1 103 ? -5.051 4.465 7.168 1 95.38 103 GLU B O 1
ATOM 2744 N N . ASN B 1 104 ? -3.383 3.023 7.242 1 92.56 104 ASN B N 1
ATOM 2745 C CA . ASN B 1 104 ? -4.27 1.87 7.367 1 92.56 104 ASN B CA 1
ATOM 2746 C C . ASN B 1 104 ? -4.84 1.748 8.773 1 92.56 104 ASN B C 1
ATOM 2748 O O . ASN B 1 104 ? -5.938 1.224 8.961 1 92.56 104 ASN B O 1
ATOM 2752 N N . LYS B 1 105 ? -4.141 2.217 9.75 1 94.56 105 LYS B N 1
ATOM 2753 C CA . LYS B 1 105 ? -4.574 2.01 11.125 1 94.56 105 LYS B CA 1
ATOM 2754 C C . LYS B 1 105 ? -5.102 3.303 11.734 1 94.56 105 LYS B C 1
ATOM 2756 O O . LYS B 1 105 ? -6.184 3.318 12.328 1 94.56 105 LYS B O 1
ATOM 2761 N N . LEU B 1 106 ? -4.453 4.367 11.484 1 97.81 106 LEU B N 1
ATOM 2762 C CA . LEU B 1 106 ? -4.789 5.602 12.188 1 97.81 106 LEU B CA 1
ATOM 2763 C C . LEU B 1 106 ? -5.828 6.402 11.414 1 97.81 106 LEU B C 1
ATOM 2765 O O . LEU B 1 106 ? -6.82 6.859 11.992 1 97.81 106 LEU B O 1
ATOM 2769 N N . LEU B 1 107 ? -5.633 6.59 10.156 1 97.31 107 LEU B N 1
ATOM 2770 C CA . LEU B 1 107 ? -6.512 7.457 9.375 1 97.31 107 LEU B CA 1
ATOM 2771 C C . LEU B 1 107 ? -7.945 6.941 9.406 1 97.31 107 LEU B C 1
ATOM 2773 O O . LEU B 1 107 ? -8.875 7.691 9.719 1 97.31 107 LEU B O 1
ATOM 2777 N N . TYR B 1 108 ? -8.078 5.68 9.125 1 94.19 108 TYR B N 1
ATOM 2778 C CA . TYR B 1 108 ? -9.422 5.105 9.086 1 94.19 108 TYR B CA 1
ATOM 2779 C C . TYR B 1 108 ? -10.062 5.109 10.469 1 94.19 108 TYR B C 1
ATOM 2781 O O . TYR B 1 108 ? -11.234 5.457 10.609 1 94.19 108 TYR B O 1
ATOM 2789 N N . ALA B 1 109 ? -9.289 4.719 11.453 1 97.38 109 ALA B N 1
ATOM 2790 C CA . ALA B 1 109 ? -9.812 4.715 12.82 1 97.38 109 ALA B CA 1
ATOM 2791 C C . ALA B 1 109 ? -10.25 6.113 13.242 1 97.38 109 ALA B C 1
ATOM 2793 O O . ALA B 1 109 ? -11.289 6.273 13.891 1 97.38 109 ALA B O 1
ATOM 2794 N N . SER B 1 110 ? -9.555 7.105 12.898 1 98.38 110 SER B N 1
ATOM 2795 C CA . SER B 1 110 ? -9.883 8.477 13.266 1 98.38 110 SER B CA 1
ATOM 2796 C C . SER B 1 110 ? -11.156 8.945 12.57 1 98.38 110 SER B C 1
ATOM 2798 O O . SER B 1 110 ? -12.008 9.594 13.188 1 98.38 110 SER B O 1
ATOM 2800 N N . PHE B 1 111 ? -11.281 8.633 11.32 1 97.81 111 PHE B N 1
ATOM 2801 C CA . PHE B 1 111 ? -12.477 9.008 10.57 1 97.81 111 PHE B CA 1
ATOM 2802 C C . PHE B 1 111 ? -13.703 8.305 11.133 1 97.81 111 PHE B C 1
ATOM 2804 O O . PHE B 1 111 ? -14.758 8.93 11.305 1 97.81 111 PHE B O 1
ATOM 2811 N N . ILE B 1 112 ? -13.531 7.012 11.445 1 97.31 112 ILE B N 1
ATOM 2812 C CA . ILE B 1 112 ? -14.633 6.234 12.008 1 97.31 112 ILE B CA 1
ATOM 2813 C C . ILE B 1 112 ? -15.039 6.816 13.352 1 97.31 112 ILE B C 1
ATOM 2815 O O . ILE B 1 112 ? -16.234 6.953 13.648 1 97.31 112 ILE B O 1
ATOM 2819 N N . ALA B 1 113 ? -14.07 7.168 14.156 1 98.06 113 ALA B N 1
ATOM 2820 C CA . ALA B 1 113 ? -14.375 7.762 15.453 1 98.06 113 ALA B CA 1
ATOM 2821 C C . ALA B 1 113 ? -15.219 9.023 15.297 1 98.06 113 ALA B C 1
ATOM 2823 O O . ALA B 1 113 ? -16.094 9.297 16.125 1 98.06 113 ALA B O 1
ATOM 2824 N N . MET B 1 114 ? -14.992 9.758 14.258 1 98.25 114 MET B N 1
ATOM 2825 C CA . MET B 1 114 ? -15.688 11.016 14.016 1 98.25 114 MET B CA 1
ATOM 2826 C C . MET B 1 114 ? -17.141 10.766 13.641 1 98.25 114 MET B C 1
ATOM 2828 O O . MET B 1 114 ? -18.031 11.523 14.039 1 98.25 114 MET B O 1
ATOM 2832 N N . VAL B 1 115 ? -17.406 9.672 12.938 1 98 115 VAL B N 1
ATOM 2833 C CA . VAL B 1 115 ? -18.734 9.539 12.344 1 98 115 VAL B CA 1
ATOM 2834 C C . VAL B 1 115 ? -19.547 8.523 13.141 1 98 115 VAL B C 1
ATOM 2836 O O . VAL B 1 115 ? -20.781 8.453 12.992 1 98 115 VAL B O 1
ATOM 2839 N N . ALA B 1 116 ? -18.891 7.719 13.93 1 97.12 116 ALA B N 1
ATOM 2840 C CA . ALA B 1 116 ? -19.562 6.652 14.664 1 97.12 116 ALA B CA 1
ATOM 2841 C C . ALA B 1 116 ? -20.266 7.199 15.898 1 97.12 116 ALA B C 1
ATOM 2843 O O . ALA B 1 116 ? -20.297 8.414 16.125 1 97.12 116 ALA B O 1
ATOM 2844 N N . SER B 1 117 ? -20.922 6.262 16.672 1 94.81 117 SER B N 1
ATOM 2845 C CA . SER B 1 117 ? -21.594 6.645 17.906 1 94.81 117 SER B CA 1
ATOM 2846 C C . SER B 1 117 ? -21.453 5.559 18.969 1 94.81 117 SER B C 1
ATOM 2848 O O . SER B 1 117 ? -21.156 4.406 18.656 1 94.81 117 SER B O 1
ATOM 2850 N N . GLY B 1 118 ? -21.484 6.016 20.125 1 94.12 118 GLY B N 1
ATOM 2851 C CA . GLY B 1 118 ? -21.531 5.102 21.25 1 94.12 118 GLY B CA 1
ATOM 2852 C C . GLY B 1 118 ? -20.266 4.281 21.391 1 94.12 118 GLY B C 1
ATOM 2853 O O . GLY B 1 118 ? -19.156 4.828 21.359 1 94.12 118 GLY B O 1
ATOM 2854 N N . ASP B 1 119 ? -20.469 2.98 21.547 1 95.31 119 ASP B N 1
ATOM 2855 C CA . ASP B 1 119 ? -19.375 2.062 21.828 1 95.31 119 ASP B CA 1
ATOM 2856 C C . ASP B 1 119 ? -18.422 1.964 20.625 1 95.31 119 ASP B C 1
ATOM 2858 O O . ASP B 1 119 ? -17.219 1.756 20.797 1 95.31 119 ASP B O 1
ATOM 2862 N N . ASP B 1 120 ? -18.969 2.18 19.5 1 95.5 120 ASP B N 1
ATOM 2863 C CA . ASP B 1 120 ? -18.156 2.086 18.297 1 95.5 120 ASP B CA 1
ATOM 2864 C C . ASP B 1 120 ? -17.172 3.254 18.203 1 95.5 120 ASP B C 1
ATOM 2866 O O . ASP B 1 120 ? -16.047 3.09 17.734 1 95.5 120 ASP B O 1
ATOM 2870 N N . THR B 1 121 ? -17.609 4.41 18.688 1 96.88 121 THR B N 1
ATOM 2871 C CA . THR B 1 121 ? -16.703 5.551 18.766 1 96.88 121 THR B CA 1
ATOM 2872 C C . THR B 1 121 ? -15.523 5.234 19.688 1 96.88 121 THR B C 1
ATOM 2874 O O . THR B 1 121 ? -14.367 5.484 19.328 1 96.88 121 THR B O 1
ATOM 2877 N N . GLU B 1 122 ? -15.805 4.648 20.766 1 96.81 122 GLU B N 1
ATOM 2878 C CA . GLU B 1 122 ? -14.766 4.344 21.734 1 96.81 122 GLU B CA 1
ATOM 2879 C C . GLU B 1 122 ? -13.789 3.301 21.203 1 96.81 122 GLU B C 1
ATOM 2881 O O . GLU B 1 122 ? -12.578 3.395 21.422 1 96.81 122 GLU B O 1
ATOM 2886 N N . LYS B 1 123 ? -14.328 2.355 20.547 1 96.69 123 LYS B N 1
ATOM 2887 C CA . LYS B 1 123 ? -13.477 1.35 19.922 1 96.69 123 LYS B CA 1
ATOM 2888 C C . LYS B 1 123 ? -12.523 1.987 18.922 1 96.69 123 LYS B C 1
ATOM 2890 O O . LYS B 1 123 ? -11.32 1.705 18.922 1 96.69 123 LYS B O 1
ATOM 2895 N N . ALA B 1 124 ? -13.07 2.811 18.078 1 97.69 124 ALA B N 1
ATOM 2896 C CA . ALA B 1 124 ? -12.273 3.496 17.062 1 97.69 124 ALA B CA 1
ATOM 2897 C C . ALA B 1 124 ? -11.242 4.414 17.703 1 97.69 124 ALA B C 1
ATOM 2899 O O . ALA B 1 124 ? -10.094 4.477 17.266 1 97.69 124 ALA B O 1
ATOM 2900 N N . LEU B 1 125 ? -11.625 5.066 18.75 1 97.88 125 LEU B N 1
ATOM 2901 C CA . LEU B 1 125 ? -10.719 5.953 19.469 1 97.88 125 LEU B CA 1
ATOM 2902 C C . LEU B 1 125 ? -9.547 5.176 20.062 1 97.88 125 LEU B C 1
ATOM 2904 O O . LEU B 1 125 ? -8.398 5.629 20.016 1 97.88 125 LEU B O 1
ATOM 2908 N N . ASN B 1 126 ? -9.844 4.082 20.594 1 97.69 126 ASN B N 1
ATOM 2909 C CA . ASN B 1 126 ? -8.789 3.26 21.172 1 97.69 126 ASN B CA 1
ATOM 2910 C C . ASN B 1 126 ? -7.77 2.832 20.125 1 97.69 126 ASN B C 1
ATOM 2912 O O . ASN B 1 126 ? -6.562 2.912 20.359 1 97.69 126 ASN B O 1
ATOM 2916 N N . VAL B 1 127 ? -8.281 2.461 18.984 1 97 127 VAL B N 1
ATOM 2917 C CA . VAL B 1 127 ? -7.395 2.068 17.906 1 97 127 VAL B CA 1
ATOM 2918 C C . VAL B 1 127 ? -6.562 3.268 17.453 1 97 127 VAL B C 1
ATOM 2920 O O . VAL B 1 127 ? -5.348 3.152 17.266 1 97 127 VAL B O 1
ATOM 2923 N N . ALA B 1 128 ? -7.195 4.363 17.297 1 98.12 128 ALA B N 1
ATOM 2924 C CA . ALA B 1 128 ? -6.512 5.578 16.859 1 98.12 128 ALA B CA 1
ATOM 2925 C C . ALA B 1 128 ? -5.438 5.992 17.859 1 98.12 128 ALA B C 1
ATOM 2927 O O . ALA B 1 128 ? -4.297 6.266 17.484 1 98.12 128 ALA B O 1
ATOM 2928 N N . ARG B 1 129 ? -5.785 5.977 19.094 1 98.19 129 ARG B N 1
ATOM 2929 C CA . ARG B 1 129 ? -4.855 6.41 20.125 1 98.19 129 ARG B CA 1
ATOM 2930 C C . ARG B 1 129 ? -3.686 5.438 20.25 1 98.19 129 ARG B C 1
ATOM 2932 O O . ARG B 1 129 ? -2.541 5.859 20.438 1 98.19 129 ARG B O 1
ATOM 2939 N N . ASP B 1 130 ? -3.949 4.141 20.141 1 97.12 130 ASP B N 1
ATOM 2940 C CA . ASP B 1 130 ? -2.881 3.146 20.141 1 97.12 130 ASP B CA 1
ATOM 2941 C C . ASP B 1 130 ? -1.923 3.379 18.969 1 97.12 130 ASP B C 1
ATOM 2943 O O . ASP B 1 130 ? -0.709 3.211 19.109 1 97.12 130 ASP B O 1
ATOM 2947 N N . SER B 1 131 ? -2.484 3.723 17.859 1 97.62 131 SER B N 1
ATOM 2948 C CA . SER B 1 131 ? -1.675 3.998 16.672 1 97.62 131 SER B CA 1
ATOM 2949 C C . SER B 1 131 ? -0.82 5.246 16.859 1 97.62 131 SER B C 1
ATOM 2951 O O . SER B 1 131 ? 0.363 5.254 16.516 1 97.62 131 SER B O 1
ATOM 2953 N N . VAL B 1 132 ? -1.387 6.281 17.438 1 98.19 132 VAL B N 1
ATOM 2954 C CA . VAL B 1 132 ? -0.658 7.516 17.703 1 98.19 132 VAL B CA 1
ATOM 2955 C C . VAL B 1 132 ? 0.494 7.238 18.672 1 98.19 132 VAL B C 1
ATOM 2957 O O . VAL B 1 132 ? 1.578 7.809 18.531 1 98.19 132 VAL B O 1
ATOM 2960 N N . GLU B 1 133 ? 0.224 6.391 19.578 1 97.81 133 GLU B N 1
ATOM 2961 C CA . GLU B 1 133 ? 1.256 6.043 20.547 1 97.81 133 GLU B CA 1
ATOM 2962 C C . GLU B 1 133 ? 2.482 5.449 19.875 1 97.81 133 GLU B C 1
ATOM 2964 O O . GLU B 1 133 ? 3.617 5.773 20.219 1 97.81 133 GLU B O 1
ATOM 2969 N N . LYS B 1 134 ? 2.295 4.574 19 1 97.19 134 LYS B N 1
ATOM 2970 C CA . LYS B 1 134 ? 3.395 3.969 18.25 1 97.19 134 LYS B CA 1
ATOM 2971 C C . LYS B 1 134 ? 4.141 5.012 17.422 1 97.19 134 LYS B C 1
ATOM 2973 O O . LYS B 1 134 ? 5.375 5.008 17.375 1 97.19 134 LYS B O 1
ATOM 2978 N N . ILE B 1 135 ? 3.412 5.93 16.812 1 97.81 135 ILE B N 1
ATOM 2979 C CA . ILE B 1 135 ? 4.016 6.969 15.984 1 97.81 135 ILE B CA 1
ATOM 2980 C C . ILE B 1 135 ? 4.773 7.957 16.859 1 97.81 135 ILE B C 1
ATOM 2982 O O . ILE B 1 135 ? 5.828 8.461 16.469 1 97.81 135 ILE B O 1
ATOM 2986 N N . GLU B 1 136 ? 4.242 8.25 18.047 1 98.12 136 GLU B N 1
ATOM 2987 C CA . GLU B 1 136 ? 4.914 9.086 19.031 1 98.12 136 GLU B CA 1
ATOM 2988 C C . GLU B 1 136 ? 6.332 8.594 19.312 1 98.12 136 GLU B C 1
ATOM 2990 O O . GLU B 1 136 ? 7.27 9.391 19.375 1 98.12 136 GLU B O 1
ATOM 2995 N N . GLN B 1 137 ? 6.461 7.32 19.406 1 96.31 137 GLN B N 1
ATOM 2996 C CA . GLN B 1 137 ? 7.77 6.734 19.672 1 96.31 137 GLN B CA 1
ATOM 2997 C C . GLN B 1 137 ? 8.703 6.918 18.484 1 96.31 137 GLN B C 1
ATOM 2999 O O . GLN B 1 137 ? 9.914 7.113 18.656 1 96.31 137 GLN B O 1
ATOM 3004 N N . GLU B 1 138 ? 8.156 6.891 17.344 1 95.12 138 GLU B N 1
ATOM 3005 C CA . GLU B 1 138 ? 8.945 7 16.109 1 95.12 138 GLU B CA 1
ATOM 3006 C C . GLU B 1 138 ? 9.492 8.406 15.93 1 95.12 138 GLU B C 1
ATOM 3008 O O . GLU B 1 138 ? 10.602 8.586 15.43 1 95.12 138 GLU B O 1
ATOM 3013 N N . ILE B 1 139 ? 8.789 9.414 16.359 1 97.62 139 ILE B N 1
ATOM 3014 C CA . ILE B 1 139 ? 9.141 10.797 16.078 1 97.62 139 ILE B CA 1
ATOM 3015 C C . ILE B 1 139 ? 9.914 11.383 17.25 1 97.62 139 ILE B C 1
ATOM 3017 O O . ILE B 1 139 ? 10.508 12.461 17.141 1 97.62 139 ILE B O 1
ATOM 3021 N N . LYS B 1 140 ? 9.945 10.695 18.344 1 95.81 140 LYS B N 1
ATOM 3022 C CA . LYS B 1 140 ? 10.586 11.188 19.547 1 95.81 140 LYS B CA 1
ATOM 3023 C C . LYS B 1 140 ? 12.039 11.578 19.297 1 95.81 140 LYS B C 1
ATOM 3025 O O . LYS B 1 140 ? 12.789 10.812 18.688 1 95.81 140 LYS B O 1
ATOM 3030 N N . GLY B 1 141 ? 12.398 12.875 19.703 1 93.94 141 GLY B N 1
ATOM 3031 C CA . GLY B 1 141 ? 13.773 13.352 19.594 1 93.94 141 GLY B CA 1
ATOM 3032 C C . GLY B 1 141 ? 14.109 13.898 18.234 1 93.94 141 GLY B C 1
ATOM 3033 O O . GLY B 1 141 ? 15.242 14.312 17.984 1 93.94 141 GLY B O 1
ATOM 3034 N N . LYS B 1 142 ? 13.219 13.922 17.344 1 95.12 142 LYS B N 1
ATOM 3035 C CA . LYS B 1 142 ? 13.43 14.422 15.984 1 95.12 142 LYS B CA 1
ATOM 3036 C C . LYS B 1 142 ? 12.578 15.664 15.711 1 95.12 142 LYS B C 1
ATOM 3038 O O . LYS B 1 142 ? 11.438 15.75 16.172 1 95.12 142 LYS B O 1
ATOM 3043 N N . LYS B 1 143 ? 13.078 16.531 14.977 1 97.38 143 LYS B N 1
ATOM 3044 C CA . LYS B 1 143 ? 12.312 17.688 14.539 1 97.38 143 LYS B CA 1
ATOM 3045 C C . LYS B 1 143 ? 11.258 17.297 13.508 1 97.38 143 LYS B C 1
ATOM 3047 O O . LYS B 1 143 ? 10.109 17.734 13.586 1 97.38 143 LYS B O 1
ATOM 3052 N N . PHE B 1 144 ? 11.703 16.547 12.555 1 98.25 144 PHE B N 1
ATOM 3053 C CA . PHE B 1 144 ? 10.859 15.93 11.547 1 98.25 144 PHE B CA 1
ATOM 3054 C C . PHE B 1 144 ? 11.133 14.43 11.461 1 98.25 144 PHE B C 1
ATOM 3056 O O . PHE B 1 144 ? 12.156 13.953 11.953 1 98.25 144 PHE B O 1
ATOM 3063 N N . PHE B 1 145 ? 10.211 13.641 10.875 1 96.75 145 PHE B N 1
ATOM 3064 C CA . PHE B 1 145 ? 10.461 12.219 10.648 1 96.75 145 PHE B CA 1
ATOM 3065 C C . PHE B 1 145 ? 11.695 12.016 9.781 1 96.75 145 PHE B C 1
ATOM 3067 O O . PHE B 1 145 ? 12.414 11.023 9.938 1 96.75 145 PHE B O 1
ATOM 3074 N N . GLY B 1 146 ? 12.031 12.969 8.906 1 88.44 146 GLY B N 1
ATOM 3075 C CA . GLY B 1 146 ? 13.211 12.922 8.047 1 88.44 146 GLY B CA 1
ATOM 3076 C C . GLY B 1 146 ? 14.461 13.445 8.727 1 88.44 146 GLY B C 1
ATOM 3077 O O . GLY B 1 146 ? 15.523 13.516 8.109 1 88.44 146 GLY B O 1
ATOM 3078 N N . GLY B 1 147 ? 14.367 13.859 9.914 1 93.06 147 GLY B N 1
ATOM 3079 C CA . GLY B 1 147 ? 15.484 14.461 10.617 1 93.06 147 GLY B CA 1
ATOM 3080 C C . GLY B 1 147 ? 15.367 15.969 10.742 1 93.06 147 GLY B C 1
ATOM 3081 O O . GLY B 1 147 ? 14.43 16.469 11.367 1 93.06 147 GLY B O 1
ATOM 3082 N N . ASP B 1 148 ? 16.266 16.641 10.062 1 93.56 148 ASP B N 1
ATOM 3083 C CA . ASP B 1 148 ? 16.297 18.094 10.195 1 93.56 148 ASP B CA 1
ATOM 3084 C C . ASP B 1 148 ? 15.422 18.766 9.133 1 93.56 148 ASP B C 1
ATOM 3086 O O . ASP B 1 148 ? 15.055 19.938 9.266 1 93.56 148 ASP B O 1
ATOM 3090 N N . ASN B 1 149 ? 15.102 18.016 8.188 1 95.31 149 ASN B N 1
ATOM 3091 C CA . ASN B 1 149 ? 14.281 18.547 7.102 1 95.31 149 ASN B CA 1
ATOM 3092 C C . ASN B 1 149 ? 13.055 17.656 6.855 1 95.31 149 ASN B C 1
ATOM 3094 O O . ASN B 1 149 ? 13.039 16.484 7.227 1 95.31 149 ASN B O 1
ATOM 3098 N N . ILE B 1 150 ? 12.062 18.266 6.188 1 97.81 150 ILE B N 1
ATOM 3099 C CA . ILE B 1 150 ? 10.867 17.531 5.809 1 97.81 150 ILE B CA 1
ATOM 3100 C C . ILE B 1 150 ? 11.227 16.469 4.773 1 97.81 150 ILE B C 1
ATOM 3102 O O . ILE B 1 150 ? 11.906 16.75 3.787 1 97.81 150 ILE B O 1
ATOM 3106 N N . GLY B 1 151 ? 10.844 15.281 5.047 1 97.5 151 GLY B N 1
ATOM 3107 C CA . GLY B 1 151 ? 11.047 14.18 4.121 1 97.5 151 GLY B CA 1
ATOM 3108 C C . GLY B 1 151 ? 9.758 13.484 3.721 1 97.5 151 GLY B C 1
ATOM 3109 O O . GLY B 1 151 ? 8.672 14.047 3.883 1 97.5 151 GLY B O 1
ATOM 3110 N N . TYR B 1 152 ? 9.883 12.312 3.174 1 98.56 152 TYR B N 1
ATOM 3111 C CA . TYR B 1 152 ? 8.781 11.508 2.666 1 98.56 152 TYR B CA 1
ATOM 3112 C C . TYR B 1 152 ? 7.738 11.258 3.752 1 98.56 152 TYR B C 1
ATOM 3114 O O . TYR B 1 152 ? 6.543 11.461 3.533 1 98.56 152 TYR B O 1
ATOM 3122 N N . LEU B 1 153 ? 8.203 10.797 4.848 1 98.5 153 LEU B N 1
ATOM 3123 C CA . LEU B 1 153 ? 7.281 10.383 5.898 1 98.5 153 LEU B CA 1
ATOM 3124 C C . LEU B 1 153 ? 6.543 11.586 6.477 1 98.5 153 LEU B C 1
ATOM 3126 O O . LEU B 1 153 ? 5.375 11.477 6.852 1 98.5 153 LEU B O 1
ATOM 3130 N N . ASP B 1 154 ? 7.176 12.75 6.543 1 98.75 154 ASP B N 1
ATOM 3131 C CA . ASP B 1 154 ? 6.5 13.969 6.992 1 98.75 154 ASP B CA 1
ATOM 3132 C C . ASP B 1 154 ? 5.328 14.312 6.074 1 98.75 154 ASP B C 1
ATOM 3134 O O . ASP B 1 154 ? 4.238 14.641 6.551 1 98.75 154 ASP B O 1
ATOM 3138 N N . ILE B 1 155 ? 5.562 14.195 4.82 1 98.5 155 ILE B N 1
ATOM 3139 C CA . ILE B 1 155 ? 4.543 14.516 3.832 1 98.5 155 ILE B CA 1
ATOM 3140 C C . ILE B 1 155 ? 3.434 13.469 3.869 1 98.5 155 ILE B C 1
ATOM 3142 O O . ILE B 1 155 ? 2.248 13.805 3.812 1 98.5 155 ILE B O 1
ATOM 3146 N N . ALA B 1 156 ? 3.818 12.25 3.973 1 98.56 156 ALA B N 1
ATOM 3147 C CA . ALA B 1 156 ? 2.871 11.141 4.004 1 98.56 156 ALA B CA 1
ATOM 3148 C C . ALA B 1 156 ? 1.957 11.227 5.223 1 98.56 156 ALA B C 1
ATOM 3150 O O . ALA B 1 156 ? 0.771 10.898 5.141 1 98.56 156 ALA B O 1
ATOM 3151 N N . LEU B 1 157 ? 2.469 11.734 6.336 1 98.56 157 LEU B N 1
ATOM 3152 C CA . LEU B 1 157 ? 1.728 11.758 7.59 1 98.56 157 LEU B CA 1
ATOM 3153 C C . LEU B 1 157 ? 1.229 13.164 7.902 1 98.56 157 LEU B C 1
ATOM 3155 O O . LEU B 1 157 ? 0.638 13.398 8.961 1 98.56 157 LEU B O 1
ATOM 3159 N N . GLY B 1 158 ? 1.427 14.055 6.992 1 98.56 158 GLY B N 1
ATOM 3160 C CA . GLY B 1 158 ? 1.069 15.445 7.238 1 98.56 158 GLY B CA 1
ATOM 3161 C C . GLY B 1 158 ? -0.375 15.617 7.668 1 98.56 158 GLY B C 1
ATOM 3162 O O . GLY B 1 158 ? -0.691 16.531 8.438 1 98.56 158 GLY B O 1
ATOM 3163 N N . TRP B 1 159 ? -1.221 14.766 7.207 1 98.5 159 TRP B N 1
ATOM 3164 C CA . TRP B 1 159 ? -2.645 14.828 7.52 1 98.5 159 TRP B CA 1
ATOM 3165 C C . TRP B 1 159 ? -2.881 14.695 9.023 1 98.5 159 TRP B C 1
ATOM 3167 O O . TRP B 1 159 ? -3.879 15.188 9.547 1 98.5 159 TRP B O 1
ATOM 3177 N N . ILE B 1 160 ? -2.049 14.023 9.75 1 98.69 160 ILE B N 1
ATOM 3178 C CA . ILE B 1 160 ? -2.178 13.914 11.195 1 98.69 160 ILE B CA 1
ATOM 3179 C C . ILE B 1 160 ? -2.232 15.312 11.812 1 98.69 160 ILE B C 1
ATOM 3181 O O . ILE B 1 160 ? -3.037 15.57 12.711 1 98.69 160 ILE B O 1
ATOM 3185 N N . SER B 1 161 ? -1.477 16.219 11.312 1 98.5 161 SER B N 1
ATOM 3186 C CA . SER B 1 161 ? -1.306 17.531 11.906 1 98.5 161 SER B CA 1
ATOM 3187 C C . SER B 1 161 ? -2.506 18.438 11.609 1 98.5 161 SER B C 1
ATOM 3189 O O . SER B 1 161 ? -2.77 19.375 12.352 1 98.5 161 SER B O 1
ATOM 3191 N N . TYR B 1 162 ? -3.232 18.125 10.609 1 98.25 162 TYR B N 1
ATOM 3192 C CA . TYR B 1 162 ? -4.238 19.078 10.18 1 98.25 162 TYR B CA 1
ATOM 3193 C C . TYR B 1 162 ? -5.625 18.453 10.156 1 98.25 162 TYR B C 1
ATOM 3195 O O . TYR B 1 162 ? -6.582 19.031 10.672 1 98.25 162 TYR B O 1
ATOM 3203 N N . TRP B 1 163 ? -5.789 17.25 9.688 1 98.56 163 TRP B N 1
ATOM 3204 C CA . TRP B 1 163 ? -7.086 16.594 9.562 1 98.56 163 TRP B CA 1
ATOM 3205 C C . TRP B 1 163 ? -7.559 16.062 10.914 1 98.56 163 TRP B C 1
ATOM 3207 O O . TRP B 1 163 ? -8.742 16.156 11.242 1 98.56 163 TRP B O 1
ATOM 3217 N N . ILE B 1 164 ? -6.625 15.461 11.695 1 98.62 164 ILE B N 1
ATOM 3218 C CA . ILE B 1 164 ? -7.059 14.852 12.953 1 98.62 164 ILE B CA 1
ATOM 3219 C C . ILE B 1 164 ? -7.629 15.922 13.875 1 98.62 164 ILE B C 1
ATOM 3221 O O . ILE B 1 164 ? -8.703 15.742 14.453 1 98.62 164 ILE B O 1
ATOM 3225 N N . PRO B 1 165 ? -7.027 17.078 14.047 1 98.56 165 PRO B N 1
ATOM 3226 C CA . PRO B 1 165 ? -7.66 18.125 14.852 1 98.56 165 PRO B CA 1
ATOM 3227 C C . PRO B 1 165 ? -9.047 18.516 14.336 1 98.56 165 PRO B C 1
ATOM 3229 O O . PRO B 1 165 ? -9.938 18.812 15.133 1 98.56 165 PRO B O 1
ATOM 3232 N N . VAL B 1 166 ? -9.211 18.516 13.07 1 98.69 166 VAL B N 1
ATOM 3233 C CA . VAL B 1 166 ? -10.523 18.812 12.5 1 98.69 166 VAL B CA 1
ATOM 3234 C C . VAL B 1 166 ? -11.508 17.703 12.891 1 98.69 166 VAL B C 1
ATOM 3236 O O . VAL B 1 166 ? -12.633 17.984 13.305 1 98.69 166 VAL B O 1
ATOM 3239 N N . TYR B 1 167 ? -11.062 16.438 12.734 1 98.62 167 TYR B N 1
ATOM 3240 C CA . TYR B 1 167 ? -11.898 15.312 13.141 1 98.62 167 TYR B CA 1
ATOM 3241 C C . TYR B 1 167 ? -12.281 15.422 14.617 1 98.62 167 TYR B C 1
ATOM 3243 O O . TYR B 1 167 ? -13.422 15.141 14.992 1 98.62 167 TYR B O 1
ATOM 3251 N N . GLU B 1 168 ? -11.312 15.781 15.414 1 98.56 168 GLU B N 1
ATOM 3252 C CA . GLU B 1 168 ? -11.555 15.93 16.844 1 98.56 168 GLU B CA 1
ATOM 3253 C C . GLU B 1 168 ? -12.648 16.953 17.109 1 98.56 168 GLU B C 1
ATOM 3255 O O . GLU B 1 168 ? -13.547 16.719 17.922 1 98.56 168 GLU B O 1
ATOM 3260 N N . GLU B 1 169 ? -12.539 18.062 16.484 1 98.44 169 GLU B N 1
ATOM 3261 C CA . GLU B 1 169 ? -13.516 19.125 16.656 1 98.44 169 GLU B CA 1
ATOM 3262 C C . GLU B 1 169 ? -14.898 18.688 16.188 1 98.44 169 GLU B C 1
ATOM 3264 O O . GLU B 1 169 ? -15.891 18.844 16.906 1 98.44 169 GLU B O 1
ATOM 3269 N N . VAL B 1 170 ? -14.977 18.141 15.031 1 98.62 170 VAL B N 1
ATOM 3270 C CA . VAL B 1 170 ? -16.25 17.75 14.406 1 98.62 170 VAL B CA 1
ATOM 3271 C C . VAL B 1 170 ? -16.891 16.609 15.203 1 98.62 170 VAL B C 1
ATOM 3273 O O . VAL B 1 170 ? -18.109 16.594 15.391 1 98.62 170 VAL B O 1
ATOM 3276 N N . GLY B 1 171 ? -16.062 15.711 15.695 1 97.81 171 GLY B N 1
ATOM 3277 C CA . GLY B 1 171 ? -16.562 14.539 16.391 1 97.81 171 GLY B CA 1
ATOM 3278 C C . GLY B 1 171 ? -16.656 14.742 17.891 1 97.81 171 GLY B C 1
ATOM 3279 O O . GLY B 1 171 ? -17.078 13.836 18.625 1 97.81 171 GLY B O 1
ATOM 3280 N N . SER B 1 172 ? -16.203 15.93 18.406 1 97.31 172 SER B N 1
ATOM 3281 C CA . SER B 1 172 ? -16.156 16.219 19.828 1 97.31 172 SER B CA 1
ATOM 3282 C C . SER B 1 172 ? -15.43 15.125 20.594 1 97.31 172 SER B C 1
ATOM 3284 O O . SER B 1 172 ? -15.961 14.578 21.562 1 97.31 172 SER B O 1
ATOM 3286 N N . MET B 1 173 ? -14.273 14.836 20.141 1 97.44 173 MET B N 1
ATOM 3287 C CA . MET B 1 173 ? -13.438 13.773 20.688 1 97.44 173 MET B CA 1
ATOM 3288 C C . MET B 1 173 ? -11.969 14.195 20.719 1 97.44 173 MET B C 1
ATOM 3290 O O . MET B 1 173 ? -11.625 15.281 20.234 1 97.44 173 MET B O 1
ATOM 3294 N N . GLN B 1 174 ? -11.148 13.344 21.344 1 97.81 174 GLN B N 1
ATOM 3295 C CA . GLN B 1 174 ? -9.727 13.672 21.406 1 97.81 174 GLN B CA 1
ATOM 3296 C C . GLN B 1 174 ? -8.867 12.453 21.094 1 97.81 174 GLN B C 1
ATOM 3298 O O . GLN B 1 174 ? -9.031 11.391 21.703 1 97.81 174 GLN B O 1
ATOM 3303 N N . ILE B 1 175 ? -8.031 12.656 20.109 1 98.44 175 ILE B N 1
ATOM 3304 C CA . ILE B 1 175 ? -7.074 11.633 19.719 1 98.44 175 ILE B CA 1
ATOM 3305 C C . ILE B 1 175 ? -5.66 12.078 20.062 1 98.44 175 ILE B C 1
ATOM 3307 O O . ILE B 1 175 ? -4.891 11.32 20.672 1 98.44 175 ILE B O 1
ATOM 3311 N N . LEU B 1 176 ? -5.402 13.344 19.766 1 98.38 176 LEU B N 1
ATOM 3312 C CA . LEU B 1 176 ? -4.062 13.898 19.938 1 98.38 176 LEU B CA 1
ATOM 3313 C C . LEU B 1 176 ? -3.969 14.68 21.25 1 98.38 176 LEU B C 1
ATOM 3315 O O . LEU B 1 176 ? -4.023 15.914 21.25 1 98.38 176 LEU B O 1
ATOM 3319 N N . ASP B 1 177 ? -3.734 14.008 22.312 1 97.5 177 ASP B N 1
ATOM 3320 C CA . ASP B 1 177 ? -3.508 14.648 23.609 1 97.5 177 ASP B CA 1
ATOM 3321 C C . ASP B 1 177 ? -2.074 15.156 23.719 1 97.5 177 ASP B C 1
ATOM 3323 O O . ASP B 1 177 ? -1.134 14.367 23.828 1 97.5 177 ASP B O 1
ATOM 3327 N N . PRO B 1 178 ? -1.842 16.438 23.766 1 96.69 178 PRO B N 1
ATOM 3328 C CA . PRO B 1 178 ? -0.483 16.984 23.766 1 96.69 178 PRO B CA 1
ATOM 3329 C C . PRO B 1 178 ? 0.313 16.578 25 1 96.69 178 PRO B C 1
ATOM 3331 O O . PRO B 1 178 ? 1.546 16.578 24.969 1 96.69 178 PRO B O 1
ATOM 3334 N N . LEU B 1 179 ? -0.3 16.297 26.125 1 96.81 179 LEU B N 1
ATOM 3335 C CA . LEU B 1 179 ? 0.383 15.852 27.344 1 96.81 179 LEU B CA 1
ATOM 3336 C C . LEU B 1 179 ? 0.858 14.406 27.203 1 96.81 179 LEU B C 1
ATOM 3338 O O . LEU B 1 179 ? 1.941 14.055 27.672 1 96.81 179 LEU B O 1
ATOM 3342 N N . ARG B 1 180 ? 0.048 13.648 26.516 1 96.81 180 ARG B N 1
ATOM 3343 C CA . ARG B 1 180 ? 0.377 12.234 26.328 1 96.81 180 ARG B CA 1
ATOM 3344 C C . ARG B 1 180 ? 1.33 12.047 25.156 1 96.81 180 ARG B C 1
ATOM 3346 O O . ARG B 1 180 ? 2.154 11.133 25.156 1 96.81 180 ARG B O 1
ATOM 3353 N N . PHE B 1 181 ? 1.151 12.945 24.188 1 98.12 181 PHE B N 1
ATOM 3354 C CA . PHE B 1 181 ? 1.928 12.805 22.969 1 98.12 181 PHE B CA 1
ATOM 3355 C C . PHE B 1 181 ? 2.674 14.094 22.656 1 98.12 181 PHE B C 1
ATOM 3357 O O . PHE B 1 181 ? 2.443 14.703 21.609 1 98.12 181 PHE B O 1
ATOM 3364 N N . PRO B 1 182 ? 3.662 14.438 23.469 1 98.19 182 PRO B N 1
ATOM 3365 C CA . PRO B 1 182 ? 4.348 15.719 23.297 1 98.19 182 PRO B CA 1
ATOM 3366 C C . PRO B 1 182 ? 5.215 15.758 22.047 1 98.19 182 PRO B C 1
ATOM 3368 O O . PRO B 1 182 ? 5.367 16.812 21.422 1 98.19 182 PRO B O 1
ATOM 3371 N N . ALA B 1 183 ? 5.789 14.664 21.641 1 98.31 183 ALA B N 1
ATOM 3372 C CA . ALA B 1 183 ? 6.672 14.648 20.469 1 98.31 183 ALA B CA 1
ATOM 3373 C C . ALA B 1 183 ? 5.883 14.898 19.188 1 98.31 183 ALA B C 1
ATOM 3375 O O . ALA B 1 183 ? 6.316 15.672 18.328 1 98.31 183 ALA B O 1
ATOM 3376 N N . ILE B 1 184 ? 4.762 14.289 19.062 1 98.19 184 ILE B N 1
ATOM 3377 C CA . ILE B 1 184 ? 3.924 14.492 17.891 1 98.19 184 ILE B CA 1
ATOM 3378 C C . ILE B 1 184 ? 3.426 15.938 17.859 1 98.19 184 ILE B C 1
ATOM 3380 O O . ILE B 1 184 ? 3.363 16.562 16.797 1 98.19 184 ILE B O 1
ATOM 3384 N N . ASN B 1 185 ? 3.062 16.406 19 1 98.06 185 ASN B N 1
ATOM 3385 C CA . ASN B 1 185 ? 2.609 17.797 19.078 1 98.06 185 ASN B CA 1
ATOM 3386 C C . ASN B 1 185 ? 3.693 18.766 18.609 1 98.06 185 ASN B C 1
ATOM 3388 O O . ASN B 1 185 ? 3.412 19.703 17.875 1 98.06 185 ASN B O 1
ATOM 3392 N N . ALA B 1 186 ? 4.891 18.531 19.078 1 98.44 186 ALA B N 1
ATOM 3393 C CA . ALA B 1 186 ? 6.012 19.359 18.641 1 98.44 186 ALA B CA 1
ATOM 3394 C C . ALA B 1 186 ? 6.227 19.25 17.141 1 98.44 186 ALA B C 1
ATOM 3396 O O . ALA B 1 186 ? 6.426 20.25 16.453 1 98.44 186 ALA B O 1
ATOM 3397 N N . TRP B 1 187 ? 6.176 18.062 16.609 1 98.69 187 TRP B N 1
ATOM 3398 C CA . TRP B 1 187 ? 6.324 17.812 15.18 1 98.69 187 TRP B CA 1
ATOM 3399 C C . TRP B 1 187 ? 5.242 18.547 14.391 1 98.69 187 TRP B C 1
ATOM 3401 O O . TRP B 1 187 ? 5.523 19.172 13.367 1 98.69 187 TRP B O 1
ATOM 3411 N N . MET B 1 188 ? 4.012 18.453 14.883 1 98.5 188 MET B N 1
ATOM 3412 C CA . MET B 1 188 ? 2.904 19.109 14.195 1 98.5 188 MET B CA 1
ATOM 3413 C C . MET B 1 188 ? 3.154 20.609 14.07 1 98.5 188 MET B C 1
ATOM 3415 O O . MET B 1 188 ? 2.936 21.203 13.008 1 98.5 188 MET B O 1
ATOM 3419 N N . THR B 1 189 ? 3.59 21.172 15.133 1 98.19 189 THR B N 1
ATOM 3420 C CA . THR B 1 189 ? 3.887 22.594 15.148 1 98.19 189 THR B CA 1
ATOM 3421 C C . THR B 1 189 ? 4.988 22.938 14.148 1 98.19 189 THR B C 1
ATOM 3423 O O . THR B 1 189 ? 4.852 23.859 13.352 1 98.19 189 THR B O 1
ATOM 3426 N N . ASN B 1 190 ? 6.082 22.188 14.203 1 98.38 190 ASN B N 1
ATOM 3427 C CA . ASN B 1 190 ? 7.184 22.391 13.266 1 98.38 190 ASN B CA 1
ATOM 3428 C C . ASN B 1 190 ? 6.719 22.234 11.82 1 98.38 190 ASN B C 1
ATOM 3430 O O . ASN B 1 190 ? 7.059 23.047 10.961 1 98.38 190 ASN B O 1
ATOM 3434 N N . PHE B 1 191 ? 5.965 21.203 11.57 1 98.56 191 PHE B N 1
ATOM 3435 C CA . PHE B 1 191 ? 5.52 20.859 10.227 1 98.56 191 PHE B CA 1
ATOM 3436 C C . PHE B 1 191 ? 4.598 21.938 9.664 1 98.56 191 PHE B C 1
ATOM 3438 O O . PHE B 1 191 ? 4.812 22.422 8.555 1 98.56 191 PHE B O 1
ATOM 3445 N N . LEU B 1 192 ? 3.627 22.406 10.438 1 98.38 192 LEU B N 1
ATOM 3446 C CA . LEU B 1 192 ? 2.625 23.359 9.977 1 98.38 192 LEU B CA 1
ATOM 3447 C C . LEU B 1 192 ? 3.229 24.75 9.82 1 98.38 192 LEU B C 1
ATOM 3449 O O . LEU B 1 192 ? 2.695 25.578 9.086 1 98.38 192 LEU B O 1
ATOM 3453 N N . ASN B 1 193 ? 4.32 24.953 10.484 1 97.75 193 ASN B N 1
ATOM 3454 C CA . ASN B 1 193 ? 4.945 26.266 10.414 1 97.75 193 ASN B CA 1
ATOM 3455 C C . ASN B 1 193 ? 5.957 26.344 9.273 1 97.75 193 ASN B C 1
ATOM 3457 O O . ASN B 1 193 ? 6.461 27.438 8.961 1 97.75 193 ASN B O 1
ATOM 3461 N N . HIS B 1 194 ? 6.312 25.234 8.742 1 97.44 194 HIS B N 1
ATOM 3462 C CA . HIS B 1 194 ? 7.176 25.297 7.566 1 97.44 194 HIS B CA 1
ATOM 3463 C C . HIS B 1 194 ? 6.531 26.109 6.449 1 97.44 194 HIS B C 1
ATOM 3465 O O . HIS B 1 194 ? 5.355 25.906 6.133 1 97.44 194 HIS B O 1
ATOM 3471 N N . PRO B 1 195 ? 7.25 26.953 5.793 1 97.31 195 PRO B N 1
ATOM 3472 C CA . PRO B 1 195 ? 6.668 27.906 4.836 1 97.31 195 PRO B CA 1
ATOM 3473 C C . PRO B 1 195 ? 5.922 27.203 3.699 1 97.31 195 PRO B C 1
ATOM 3475 O O . PRO B 1 195 ? 4.809 27.609 3.348 1 97.31 195 PRO B O 1
ATOM 3478 N N . VAL B 1 196 ? 6.465 26.172 3.182 1 96.62 196 VAL B N 1
ATOM 3479 C CA . VAL B 1 196 ? 5.871 25.453 2.053 1 96.62 196 VAL B CA 1
ATOM 3480 C C . VAL B 1 196 ? 4.547 24.828 2.475 1 96.62 196 VAL B C 1
ATOM 3482 O O . VAL B 1 196 ? 3.568 24.859 1.721 1 96.62 196 VAL B O 1
ATOM 3485 N N . ILE B 1 197 ? 4.527 24.25 3.682 1 98.12 197 ILE B N 1
ATOM 3486 C CA . ILE B 1 197 ? 3.33 23.594 4.195 1 98.12 197 ILE B CA 1
ATOM 3487 C C . ILE B 1 197 ? 2.266 24.641 4.523 1 98.12 197 ILE B C 1
ATOM 3489 O O . ILE B 1 197 ? 1.12 24.531 4.082 1 98.12 197 ILE B O 1
ATOM 3493 N N . LYS B 1 198 ? 2.672 25.609 5.207 1 97.38 198 LYS B N 1
ATOM 3494 C CA . LYS B 1 198 ? 1.78 26.656 5.672 1 97.38 198 LYS B CA 1
ATOM 3495 C C . LYS B 1 198 ? 1.097 27.359 4.5 1 97.38 198 LYS B C 1
ATOM 3497 O O . LYS B 1 198 ? -0.065 27.766 4.602 1 97.38 198 LYS B O 1
ATOM 3502 N N . ASP B 1 199 ? 1.804 27.453 3.457 1 96.12 199 ASP B N 1
ATOM 3503 C CA . ASP B 1 199 ? 1.32 28.188 2.287 1 96.12 199 ASP B CA 1
ATOM 3504 C C . ASP B 1 199 ? 0.248 27.391 1.549 1 96.12 199 ASP B C 1
ATOM 3506 O O . ASP B 1 199 ? -0.478 27.938 0.717 1 96.12 199 ASP B O 1
ATOM 3510 N N . ARG B 1 200 ? 0.261 26.109 1.841 1 96.62 200 ARG B N 1
ATOM 3511 C CA . ARG B 1 200 ? -0.722 25.281 1.149 1 96.62 200 ARG B CA 1
ATOM 3512 C C . ARG B 1 200 ? -1.532 24.438 2.141 1 96.62 200 ARG B C 1
ATOM 3514 O O . ARG B 1 200 ? -1.275 23.25 2.312 1 96.62 200 ARG B O 1
ATOM 3521 N N . LEU B 1 201 ? -2.436 24.984 2.748 1 97.94 201 LEU B N 1
ATOM 3522 C CA . LEU B 1 201 ? -3.438 24.375 3.617 1 97.94 201 LEU B CA 1
ATOM 3523 C C . LEU B 1 201 ? -4.832 24.891 3.277 1 97.94 201 LEU B C 1
ATOM 3525 O O . LEU B 1 201 ? -5.016 26.078 2.994 1 97.94 201 LEU B O 1
ATOM 3529 N N . PRO B 1 202 ? -5.797 23.969 3.252 1 97.94 202 PRO B N 1
ATOM 3530 C CA . PRO B 1 202 ? -7.152 24.484 3.078 1 97.94 202 PRO B CA 1
ATOM 3531 C C . PRO B 1 202 ? -7.621 25.328 4.27 1 97.94 202 PRO B C 1
ATOM 3533 O O . PRO B 1 202 ? -7.156 25.125 5.395 1 97.94 202 PRO B O 1
ATOM 3536 N N . PRO B 1 203 ? -8.492 26.266 3.988 1 97.94 203 PRO B N 1
ATOM 3537 C CA . PRO B 1 203 ? -9 27.031 5.121 1 97.94 203 PRO B CA 1
ATOM 3538 C C . PRO B 1 203 ? -9.664 26.156 6.184 1 97.94 203 PRO B C 1
ATOM 3540 O O . PRO B 1 203 ? -10.492 25.312 5.852 1 97.94 203 PRO B O 1
ATOM 3543 N N . ARG B 1 204 ? -9.297 26.438 7.375 1 97.38 204 ARG B N 1
ATOM 3544 C CA . ARG B 1 204 ? -9.734 25.594 8.477 1 97.38 204 ARG B CA 1
ATOM 3545 C C . ARG B 1 204 ? -11.258 25.578 8.586 1 97.38 204 ARG B C 1
ATOM 3547 O O . ARG B 1 204 ? -11.867 24.531 8.781 1 97.38 204 ARG B O 1
ATOM 3554 N N . ASP B 1 205 ? -11.867 26.719 8.477 1 98.25 205 ASP B N 1
ATOM 3555 C CA . ASP B 1 205 ? -13.32 26.812 8.594 1 98.25 205 ASP B CA 1
ATOM 3556 C C . ASP B 1 205 ? -14.008 25.984 7.512 1 98.25 205 ASP B C 1
ATOM 3558 O O . ASP B 1 205 ? -15.039 25.344 7.766 1 98.25 205 ASP B O 1
ATOM 3562 N N . ASP B 1 206 ? -13.461 26.016 6.332 1 98.5 206 ASP B N 1
ATOM 3563 C CA . ASP B 1 206 ? -14 25.219 5.238 1 98.5 206 ASP B CA 1
ATOM 3564 C C . ASP B 1 206 ? -13.867 23.719 5.531 1 98.5 206 ASP B C 1
ATOM 3566 O O . ASP B 1 206 ? -14.773 22.938 5.234 1 98.5 206 ASP B O 1
ATOM 3570 N N . MET B 1 207 ? -12.773 23.391 6.125 1 98.56 207 MET B N 1
ATOM 3571 C CA . MET B 1 207 ? -12.539 21.984 6.492 1 98.56 207 MET B CA 1
ATOM 3572 C C . MET B 1 207 ? -13.562 21.516 7.52 1 98.56 207 MET B C 1
ATOM 3574 O O . MET B 1 207 ? -14.148 20.438 7.371 1 98.56 207 MET B O 1
ATOM 3578 N N . VAL B 1 208 ? -13.758 22.297 8.516 1 98.69 208 VAL B N 1
ATOM 3579 C CA . VAL B 1 208 ? -14.703 21.938 9.578 1 98.69 208 VAL B CA 1
ATOM 3580 C C . VAL B 1 208 ? -16.109 21.812 8.992 1 98.69 208 VAL B C 1
ATOM 3582 O O . VAL B 1 208 ? -16.812 20.844 9.273 1 98.69 208 VAL B O 1
ATOM 3585 N N . ALA B 1 209 ? -16.484 22.75 8.156 1 98.69 209 ALA B N 1
ATOM 3586 C CA . ALA B 1 209 ? -17.797 22.703 7.523 1 98.69 209 ALA B CA 1
ATOM 3587 C C . ALA B 1 209 ? -17.938 21.453 6.641 1 98.69 209 ALA B C 1
ATOM 3589 O O . ALA B 1 209 ? -18.969 20.781 6.676 1 98.69 209 ALA B O 1
ATOM 3590 N N . TYR B 1 210 ? -16.969 21.188 5.914 1 98.38 210 TYR B N 1
ATOM 3591 C CA . TYR B 1 210 ? -16.984 20.031 5.023 1 98.38 210 TYR B CA 1
ATOM 3592 C C . TYR B 1 210 ? -17.156 18.734 5.809 1 98.38 210 TYR B C 1
ATOM 3594 O O . TYR B 1 210 ? -17.984 17.906 5.461 1 98.38 210 TYR B O 1
ATOM 3602 N N . PHE B 1 211 ? -16.469 18.594 6.883 1 98.5 211 PHE B N 1
ATOM 3603 C CA . PHE B 1 211 ? -16.484 17.312 7.59 1 98.5 211 PHE B CA 1
ATOM 3604 C C . PHE B 1 211 ? -17.719 17.219 8.477 1 98.5 211 PHE B C 1
ATOM 3606 O O . PHE B 1 211 ? -18.141 16.109 8.836 1 98.5 211 PHE B O 1
ATOM 3613 N N . HIS B 1 212 ? -18.312 18.344 8.883 1 98.62 212 HIS B N 1
ATOM 3614 C CA . HIS B 1 212 ? -19.641 18.266 9.484 1 98.62 212 HIS B CA 1
ATOM 3615 C C . HIS B 1 212 ? -20.656 17.672 8.523 1 98.62 212 HIS B C 1
ATOM 3617 O O . HIS B 1 212 ? -21.469 16.844 8.914 1 98.62 212 HIS B O 1
ATOM 3623 N N . THR B 1 213 ? -20.547 18.125 7.301 1 98 213 THR B N 1
ATOM 3624 C CA . THR B 1 213 ? -21.438 17.594 6.27 1 98 213 THR B CA 1
ATOM 3625 C C . THR B 1 213 ? -21.156 16.109 6.027 1 98 213 THR B C 1
ATOM 3627 O O . THR B 1 213 ? -22.078 15.305 5.906 1 98 213 THR B O 1
ATOM 3630 N N . ARG B 1 214 ? -19.891 15.773 5.961 1 96.88 214 ARG B N 1
ATOM 3631 C CA . ARG B 1 214 ? -19.5 14.383 5.766 1 96.88 214 ARG B CA 1
ATOM 3632 C C . ARG B 1 214 ? -20.031 13.508 6.891 1 96.88 214 ARG B C 1
ATOM 3634 O O . ARG B 1 214 ? -20.531 12.398 6.648 1 96.88 214 ARG B O 1
ATOM 3641 N N . LYS B 1 215 ? -19.875 13.969 8.086 1 97.69 215 LYS B N 1
ATOM 3642 C CA . LYS B 1 215 ? -20.359 13.227 9.234 1 97.69 215 LYS B CA 1
ATOM 3643 C C . LYS B 1 215 ? -21.859 12.961 9.117 1 97.69 215 LYS B C 1
ATOM 3645 O O . LYS B 1 215 ? -22.312 11.836 9.336 1 97.69 215 LYS B O 1
ATOM 3650 N N . LYS B 1 216 ? -22.594 13.953 8.758 1 97 216 LYS B N 1
ATOM 3651 C CA . LYS B 1 216 ? -24.047 13.82 8.602 1 97 216 LYS B CA 1
ATOM 3652 C C . LYS B 1 216 ? -24.391 12.773 7.555 1 97 216 LYS B C 1
ATOM 3654 O O . LYS B 1 216 ? -25.344 11.992 7.738 1 97 216 LYS B O 1
ATOM 3659 N N . ILE B 1 217 ? -23.609 12.719 6.551 1 95.94 217 ILE B N 1
ATOM 3660 C CA . ILE B 1 217 ? -23.891 11.844 5.422 1 95.94 217 ILE B CA 1
ATOM 3661 C C . ILE B 1 217 ? -23.5 10.406 5.773 1 95.94 217 ILE B C 1
ATOM 3663 O O . ILE B 1 217 ? -24.219 9.461 5.426 1 95.94 217 ILE B O 1
ATOM 3667 N N . VAL B 1 218 ? -22.453 10.258 6.496 1 95.62 218 VAL B N 1
ATOM 3668 C CA . VAL B 1 218 ? -21.844 8.945 6.664 1 95.62 218 VAL B CA 1
ATOM 3669 C C . VAL B 1 218 ? -22.375 8.297 7.949 1 95.62 218 VAL B C 1
ATOM 3671 O O . VAL B 1 218 ? -22.438 7.07 8.047 1 95.62 218 VAL B O 1
ATOM 3674 N N . SER B 1 219 ? -22.75 9 8.875 1 95.5 219 SER B N 1
ATOM 3675 C CA . SER B 1 219 ? -23.109 8.516 10.203 1 95.5 219 SER B CA 1
ATOM 3676 C C . SER B 1 219 ? -24.188 7.445 10.133 1 95.5 219 SER B C 1
ATOM 3678 O O . SER B 1 219 ? -24.125 6.445 10.852 1 95.5 219 SER B O 1
ATOM 3680 N N . PRO B 1 220 ? -25.141 7.586 9.188 1 95 220 PRO B N 1
ATOM 3681 C CA . PRO B 1 220 ? -26.219 6.582 9.156 1 95 220 PRO B CA 1
ATOM 3682 C C . PRO B 1 220 ? -25.719 5.207 8.719 1 95 220 PRO B C 1
ATOM 3684 O O . PRO B 1 220 ? -26.344 4.191 9.031 1 95 220 PRO B O 1
ATOM 3687 N N . THR B 1 221 ? -24.609 5.168 8.055 1 93.31 221 THR B N 1
ATOM 3688 C CA . THR B 1 221 ? -24.141 3.896 7.516 1 93.31 221 THR B CA 1
ATOM 3689 C C . THR B 1 221 ? -22.703 3.607 7.977 1 93.31 221 THR B C 1
ATOM 3691 O O . THR B 1 221 ? -21.969 2.879 7.309 1 93.31 221 THR B O 1
ATOM 3694 N N . TYR B 1 222 ? -22.344 4.18 9.078 1 92.06 222 TYR B N 1
ATOM 3695 C CA . TYR B 1 222 ? -20.938 4.086 9.5 1 92.06 222 TYR B CA 1
ATOM 3696 C C . TYR B 1 222 ? -20.547 2.641 9.789 1 92.06 222 TYR B C 1
ATOM 3698 O O . TYR B 1 222 ? -19.375 2.287 9.734 1 92.06 222 TYR B O 1
ATOM 3706 N N . HIS B 1 223 ? -21.438 1.751 10.086 1 89.31 223 HIS B N 1
ATOM 3707 C CA . HIS B 1 223 ? -21.172 0.361 10.438 1 89.31 223 HIS B CA 1
ATOM 3708 C C . HIS B 1 223 ? -20.422 -0.356 9.305 1 89.31 223 HIS B C 1
ATOM 3710 O O . HIS B 1 223 ? -19.656 -1.282 9.555 1 89.31 223 HIS B O 1
ATOM 3716 N N . ASP B 1 224 ? -20.672 0.175 8.102 1 83 224 ASP B N 1
ATOM 3717 C CA . ASP B 1 224 ? -19.984 -0.393 6.938 1 83 224 ASP B CA 1
ATOM 3718 C C . ASP B 1 224 ? -18.484 -0.139 7 1 83 224 ASP B C 1
ATOM 3720 O O . ASP B 1 224 ? -17.703 -0.823 6.332 1 83 224 ASP B O 1
ATOM 3724 N N . LEU B 1 225 ? -18.078 0.793 7.879 1 86.5 225 LEU B N 1
ATOM 3725 C CA . LEU B 1 225 ? -16.672 1.208 7.957 1 86.5 225 LEU B CA 1
ATOM 3726 C C . LEU B 1 225 ? -15.953 0.469 9.078 1 86.5 225 LEU B C 1
ATOM 3728 O O . LEU B 1 225 ? -14.719 0.486 9.141 1 86.5 225 LEU B O 1
ATOM 3732 N N . MET B 1 226 ? -16.672 -0.281 9.891 1 81.38 226 MET B N 1
ATOM 3733 C CA . MET B 1 226 ? -16.094 -0.882 11.094 1 81.38 226 MET B CA 1
ATOM 3734 C C . MET B 1 226 ? -15.094 -1.981 10.727 1 81.38 226 MET B C 1
ATOM 3736 O O . MET B 1 226 ? -14.211 -2.316 11.516 1 81.38 226 MET B O 1
ATOM 3740 N N . LYS B 1 227 ? -15.211 -2.438 9.531 1 74.62 227 LYS B N 1
ATOM 3741 C CA . LYS B 1 227 ? -14.305 -3.484 9.055 1 74.62 227 LYS B CA 1
ATOM 3742 C C . LYS B 1 227 ? -12.883 -2.959 8.906 1 74.62 227 LYS B C 1
ATOM 3744 O O . LYS B 1 227 ? -11.93 -3.74 8.828 1 74.62 227 LYS B O 1
ATOM 3749 N N . TYR B 1 228 ? -12.711 -1.689 8.922 1 72.81 228 TYR B N 1
ATOM 3750 C CA . TYR B 1 228 ? -11.406 -1.079 8.719 1 72.81 228 TYR B CA 1
ATOM 3751 C C . TYR B 1 228 ? -10.688 -0.873 10.047 1 72.81 228 TYR B C 1
ATOM 3753 O O . TYR B 1 228 ? -9.547 -0.408 10.078 1 72.81 228 TYR B O 1
ATOM 3761 N N . LEU B 1 229 ? -11.391 -1.216 11.148 1 79.44 229 LEU B N 1
ATOM 3762 C CA . LEU B 1 229 ? -10.742 -1.116 12.453 1 79.44 229 LEU B CA 1
ATOM 3763 C C . LEU B 1 229 ? -9.938 -2.379 12.758 1 79.44 229 LEU B C 1
ATOM 3765 O O . LEU B 1 229 ? -10.367 -3.486 12.43 1 79.44 229 LEU B O 1
#

Sequence (458 aa):
MGSEDVKVLCFWASPFSLRVEWALKLKGVDYEYIEQDVFNKSTLLLELNPIHKKVPVLVHASKPIVESFVILEYIDETWKQHPLLPHDPYQRAHARFWANFAENKLLYASFIAMVASGDDTEKALNVARDSVEKIEQEIKGKKFFGGDNIGYLDIALGWISYWIPVYEEVGSMQILDPLRFPAINAWMTNFLNHPVIKDRLPPRDDMVAYFHTRKKIVSPTYHDLMKYLMGSEDVKVLCFWASPFSLRVEWALKLKGVDYEYIEQDVFNKSTLLLELNPIHKKVPVLVHASKPIVESFVILEYIDETWKQHPLLPHDPYQRAHARFWANFAENKLLYASFIAMVASGDDTEKALNVARDSVEKIEQEIKGKKFFGGDNIGYLDIALGWISYWIPVYEEVGSMQILDPLRFPAINAWMTNFLNHPVIKDRLPPRDDMVAYFHTRKKIVSPTYHDLMKYL

Nearest PDB structures (foldseek):
  7dwe-assembly1_A  TM=9.588E-01  e=4.954E-20  Salix babylonica
  8a0p-assembly1_A  TM=9.616E-01  e=1.254E-19  Populus trichocarpa
  7zvp-assembly1_A  TM=9.536E-01  e=3.861E-19  Populus trichocarpa
  7dwf-assembly2_B  TM=9.579E-01  e=5.177E-19  Salix babylonica
  8jzk-assembly1_A-2  TM=9.331E-01  e=8.039E-19  Salix lindleyana

Secondary structure (DSSP, 8-state):
--TT-EEEEE-TT-HHHHHHHHHHHHTT---EEEE--SSS--HHHHHHSTTT--S-EEEETTEEEESHHHHHHHHHHH--SS-SS-SSHHHHHHHHHHHHHIIIIIIHHHHHHHH--HHHHHHHHHHHHHHHHHHHHHHTT-SBTTBSS--HHHHHTHHHHHHHHHHHHHHT--S--TTT-HHHHHHHHHHHHSHHHHTS---HHHHHHHHHHHHHHHGGGGGGGGGG-/--TT-EEEEE-TT-HHHHHHHHHHHHTT---EEEE--SSS--HHHHHHSTTT--S-EEEETTEEEESHHHHHHHHHHH--SS-SS-SSHHHHHHHHHHHHHIIIIIIHHHHHHHH--HHHHHHHHHHHHHHHHHHHHHHTT-SBTTBSS--HHHHHTHHHHHHHHHHHHHHT--S--TTT-HHHHHHHHHHHHSHHHHTS---HHHHHHHHHHHHHHHGGGGGGGGGG-

Solvent-accessible surface area (backbone atoms only — not comparable to full-atom values): 24444 Å² total; per-residue (Å²): 128,63,85,78,39,37,35,34,39,25,37,85,86,37,60,52,26,47,34,49,51,48,53,34,53,72,52,67,51,76,65,46,81,40,84,50,49,90,87,60,71,47,72,66,52,41,69,66,28,68,82,80,56,58,73,24,32,41,28,51,53,89,40,66,38,57,52,47,68,44,39,47,52,31,49,44,65,66,46,69,57,74,57,32,60,62,88,51,42,66,58,36,36,50,38,53,46,53,41,52,46,43,52,58,44,26,50,47,13,43,53,47,26,35,30,41,58,72,70,55,18,53,53,22,43,51,48,20,37,55,44,49,52,57,49,30,65,71,34,49,98,41,62,30,76,53,36,92,44,82,16,43,44,38,42,64,47,43,44,61,62,54,50,46,58,43,37,21,62,69,37,72,50,86,66,84,46,54,87,82,34,49,45,48,47,52,29,34,53,51,51,53,63,33,66,69,44,52,74,64,63,67,58,64,70,57,50,45,53,51,48,46,52,46,31,66,67,39,34,86,56,37,74,78,54,55,78,55,101,127,64,85,77,40,37,36,34,39,26,35,84,85,37,60,52,23,47,34,48,50,48,53,36,54,70,52,67,51,75,64,46,81,39,84,51,48,90,88,61,71,48,71,66,51,41,68,65,28,67,83,79,57,57,71,24,32,41,29,50,54,90,40,67,37,56,52,49,71,43,37,48,52,30,48,42,66,67,48,69,58,74,56,33,62,62,87,50,41,66,59,35,36,49,39,54,46,52,41,51,48,43,52,56,44,26,50,47,11,44,53,46,26,35,30,42,60,72,69,56,17,53,54,21,43,51,46,21,36,55,43,48,52,57,50,30,64,70,34,50,97,41,63,30,74,54,35,93,44,82,16,44,43,37,41,65,48,43,43,59,62,56,51,46,59,43,37,22,63,69,39,73,50,86,69,82,47,53,87,82,34,47,44,48,47,51,27,34,53,51,52,53,64,33,66,69,44,50,74,62,62,68,58,63,70,58,50,45,52,50,48,46,53,47,32,67,66,40,36,85,56,38,74,78,53,55,78,56,101

pLDDT: mean 96.13, std 6.73, range [39.69, 98.88]

Foldseek 3Di:
DDQWAKEWEDAQLDLLSVLLQLLCVLLPHDHHYHYADPVDQDPVLCVLCVDPSDDTWMATSNHTDDDSLRSSVVSQVPRVPPHQFDPDPVSNVVLVVLLVLCVLFAVLLLLLLLQEDDPLVVVSLVSNLVSLLVVLVQQPPALENVGPDHHDSCSSCLCVLQVSVLSCVNSVHDRDDCVSRVRVVNNSVSSCPPPSNVVRHDDNVVNNVVVNVVSVVCNVPSVVSSVSD/DDQWAKEWEDAQLDLLSVLLQLLCVLLPHDHHYDYADPVDQDPVLCVLCVDPSDDTWMATSNHTDDDSLRSSVVSQVPRVPPHQFDPDPVSNVVLVVLLVLCVLFAVLLLLLLLQEDDPLVVVSLVSNLVSLLVVLVQQPPALENVGPDHHDSCSSCLCVLQVSVLSCVNSVHDRDDCVSRVRVVSNSVSSCPPPSNVVRHDDNVVNNVVVNVVSVVCNVPSVVSSVSD

Organism: Arachis hypogaea (NCBI:txid3818)

Radius of gyration: 22.29 Å; Cα contacts (8 Å, |Δi|>4): 683; chains: 2; bounding box: 54×59×53 Å